Protein AF-A0A838IX59-F1 (afdb_monomer_lite)

Secondary structure (DSSP, 8-state):
-----EEEEEE-----GGGSSSSGGG-EETTEEHHHHHHHHHHTT-SEEEEEE-GGGHHHHHHH-TTSEEEE--SSHHHHHHHHHHT---SEEEEEETT-TT--HHHHHHHHHHHHHHSEEEEEEE--SPEE-TTT-PEE-GGG-EEEEEEEEEEHHHHHHHHHHHHHHT---SSHHHHHHHTT---EEEE--GGGPPP-SHHHHHHHHHHHHHHHHHHTTTS---TTSEEEEEEEEEEEEEEEEEEE-TTSSEEEEEEEEEEEEEEEEEEEE-SSS-EEEEEP-S-TTTTTSPPP-STTSHHHHHHHHHHHHHHHH-S--PPPEEEEEE--SPTTSSS-HHHHHHHHHHHHHHHHS-----HHHHHHHH-TTHHHHHH-SEEEEETTTTEEEEE-----EEEEEE-S----HHHHHHHHHHT------------S----BTTHHHHHHH-HHHHHHHHHHHHH-SS-EEE-TTSS-EEEE-S-HHHHHHHHHHHHHHH--EEEEEEB--GGGGT---

Structure (mmCIF, N/CA/C/O backbone):
data_AF-A0A838IX59-F1
#
_entry.id   AF-A0A838IX59-F1
#
loop_
_atom_site.group_PDB
_atom_site.id
_atom_site.type_symbol
_atom_site.label_atom_id
_atom_site.label_alt_id
_atom_site.label_comp_id
_atom_site.label_asym_id
_atom_site.label_entity_id
_atom_site.label_seq_id
_atom_site.pdbx_PDB_ins_code
_atom_site.Cartn_x
_atom_site.Cartn_y
_atom_site.Cartn_z
_atom_site.occupancy
_atom_site.B_iso_or_equiv
_atom_site.auth_seq_id
_atom_site.auth_comp_id
_atom_site.auth_asym_id
_atom_site.auth_atom_id
_atom_site.pdbx_PDB_model_num
ATOM 1 N N . MET A 1 1 ? 1.258 -23.753 -26.391 1.00 30.25 1 MET A N 1
ATOM 2 C CA . MET A 1 1 ? 2.303 -23.909 -25.358 1.00 30.25 1 MET A CA 1
ATOM 3 C C . MET A 1 1 ? 3.338 -22.827 -25.612 1.00 30.25 1 MET A C 1
ATOM 5 O O . MET A 1 1 ? 3.692 -22.685 -26.780 1.00 30.25 1 MET A O 1
ATOM 9 N N . PRO A 1 2 ? 3.755 -22.020 -24.622 1.00 40.12 2 PRO A N 1
ATOM 10 C CA . PRO A 1 2 ? 4.887 -21.122 -24.832 1.00 40.12 2 PRO A CA 1
ATOM 11 C C . PRO A 1 2 ? 6.106 -21.978 -25.201 1.00 40.12 2 PRO A C 1
ATOM 13 O O . PRO A 1 2 ? 6.326 -23.044 -24.629 1.00 40.12 2 PRO A O 1
ATOM 16 N N . SER A 1 3 ? 6.798 -21.595 -26.269 1.00 50.09 3 SER A N 1
ATOM 17 C CA . SER A 1 3 ? 7.933 -22.339 -26.807 1.00 50.09 3 SER A CA 1
ATOM 18 C C . SER A 1 3 ? 9.160 -22.115 -25.923 1.00 50.09 3 SER A C 1
ATOM 20 O O . SER A 1 3 ? 9.626 -20.983 -25.884 1.00 50.09 3 SER A O 1
ATOM 22 N N . ASN A 1 4 ? 9.700 -23.169 -25.298 1.00 63.66 4 ASN A N 1
ATOM 23 C CA . ASN A 1 4 ? 11.018 -23.167 -24.640 1.00 63.66 4 ASN A CA 1
ATOM 24 C C . ASN A 1 4 ? 12.135 -22.842 -25.657 1.00 63.66 4 ASN A C 1
ATOM 26 O O . ASN A 1 4 ? 12.742 -23.751 -26.222 1.00 63.66 4 ASN A O 1
ATOM 30 N N . ASP A 1 5 ? 12.393 -21.567 -25.940 1.00 91.00 5 ASP A N 1
ATOM 31 C CA . ASP A 1 5 ? 13.213 -21.138 -27.081 1.00 91.00 5 ASP A CA 1
ATOM 32 C C . ASP A 1 5 ? 14.259 -20.062 -26.734 1.00 91.00 5 ASP A C 1
ATOM 34 O O . ASP A 1 5 ? 15.164 -19.805 -27.536 1.00 91.00 5 ASP A O 1
ATOM 38 N N . VAL A 1 6 ? 14.181 -19.451 -25.546 1.00 96.75 6 VAL A N 1
ATOM 39 C CA . VAL A 1 6 ? 15.036 -18.332 -25.128 1.00 96.75 6 VAL A CA 1
ATOM 40 C C . VAL A 1 6 ? 15.751 -18.623 -23.808 1.00 96.75 6 VAL A C 1
ATOM 42 O O . VAL A 1 6 ? 15.108 -18.905 -22.801 1.00 96.75 6 VAL A O 1
ATOM 45 N N . ALA A 1 7 ? 17.076 -18.452 -23.794 1.00 97.94 7 ALA A N 1
ATOM 46 C CA . ALA A 1 7 ? 17.888 -18.507 -22.579 1.00 97.94 7 ALA A CA 1
ATOM 47 C C . ALA A 1 7 ? 18.540 -17.154 -22.250 1.00 97.94 7 ALA A C 1
ATOM 49 O O . ALA A 1 7 ? 19.156 -16.525 -23.113 1.00 97.94 7 ALA A O 1
ATOM 50 N N . ALA A 1 8 ? 18.468 -16.732 -20.989 1.00 98.00 8 ALA A N 1
ATOM 51 C CA . ALA A 1 8 ? 19.276 -15.650 -20.441 1.00 98.00 8 ALA A CA 1
ATOM 52 C C . ALA A 1 8 ? 20.617 -16.187 -19.928 1.00 98.00 8 ALA A C 1
ATOM 54 O O . ALA A 1 8 ? 20.667 -17.163 -19.185 1.00 98.00 8 ALA A O 1
ATOM 55 N N . LEU A 1 9 ? 21.704 -15.520 -20.301 1.00 98.19 9 LEU A N 1
ATOM 56 C CA . LEU A 1 9 ? 23.081 -15.861 -19.976 1.00 98.19 9 LEU A CA 1
ATOM 57 C C . LEU A 1 9 ? 23.695 -14.719 -19.162 1.00 98.19 9 LEU A C 1
ATOM 59 O O . LEU A 1 9 ? 24.015 -13.662 -19.707 1.00 98.19 9 LEU A O 1
ATOM 63 N N . ILE A 1 10 ? 23.861 -14.919 -17.857 1.00 96.88 10 ILE A N 1
ATOM 64 C CA . ILE A 1 10 ? 24.338 -13.880 -16.938 1.00 96.88 10 ILE A CA 1
ATOM 65 C C . ILE A 1 10 ? 25.823 -14.097 -16.642 1.00 96.88 10 ILE A C 1
ATOM 67 O O . ILE A 1 10 ? 26.216 -15.074 -15.999 1.00 96.88 10 ILE A O 1
ATOM 71 N N . ALA A 1 11 ? 26.656 -13.158 -17.092 1.00 92.81 11 ALA A N 1
ATOM 72 C CA . ALA A 1 11 ? 28.088 -13.156 -16.814 1.00 92.81 11 ALA A CA 1
ATOM 73 C C . ALA A 1 11 ? 28.375 -12.467 -15.467 1.00 92.81 11 ALA A C 1
ATOM 75 O O . ALA A 1 11 ? 28.228 -11.249 -15.332 1.00 92.81 11 ALA A O 1
ATOM 76 N N . ALA A 1 12 ? 28.806 -13.252 -14.475 1.00 90.12 12 ALA A N 1
ATOM 77 C CA . ALA A 1 12 ? 28.998 -12.826 -13.085 1.00 90.12 12 ALA A CA 1
ATOM 78 C C . ALA A 1 12 ? 30.329 -13.318 -12.461 1.00 90.12 12 ALA A C 1
ATOM 80 O O . ALA A 1 12 ? 30.521 -13.232 -11.252 1.00 90.12 12 ALA A O 1
ATOM 81 N N . ALA A 1 13 ? 31.276 -13.808 -13.268 1.00 81.12 13 ALA A N 1
ATOM 82 C CA . ALA A 1 13 ? 32.533 -14.402 -12.793 1.00 81.12 13 ALA A CA 1
ATOM 83 C C . ALA A 1 13 ? 33.699 -13.408 -12.574 1.00 81.12 13 ALA A C 1
ATOM 85 O O . ALA A 1 13 ? 34.801 -13.821 -12.234 1.00 81.12 13 ALA A O 1
ATOM 86 N N . GLY A 1 14 ? 33.495 -12.103 -12.792 1.00 73.81 14 GLY A N 1
ATOM 87 C CA . GLY A 1 14 ? 34.569 -11.103 -12.702 1.00 73.81 14 GLY A CA 1
ATOM 88 C C . GLY A 1 14 ? 34.952 -10.719 -11.264 1.00 73.81 14 GLY A C 1
ATOM 89 O O . GLY A 1 14 ? 34.075 -10.461 -10.440 1.00 73.81 14 GLY A O 1
ATOM 90 N N . LEU A 1 15 ? 36.258 -10.577 -10.999 1.00 63.06 15 LEU A N 1
ATOM 91 C CA . LEU A 1 15 ? 36.842 -10.379 -9.659 1.00 63.06 15 LEU A CA 1
ATOM 92 C C . LEU A 1 15 ? 36.647 -8.987 -9.019 1.00 63.06 15 LEU A C 1
ATOM 94 O O . LEU A 1 15 ? 37.044 -8.783 -7.882 1.00 63.06 15 LEU A O 1
ATOM 98 N N . GLY A 1 16 ? 35.986 -8.028 -9.678 1.00 60.03 16 GLY A N 1
ATOM 99 C CA . GLY A 1 16 ? 35.524 -6.795 -9.014 1.00 60.03 16 GLY A CA 1
ATOM 100 C C . GLY A 1 16 ? 36.595 -5.858 -8.440 1.00 60.03 16 GLY A C 1
ATOM 101 O O . GLY A 1 16 ? 36.246 -4.977 -7.663 1.00 60.03 16 GLY A O 1
ATOM 102 N N . GLU A 1 17 ? 37.859 -5.994 -8.846 1.00 64.44 17 GLU A N 1
ATOM 103 C CA . GLU A 1 17 ? 39.027 -5.325 -8.241 1.00 64.44 17 GLU A CA 1
ATOM 104 C C . GLU A 1 17 ? 38.874 -3.802 -8.069 1.00 64.44 17 GLU A C 1
ATOM 106 O O . GLU A 1 17 ? 39.263 -3.252 -7.044 1.00 64.44 17 GLU A O 1
ATOM 111 N N . ARG A 1 18 ? 38.233 -3.122 -9.031 1.00 62.84 18 ARG A N 1
ATOM 112 C CA . ARG A 1 18 ? 37.998 -1.663 -9.004 1.00 62.84 18 ARG A CA 1
ATOM 113 C C . ARG A 1 18 ? 36.976 -1.191 -7.964 1.00 62.84 18 ARG A C 1
ATOM 115 O O . ARG A 1 18 ? 36.991 -0.023 -7.602 1.00 62.84 18 ARG A O 1
ATOM 122 N N . LEU A 1 19 ? 36.092 -2.073 -7.498 1.00 64.56 19 LEU A N 1
ATOM 123 C CA . LEU A 1 19 ? 35.091 -1.749 -6.478 1.00 64.56 19 LEU A CA 1
ATOM 124 C C . LEU A 1 19 ? 35.622 -1.934 -5.055 1.00 64.56 19 LEU A C 1
ATOM 126 O O . LEU A 1 19 ? 35.033 -1.384 -4.135 1.00 64.56 19 LEU A O 1
ATOM 130 N N . GLY A 1 20 ? 36.690 -2.713 -4.850 1.00 63.22 20 GLY A N 1
ATOM 131 C CA . GLY A 1 20 ? 37.295 -2.928 -3.528 1.00 63.22 20 GLY A CA 1
ATOM 132 C C . GLY A 1 20 ? 36.414 -3.653 -2.495 1.00 63.22 20 GLY A C 1
ATOM 133 O O . GLY A 1 20 ? 36.823 -3.797 -1.349 1.00 63.22 20 GLY A O 1
ATOM 134 N N . LEU A 1 21 ? 35.223 -4.127 -2.880 1.00 64.62 21 LEU A N 1
ATOM 135 C CA . LEU A 1 21 ? 34.209 -4.721 -1.991 1.00 64.62 21 LEU A CA 1
ATOM 136 C C . LEU A 1 21 ? 34.048 -6.244 -2.182 1.00 64.62 21 LEU A C 1
ATOM 138 O O . LEU A 1 21 ? 33.015 -6.816 -1.844 1.00 64.62 21 LEU A O 1
ATOM 142 N N . GLY A 1 22 ? 35.062 -6.910 -2.741 1.00 68.38 22 GLY A N 1
ATOM 143 C CA . GLY A 1 22 ? 35.034 -8.342 -3.051 1.00 68.38 22 GLY A CA 1
ATOM 144 C C . GLY A 1 22 ? 34.436 -8.664 -4.425 1.00 68.38 22 GLY A C 1
ATOM 145 O O . GLY A 1 22 ? 34.412 -7.826 -5.330 1.00 68.38 22 GLY A O 1
ATOM 146 N N . ALA A 1 23 ? 33.977 -9.906 -4.607 1.00 76.75 23 ALA A N 1
ATOM 147 C CA . ALA A 1 23 ? 33.446 -10.378 -5.882 1.00 76.75 23 ALA A CA 1
ATOM 148 C C . ALA A 1 23 ? 32.229 -9.544 -6.312 1.00 76.75 23 ALA A C 1
ATOM 150 O O . ALA A 1 23 ? 31.175 -9.570 -5.679 1.00 76.75 23 ALA A O 1
ATOM 151 N N . LYS A 1 24 ? 32.368 -8.829 -7.434 1.00 78.25 24 LYS A N 1
ATOM 152 C CA . LYS A 1 24 ? 31.415 -7.815 -7.916 1.00 78.25 24 LYS A CA 1
ATOM 153 C C . LYS A 1 24 ? 29.966 -8.290 -7.990 1.00 78.25 24 LYS A C 1
ATOM 155 O O . LYS A 1 24 ? 29.054 -7.525 -7.708 1.00 78.25 24 LYS A O 1
ATOM 160 N N . ALA A 1 25 ? 29.758 -9.545 -8.375 1.00 80.88 25 ALA A N 1
ATOM 161 C CA . ALA A 1 25 ? 28.435 -10.155 -8.469 1.00 80.88 25 ALA A CA 1
ATOM 162 C C . ALA A 1 25 ? 27.688 -10.211 -7.124 1.00 80.88 25 ALA A C 1
ATOM 164 O O . ALA A 1 25 ? 26.461 -10.214 -7.113 1.00 80.88 25 ALA A O 1
ATOM 165 N N . PHE A 1 26 ? 28.424 -10.232 -6.010 1.00 86.62 26 PHE A N 1
ATOM 166 C CA . PHE A 1 26 ? 27.900 -10.359 -4.651 1.00 86.62 26 PHE A CA 1
ATOM 167 C C . PHE A 1 26 ? 27.862 -9.041 -3.880 1.00 86.62 26 PHE A C 1
ATOM 169 O O . PHE A 1 26 ? 27.488 -9.045 -2.711 1.00 86.62 26 PHE A O 1
ATOM 176 N N . VAL A 1 27 ? 28.222 -7.921 -4.518 1.00 87.56 27 VAL A N 1
ATOM 177 C CA . VAL A 1 27 ? 28.013 -6.594 -3.932 1.00 87.56 27 VAL A CA 1
ATOM 178 C C . VAL A 1 27 ? 26.522 -6.415 -3.668 1.00 87.56 27 VAL A C 1
ATOM 180 O O . VAL A 1 27 ? 25.693 -6.689 -4.539 1.00 87.56 27 VAL A O 1
ATOM 183 N N . GLU A 1 28 ? 26.191 -5.978 -2.457 1.00 86.31 28 GLU A N 1
ATOM 184 C CA . GLU A 1 28 ? 24.809 -5.785 -2.043 1.00 86.31 28 GLU A CA 1
ATOM 185 C C . GLU A 1 28 ? 24.292 -4.399 -2.430 1.00 86.31 28 GLU A C 1
ATOM 187 O O . GLU A 1 28 ? 24.925 -3.360 -2.203 1.00 86.31 28 GLU A O 1
ATOM 192 N N . LEU A 1 29 ? 23.094 -4.415 -2.996 1.00 82.75 29 LEU A N 1
ATOM 193 C CA . LEU A 1 29 ? 22.275 -3.273 -3.336 1.00 82.75 29 LEU A CA 1
ATOM 194 C C . LEU A 1 29 ? 20.889 -3.525 -2.737 1.00 82.75 29 LEU A C 1
ATOM 196 O O . LEU A 1 29 ? 20.189 -4.437 -3.173 1.00 82.75 29 LEU A O 1
ATOM 200 N N . ASP A 1 30 ? 20.525 -2.732 -1.727 1.00 80.50 30 ASP A N 1
ATOM 201 C CA . ASP A 1 30 ? 19.243 -2.835 -1.010 1.00 80.50 30 ASP A CA 1
ATOM 202 C C . ASP A 1 30 ? 18.978 -4.241 -0.424 1.00 80.50 30 ASP A C 1
ATOM 204 O O . ASP A 1 30 ? 17.946 -4.865 -0.655 1.00 80.50 30 ASP A O 1
ATOM 208 N N . GLY A 1 31 ? 19.979 -4.795 0.275 1.00 80.56 31 GLY A N 1
ATOM 209 C CA . GLY A 1 31 ? 19.897 -6.116 0.917 1.00 80.56 31 GLY A CA 1
ATOM 210 C C . GLY A 1 31 ? 19.925 -7.312 -0.042 1.00 80.56 31 GLY A C 1
ATOM 211 O O . GLY A 1 31 ? 19.713 -8.445 0.386 1.00 80.56 31 GLY A O 1
ATOM 212 N N . ARG A 1 32 ? 20.178 -7.085 -1.337 1.00 83.50 32 ARG A N 1
ATOM 213 C CA . ARG A 1 32 ? 20.216 -8.124 -2.377 1.00 83.50 32 ARG A CA 1
ATOM 214 C C . ARG A 1 32 ? 21.492 -8.036 -3.201 1.00 83.50 32 ARG A C 1
ATOM 216 O O . ARG A 1 32 ? 21.969 -6.938 -3.479 1.00 83.50 32 ARG A O 1
ATOM 223 N N . SER A 1 33 ? 22.041 -9.166 -3.641 1.00 90.69 33 SER A N 1
ATOM 224 C CA . SER A 1 33 ? 23.258 -9.139 -4.458 1.00 90.69 33 SER A CA 1
ATOM 225 C C . SER A 1 33 ? 22.977 -8.726 -5.907 1.00 90.69 33 SER A C 1
ATOM 227 O O . SER A 1 33 ? 21.888 -8.965 -6.430 1.00 90.69 33 SER A O 1
ATOM 229 N N . LEU A 1 34 ? 23.957 -8.129 -6.595 1.00 90.56 34 LEU A N 1
ATOM 230 C CA . LEU A 1 34 ? 23.806 -7.742 -8.007 1.00 90.56 34 LEU A CA 1
ATOM 231 C C . LEU A 1 34 ? 23.438 -8.922 -8.925 1.00 90.56 34 LEU A C 1
ATOM 233 O O . LEU A 1 34 ? 22.698 -8.741 -9.893 1.00 90.56 34 LEU A O 1
ATOM 237 N N . VAL A 1 35 ? 23.918 -10.134 -8.626 1.00 91.31 35 VAL A N 1
ATOM 238 C CA . VAL A 1 35 ? 23.509 -11.335 -9.368 1.00 91.31 35 VAL A CA 1
ATOM 239 C C . VAL A 1 35 ? 22.036 -11.681 -9.137 1.00 91.31 35 VAL A C 1
ATOM 241 O O . VAL A 1 35 ? 21.367 -12.045 -10.101 1.00 91.31 35 VAL A O 1
ATOM 244 N N . ASP A 1 36 ? 21.500 -11.487 -7.927 1.00 89.56 36 ASP A N 1
ATOM 245 C CA . ASP A 1 36 ? 20.070 -11.697 -7.649 1.00 89.56 36 ASP A CA 1
ATOM 246 C C . ASP A 1 36 ? 19.205 -10.708 -8.434 1.00 89.56 36 ASP A C 1
ATOM 248 O O . ASP A 1 36 ? 18.226 -11.107 -9.058 1.00 89.56 36 ASP A O 1
ATOM 252 N N . TRP A 1 37 ? 19.598 -9.429 -8.460 1.00 89.81 37 TRP A N 1
ATOM 253 C CA . TRP A 1 37 ? 18.922 -8.403 -9.262 1.00 89.81 37 TRP A CA 1
ATOM 254 C C . TRP A 1 37 ? 18.859 -8.784 -10.747 1.00 89.81 37 TRP A C 1
ATOM 256 O O . TRP A 1 37 ? 17.814 -8.656 -11.384 1.00 89.81 37 TRP A O 1
ATOM 266 N N . ALA A 1 38 ? 19.969 -9.278 -11.303 1.00 91.19 38 ALA A N 1
ATOM 267 C CA . ALA A 1 38 ? 20.038 -9.679 -12.705 1.00 91.19 38 ALA A CA 1
ATOM 268 C C . ALA A 1 38 ? 19.212 -10.940 -13.015 1.00 91.19 38 ALA A C 1
ATOM 270 O O . ALA A 1 38 ? 18.601 -11.009 -14.082 1.00 91.19 38 ALA A O 1
ATOM 271 N N . ILE A 1 39 ? 19.197 -11.926 -12.109 1.00 90.62 39 ILE A N 1
ATOM 272 C CA . ILE A 1 39 ? 18.379 -13.139 -12.249 1.00 90.62 39 ILE A CA 1
ATOM 273 C C . ILE A 1 39 ? 16.898 -12.760 -12.271 1.00 90.62 39 ILE A C 1
ATOM 275 O O . ILE A 1 39 ? 16.194 -13.130 -13.209 1.00 90.62 39 ILE A O 1
ATOM 279 N N . ASP A 1 40 ? 16.439 -11.979 -11.294 1.00 87.19 40 ASP A N 1
ATOM 280 C CA . ASP A 1 40 ? 15.035 -11.580 -11.172 1.00 87.19 40 ASP A CA 1
ATOM 281 C C . ASP A 1 40 ? 14.533 -10.805 -12.388 1.00 87.19 40 ASP A C 1
ATOM 283 O O . ASP A 1 40 ? 13.438 -11.069 -12.885 1.00 87.19 40 ASP A O 1
ATOM 287 N N . ALA A 1 41 ? 15.346 -9.873 -12.895 1.00 85.69 41 ALA A N 1
ATOM 288 C CA . ALA A 1 41 ? 14.994 -9.063 -14.058 1.00 85.69 41 ALA A CA 1
ATOM 289 C C . ALA A 1 41 ? 14.758 -9.902 -15.328 1.00 85.69 41 ALA A C 1
ATOM 291 O O . ALA A 1 41 ? 14.096 -9.441 -16.258 1.00 85.69 41 ALA A O 1
ATOM 292 N N . LEU A 1 42 ? 15.309 -11.119 -15.385 1.00 90.44 42 LEU A N 1
ATOM 293 C CA . LEU A 1 42 ? 15.270 -11.986 -16.561 1.00 90.44 42 LEU A CA 1
ATOM 294 C C . LEU A 1 42 ? 14.371 -13.211 -16.375 1.00 90.44 42 LEU A C 1
ATOM 296 O O . LEU A 1 42 ? 13.797 -13.668 -17.359 1.00 90.44 42 LEU A O 1
ATOM 300 N N . ALA A 1 43 ? 14.196 -13.717 -15.152 1.00 86.50 43 ALA A N 1
ATOM 301 C CA . ALA A 1 43 ? 13.474 -14.960 -14.873 1.00 86.50 43 ALA A CA 1
ATOM 302 C C . ALA A 1 43 ? 12.022 -14.973 -15.389 1.00 86.50 43 ALA A C 1
ATOM 304 O O . ALA A 1 43 ? 11.521 -16.028 -15.763 1.00 86.50 43 ALA A O 1
ATOM 305 N N . GLY A 1 44 ? 11.354 -13.814 -15.439 1.00 83.81 44 GLY A N 1
ATOM 306 C CA . GLY A 1 44 ? 9.994 -13.680 -15.981 1.00 83.81 44 GLY A CA 1
ATOM 307 C C . GLY A 1 44 ? 9.911 -13.470 -17.500 1.00 83.81 44 GLY A C 1
ATOM 308 O O . GLY A 1 44 ? 8.813 -13.443 -18.048 1.00 83.81 44 GLY A O 1
ATOM 309 N N . GLU A 1 45 ? 11.044 -13.293 -18.183 1.00 88.44 45 GLU A N 1
ATOM 310 C CA . GLU A 1 45 ? 11.105 -12.884 -19.595 1.00 88.44 45 GLU A CA 1
ATOM 311 C C . GLU A 1 45 ? 11.724 -13.952 -20.519 1.00 88.44 45 GLU A C 1
ATOM 313 O O . GLU A 1 45 ? 11.717 -13.785 -21.743 1.00 88.44 45 GLU A O 1
ATOM 318 N N . VAL A 1 46 ? 12.268 -15.042 -19.962 1.00 90.94 46 VAL A N 1
ATOM 319 C CA . VAL A 1 46 ? 12.926 -16.133 -20.705 1.00 90.94 46 VAL A CA 1
ATOM 320 C C . VAL A 1 46 ? 12.531 -17.512 -20.170 1.00 90.94 46 VAL A C 1
ATOM 322 O O . VAL A 1 46 ? 11.998 -17.629 -19.072 1.00 90.94 46 VAL A O 1
ATOM 325 N N . ASP A 1 47 ? 12.837 -18.562 -20.933 1.00 93.12 47 ASP A N 1
ATOM 326 C CA . ASP A 1 47 ? 12.502 -19.947 -20.580 1.00 93.12 47 ASP A CA 1
ATOM 327 C C . ASP A 1 47 ? 13.584 -20.619 -19.714 1.00 93.12 47 ASP A C 1
ATOM 329 O O . ASP A 1 47 ? 13.302 -21.527 -18.933 1.00 93.12 47 ASP A O 1
ATOM 333 N N . GLU A 1 48 ? 14.840 -20.184 -19.852 1.00 95.12 48 GLU A N 1
ATOM 334 C CA . GLU A 1 48 ? 15.987 -20.701 -19.100 1.00 95.12 48 GLU A CA 1
ATOM 335 C C . GLU A 1 48 ? 16.887 -19.550 -18.636 1.00 95.12 48 GLU A C 1
ATOM 337 O O . GLU A 1 48 ? 17.214 -18.654 -19.411 1.00 95.12 48 GLU A O 1
ATOM 342 N N . VAL A 1 49 ? 17.354 -19.598 -17.387 1.00 97.00 49 VAL A N 1
ATOM 343 C CA . VAL A 1 49 ? 18.402 -18.699 -16.886 1.00 97.00 49 VAL A CA 1
ATOM 344 C C . VAL A 1 49 ? 19.649 -19.521 -16.579 1.00 97.00 49 VAL A C 1
ATOM 346 O O . VAL A 1 49 ? 19.603 -20.481 -15.805 1.00 97.00 49 VAL A O 1
ATOM 349 N N . VAL A 1 50 ? 20.773 -19.125 -17.176 1.00 97.81 50 VAL A N 1
ATOM 350 C CA . VAL A 1 50 ? 22.098 -19.698 -16.937 1.00 97.81 50 VAL A CA 1
ATOM 351 C C . VAL A 1 50 ? 23.025 -18.612 -16.401 1.00 97.81 50 VAL A C 1
ATOM 353 O O . VAL A 1 50 ? 23.195 -17.562 -17.020 1.00 97.81 50 VAL A O 1
ATOM 356 N N . VAL A 1 51 ? 23.652 -18.865 -15.257 1.00 97.25 51 VAL A N 1
ATOM 357 C CA . VAL A 1 51 ? 24.530 -17.914 -14.566 1.00 97.25 51 VAL A CA 1
ATOM 358 C C . VAL A 1 51 ? 25.925 -18.505 -14.452 1.00 97.25 51 VAL A C 1
ATOM 360 O O . VAL A 1 51 ? 26.086 -19.653 -14.036 1.00 97.25 51 VAL A O 1
ATOM 363 N N . ALA A 1 52 ? 26.941 -17.712 -14.787 1.00 96.00 52 ALA A N 1
ATOM 364 C CA . ALA A 1 52 ? 28.333 -18.088 -14.592 1.00 96.00 52 ALA A CA 1
ATOM 365 C C . ALA A 1 52 ? 28.983 -17.207 -13.527 1.00 96.00 52 ALA A C 1
ATOM 367 O O . ALA A 1 52 ? 29.095 -15.994 -13.710 1.00 96.00 52 ALA A O 1
ATOM 368 N N . VAL A 1 53 ? 29.439 -17.829 -12.441 1.00 93.94 53 VAL A N 1
ATOM 369 C CA . VAL A 1 53 ? 30.148 -17.189 -11.319 1.00 93.94 53 VAL A CA 1
ATOM 370 C C . VAL A 1 53 ? 31.542 -17.789 -11.142 1.00 93.94 53 VAL A C 1
ATOM 372 O O . VAL A 1 53 ? 31.877 -18.785 -11.784 1.00 93.94 53 VAL A O 1
ATOM 375 N N . ALA A 1 54 ? 32.370 -17.186 -10.285 1.00 90.38 54 ALA A N 1
ATOM 376 C CA . ALA A 1 54 ? 33.632 -17.797 -9.868 1.00 90.38 54 ALA A CA 1
ATOM 377 C C . ALA A 1 54 ? 33.380 -19.188 -9.249 1.00 90.38 54 ALA A C 1
ATOM 379 O O . ALA A 1 54 ? 32.323 -19.420 -8.651 1.00 90.38 54 ALA A O 1
ATOM 380 N N . ALA A 1 55 ? 34.315 -20.124 -9.431 1.00 90.19 55 ALA A N 1
ATOM 381 C CA . ALA A 1 55 ? 34.115 -21.542 -9.116 1.00 90.19 55 ALA A CA 1
ATOM 382 C C . ALA A 1 55 ? 33.730 -21.772 -7.642 1.00 90.19 55 ALA A C 1
ATOM 384 O O . ALA A 1 55 ? 32.830 -22.555 -7.343 1.00 90.19 55 ALA A O 1
ATOM 385 N N . GLU A 1 56 ? 34.340 -21.017 -6.732 1.00 89.94 56 GLU A N 1
ATOM 386 C CA . GLU A 1 56 ? 34.084 -21.021 -5.292 1.00 89.94 56 GLU A CA 1
ATOM 387 C C . GLU A 1 56 ? 32.677 -20.534 -4.900 1.00 89.94 56 GLU A C 1
ATOM 389 O O . GLU A 1 56 ? 32.223 -20.762 -3.779 1.00 89.94 56 GLU A O 1
ATOM 394 N N . HIS A 1 57 ? 31.961 -19.869 -5.808 1.00 90.81 57 HIS A N 1
ATOM 395 C CA . HIS A 1 57 ? 30.633 -19.310 -5.558 1.00 90.81 57 HIS A CA 1
ATOM 396 C C . HIS A 1 57 ? 29.495 -20.094 -6.225 1.00 90.81 57 HIS A C 1
ATOM 398 O O . HIS A 1 57 ? 28.326 -19.757 -6.024 1.00 90.81 57 HIS A O 1
ATOM 404 N N . VAL A 1 58 ? 29.804 -21.156 -6.976 1.00 91.81 58 VAL A N 1
ATOM 405 C CA . VAL A 1 58 ? 28.804 -21.959 -7.697 1.00 91.81 58 VAL A CA 1
ATOM 406 C C . VAL A 1 58 ? 27.763 -22.555 -6.746 1.00 91.81 58 VAL A C 1
ATOM 408 O O . VAL A 1 58 ? 26.563 -22.384 -6.970 1.00 91.81 58 VAL A O 1
ATOM 411 N N . GLU A 1 59 ? 28.194 -23.193 -5.654 1.00 91.00 59 GLU A N 1
ATOM 412 C CA . GLU A 1 59 ? 27.262 -23.806 -4.695 1.00 91.00 59 GLU A CA 1
ATOM 413 C C . GLU A 1 59 ? 26.437 -22.764 -3.931 1.00 91.00 59 GLU A C 1
ATOM 415 O O . GLU A 1 59 ? 25.259 -22.994 -3.660 1.00 91.00 59 GLU A O 1
ATOM 420 N N . ARG A 1 60 ? 27.012 -21.584 -3.650 1.00 89.31 60 ARG A N 1
ATOM 421 C CA . ARG A 1 60 ? 26.295 -20.475 -3.000 1.00 89.31 60 ARG A CA 1
ATOM 422 C C . ARG A 1 60 ? 25.094 -20.033 -3.836 1.00 89.31 60 ARG A C 1
ATOM 424 O O . ARG A 1 60 ? 23.989 -19.937 -3.309 1.00 89.31 60 ARG A O 1
ATOM 431 N N . VAL A 1 61 ? 25.296 -19.783 -5.131 1.00 87.69 61 VAL A N 1
ATOM 432 C CA . VAL A 1 61 ? 24.209 -19.332 -6.019 1.00 87.69 61 VAL A CA 1
ATOM 433 C C . VAL A 1 61 ? 23.208 -20.455 -6.270 1.00 87.69 61 VAL A C 1
ATOM 435 O O . VAL A 1 61 ? 22.007 -20.207 -6.239 1.00 87.69 61 VAL A O 1
ATOM 438 N N . ARG A 1 62 ? 23.669 -21.700 -6.444 1.00 89.06 62 ARG A N 1
ATOM 439 C CA . ARG A 1 62 ? 22.776 -22.854 -6.636 1.00 89.06 62 ARG A CA 1
ATOM 440 C C . ARG A 1 62 ? 21.886 -23.113 -5.415 1.00 89.06 62 ARG A C 1
ATOM 442 O O . ARG A 1 62 ? 20.726 -23.482 -5.575 1.00 89.06 62 ARG A O 1
ATOM 449 N N . GLY A 1 63 ? 22.412 -22.897 -4.207 1.00 83.75 63 GLY A N 1
ATOM 450 C CA . GLY A 1 63 ? 21.648 -22.992 -2.963 1.00 83.75 63 GLY A CA 1
ATOM 451 C C . GLY A 1 63 ? 20.538 -21.941 -2.852 1.00 83.75 63 GLY A C 1
ATOM 452 O O . GLY A 1 63 ? 19.453 -22.261 -2.366 1.00 83.75 63 GLY A O 1
ATOM 453 N N . ALA A 1 64 ? 20.790 -20.721 -3.339 1.00 82.19 64 ALA A N 1
ATOM 454 C CA . ALA A 1 64 ? 19.832 -19.614 -3.327 1.00 82.19 64 ALA A CA 1
ATOM 455 C C . ALA A 1 64 ? 18.797 -19.685 -4.469 1.00 82.19 64 ALA A C 1
ATOM 457 O O . ALA A 1 64 ? 17.630 -19.366 -4.257 1.00 82.19 64 ALA A O 1
ATOM 458 N N . HIS A 1 65 ? 19.193 -20.157 -5.658 1.00 85.25 65 HIS A N 1
ATOM 459 C CA . HIS A 1 65 ? 18.370 -20.155 -6.875 1.00 85.25 65 HIS A CA 1
ATOM 460 C C . HIS A 1 65 ? 18.218 -21.559 -7.464 1.00 85.25 65 HIS A C 1
ATOM 462 O O . HIS A 1 65 ? 18.929 -21.954 -8.387 1.00 85.25 65 HIS A O 1
ATOM 468 N N . ARG A 1 66 ? 17.254 -22.330 -6.948 1.00 80.50 66 ARG A N 1
ATOM 469 C CA . ARG A 1 66 ? 17.073 -23.749 -7.321 1.00 80.50 66 ARG A CA 1
ATOM 470 C C . ARG A 1 66 ? 16.630 -23.983 -8.768 1.00 80.50 66 ARG A C 1
ATOM 472 O O . ARG A 1 66 ? 16.808 -25.082 -9.284 1.00 80.50 66 ARG A O 1
ATOM 479 N N . THR A 1 67 ? 16.028 -22.983 -9.403 1.00 82.50 67 THR A N 1
ATOM 480 C CA . THR A 1 67 ? 15.499 -23.054 -10.775 1.00 82.50 67 THR A CA 1
ATOM 481 C C . THR A 1 67 ? 16.493 -22.558 -11.827 1.00 82.50 67 THR A C 1
ATOM 483 O O . THR A 1 67 ? 16.232 -22.685 -13.020 1.00 82.50 67 THR A O 1
ATOM 486 N N . VAL A 1 68 ? 17.640 -22.018 -11.403 1.00 91.38 68 VAL A N 1
ATOM 487 C CA . VAL A 1 68 ? 18.651 -21.415 -12.277 1.00 91.38 68 VAL A CA 1
ATOM 488 C C . VAL A 1 68 ? 19.806 -22.388 -12.495 1.00 91.38 68 VAL A C 1
ATOM 490 O O . VAL A 1 68 ? 20.317 -23.002 -11.556 1.00 91.38 68 VAL A O 1
ATOM 493 N N . ARG A 1 69 ? 20.276 -22.517 -13.741 1.00 95.44 69 ARG A N 1
ATOM 494 C CA . ARG A 1 69 ? 21.478 -23.303 -14.041 1.00 95.44 69 ARG A CA 1
ATOM 495 C C . ARG A 1 69 ? 22.717 -22.479 -13.702 1.00 95.44 69 ARG A C 1
ATOM 497 O O . ARG A 1 69 ? 22.969 -21.453 -14.320 1.00 95.44 69 ARG A O 1
ATOM 504 N N . VAL A 1 70 ? 23.525 -22.953 -12.758 1.00 96.44 70 VAL A N 1
ATOM 505 C CA . VAL A 1 70 ? 24.763 -22.271 -12.344 1.00 96.44 70 VAL A CA 1
ATOM 506 C C . VAL A 1 70 ? 25.986 -23.063 -12.796 1.00 96.44 70 VAL A C 1
ATOM 508 O O . VAL A 1 70 ? 26.108 -24.250 -12.472 1.00 96.44 70 VAL A O 1
ATOM 511 N N . ILE A 1 71 ? 26.892 -22.396 -13.512 1.00 96.69 71 ILE A N 1
ATOM 512 C CA . ILE A 1 71 ? 28.171 -22.940 -13.985 1.00 96.69 71 ILE A CA 1
ATOM 513 C C . ILE A 1 71 ? 29.351 -22.096 -13.482 1.00 96.69 71 ILE A C 1
ATOM 515 O O . ILE A 1 71 ? 29.184 -20.945 -13.077 1.00 96.69 71 ILE A O 1
ATOM 519 N N . ALA A 1 72 ? 30.559 -22.657 -13.533 1.00 95.12 72 ALA A N 1
ATOM 520 C CA . ALA A 1 72 ? 31.780 -21.888 -13.315 1.00 95.12 72 ALA A CA 1
ATOM 521 C C . ALA A 1 72 ? 32.111 -21.035 -14.555 1.00 95.12 72 ALA A C 1
ATOM 523 O O . ALA A 1 72 ? 31.978 -21.494 -15.694 1.00 95.12 72 ALA A O 1
ATOM 524 N N . GLY A 1 73 ? 32.534 -19.791 -14.334 1.00 90.88 73 GLY A N 1
ATOM 525 C CA . GLY A 1 73 ? 33.043 -18.904 -15.378 1.00 90.88 73 GLY A CA 1
ATOM 526 C C . GLY A 1 73 ? 34.450 -19.270 -15.854 1.00 90.88 73 GLY A C 1
ATOM 527 O O . GLY A 1 73 ? 35.141 -20.089 -15.252 1.00 90.88 73 GLY A O 1
ATOM 528 N N . GLY A 1 74 ? 34.869 -18.654 -16.960 1.00 88.12 74 GLY A N 1
ATOM 529 C CA . GLY A 1 74 ? 36.224 -18.779 -17.502 1.00 88.12 74 GLY A CA 1
ATOM 530 C C . GLY A 1 74 ? 37.147 -17.648 -17.038 1.00 88.12 74 GLY A C 1
ATOM 531 O O . GLY A 1 74 ? 36.702 -16.693 -16.407 1.00 88.12 74 GLY A O 1
ATOM 532 N N . ALA A 1 75 ? 38.427 -17.720 -17.418 1.00 86.12 75 ALA A N 1
ATOM 533 C CA . ALA A 1 75 ? 39.445 -16.730 -17.038 1.00 86.12 75 ALA A CA 1
ATOM 534 C C . ALA A 1 75 ? 39.167 -15.305 -17.561 1.00 86.12 75 ALA A C 1
ATOM 536 O O . ALA A 1 75 ? 39.623 -14.326 -16.978 1.00 86.12 75 ALA A O 1
ATOM 537 N N . THR A 1 76 ? 38.408 -15.174 -18.652 1.00 87.38 76 THR A N 1
ATOM 538 C CA . THR A 1 76 ? 38.005 -13.884 -19.228 1.00 87.38 76 THR A CA 1
ATOM 539 C C . THR A 1 76 ? 36.484 -13.782 -19.331 1.00 87.38 76 THR A C 1
ATOM 541 O O . THR A 1 76 ? 35.764 -14.789 -19.299 1.00 87.38 76 THR A O 1
ATOM 544 N N . ARG A 1 77 ? 35.964 -12.556 -19.510 1.00 88.12 77 ARG A N 1
ATOM 545 C CA . ARG A 1 77 ? 34.533 -12.343 -19.804 1.00 88.12 77 ARG A CA 1
ATOM 546 C C . ARG A 1 77 ? 34.119 -13.114 -21.061 1.00 88.12 77 ARG A C 1
ATOM 548 O O . ARG A 1 77 ? 33.103 -13.800 -21.041 1.00 88.12 77 ARG A O 1
ATOM 555 N N . GLN A 1 78 ? 34.931 -13.053 -22.117 1.00 90.81 78 GLN A N 1
ATOM 556 C CA . GLN A 1 78 ? 34.679 -13.754 -23.379 1.00 90.81 78 GLN A CA 1
ATOM 557 C C . GLN A 1 78 ? 34.622 -15.278 -23.192 1.00 90.81 78 GLN A C 1
ATOM 559 O O . GLN A 1 78 ? 33.700 -15.916 -23.697 1.00 90.81 78 GLN A O 1
ATOM 564 N N . ALA A 1 79 ? 35.549 -15.862 -22.423 1.00 90.94 79 ALA A N 1
ATOM 565 C CA . ALA A 1 79 ? 35.533 -17.293 -22.109 1.00 90.94 79 ALA A CA 1
ATOM 566 C C . ALA A 1 79 ? 34.309 -17.685 -21.261 1.00 90.94 79 ALA A C 1
ATOM 568 O O . ALA A 1 79 ? 33.688 -18.719 -21.497 1.00 90.94 79 ALA A O 1
ATOM 569 N N . THR A 1 80 ? 33.924 -16.828 -20.312 1.00 93.44 80 THR A N 1
ATOM 570 C CA . THR A 1 80 ? 32.722 -17.015 -19.486 1.00 93.44 80 THR A CA 1
ATOM 571 C C . THR A 1 80 ? 31.455 -17.059 -20.338 1.00 93.44 80 THR A C 1
ATOM 573 O O . THR A 1 80 ? 30.656 -17.985 -20.197 1.00 93.44 80 THR A O 1
ATOM 576 N N . VAL A 1 81 ? 31.278 -16.104 -21.259 1.00 94.69 81 VAL A N 1
ATOM 577 C CA . VAL A 1 81 ? 30.113 -16.092 -22.157 1.00 94.69 81 VAL A CA 1
ATOM 578 C C . VAL A 1 81 ? 30.138 -17.292 -23.104 1.00 94.69 81 VAL A C 1
ATOM 580 O O . VAL A 1 81 ? 29.112 -17.947 -23.270 1.00 94.69 81 VAL A O 1
ATOM 583 N N . ALA A 1 82 ? 31.297 -17.679 -23.643 1.00 94.81 82 ALA A N 1
ATOM 584 C CA . ALA A 1 82 ? 31.401 -18.874 -24.483 1.00 94.81 82 ALA A CA 1
ATOM 585 C C . ALA A 1 82 ? 30.927 -20.150 -23.754 1.00 94.81 82 ALA A C 1
ATOM 587 O O . ALA A 1 82 ? 30.209 -20.966 -24.338 1.00 94.81 82 ALA A O 1
ATOM 588 N N . SER A 1 83 ? 31.274 -20.313 -22.472 1.00 95.81 83 SER A N 1
ATOM 589 C CA . SER A 1 83 ? 30.776 -21.414 -21.634 1.00 95.81 83 SER A CA 1
ATOM 590 C C . SER A 1 83 ? 29.266 -21.335 -21.402 1.00 95.81 83 SER A C 1
ATOM 592 O O . SER A 1 83 ? 28.578 -22.345 -21.541 1.00 95.81 83 SER A O 1
ATOM 594 N N . LEU A 1 84 ? 28.730 -20.140 -21.129 1.00 97.06 84 LEU A N 1
ATOM 595 C CA . LEU A 1 84 ? 27.290 -19.915 -20.965 1.00 97.06 84 LEU A CA 1
ATOM 596 C C . LEU A 1 84 ? 26.490 -20.311 -22.215 1.00 97.06 84 LEU A C 1
ATOM 598 O O . LEU A 1 84 ? 25.492 -21.020 -22.114 1.00 97.06 84 LEU A O 1
ATOM 602 N N . VAL A 1 85 ? 26.946 -19.915 -23.406 1.00 97.00 85 VAL A N 1
ATOM 603 C CA . VAL A 1 85 ? 26.255 -20.219 -24.673 1.00 97.00 85 VAL A CA 1
ATOM 604 C C . VAL A 1 85 ? 26.256 -21.725 -24.968 1.00 97.00 85 VAL A C 1
ATOM 606 O O . VAL A 1 85 ? 25.283 -22.265 -25.504 1.00 97.00 85 VAL A O 1
ATOM 609 N N . ARG A 1 86 ? 27.336 -22.431 -24.601 1.00 96.44 86 ARG A N 1
ATOM 610 C CA . ARG A 1 86 ? 27.429 -23.896 -24.723 1.00 96.44 86 ARG A CA 1
ATOM 611 C C . ARG A 1 86 ? 26.545 -24.625 -23.708 1.00 96.44 86 ARG A C 1
ATOM 613 O O . ARG A 1 86 ? 26.098 -25.729 -24.004 1.00 96.44 86 ARG A O 1
ATOM 620 N N . ALA A 1 87 ? 26.266 -24.009 -22.561 1.00 96.31 87 ALA A N 1
ATOM 621 C CA . ALA A 1 87 ? 25.491 -24.598 -21.473 1.00 96.31 87 ALA A CA 1
ATOM 622 C C . ALA A 1 87 ? 23.969 -24.596 -21.692 1.00 96.31 87 ALA A C 1
ATOM 624 O O . ALA A 1 87 ? 23.264 -25.165 -20.867 1.00 96.31 87 ALA A O 1
ATOM 625 N N . THR A 1 88 ? 23.454 -24.002 -22.770 1.00 96.00 88 THR A N 1
ATOM 626 C CA . THR A 1 88 ? 22.026 -24.026 -23.140 1.00 96.00 88 THR A CA 1
ATOM 627 C C . THR A 1 88 ? 21.823 -24.634 -24.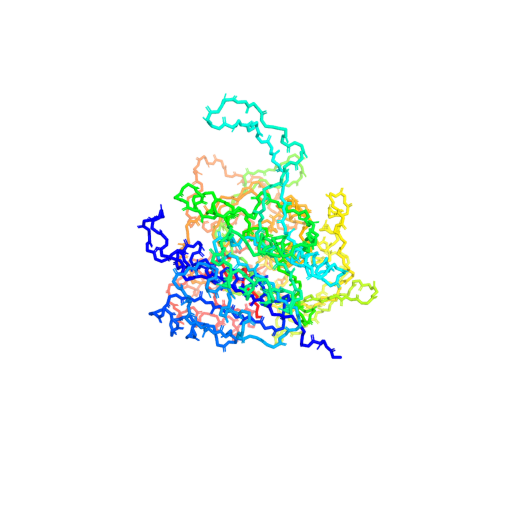531 1.00 96.00 88 THR A C 1
ATOM 629 O O . THR A 1 88 ? 22.728 -24.611 -25.375 1.00 96.00 88 THR A O 1
ATOM 632 N N . SER A 1 89 ? 20.628 -25.173 -24.780 1.00 95.44 89 SER A N 1
ATOM 633 C CA . SER A 1 89 ? 20.153 -25.615 -26.096 1.00 95.44 89 SER A CA 1
ATOM 634 C C . SER A 1 89 ? 19.123 -24.668 -26.725 1.00 95.44 89 SER A C 1
ATOM 636 O O . SER A 1 89 ? 18.750 -24.890 -27.878 1.00 95.44 89 SER A O 1
ATOM 638 N N . CYS A 1 90 ? 18.693 -23.611 -26.023 1.00 96.50 90 CYS A N 1
ATOM 639 C CA . CYS A 1 90 ? 17.738 -22.630 -26.538 1.00 96.50 90 CYS A CA 1
ATOM 640 C C . CYS A 1 90 ? 18.249 -21.976 -27.829 1.00 96.50 90 CYS A C 1
ATOM 642 O O . CYS A 1 90 ? 19.443 -21.709 -28.000 1.00 96.50 90 CYS A O 1
ATOM 644 N N . ARG A 1 91 ? 17.339 -21.711 -28.769 1.00 97.25 91 ARG A N 1
ATOM 645 C CA . ARG A 1 91 ? 17.690 -21.162 -30.085 1.00 97.25 91 ARG A CA 1
ATOM 646 C C . ARG A 1 91 ? 18.180 -19.726 -29.995 1.00 97.25 91 ARG A C 1
ATOM 648 O O . ARG A 1 91 ? 19.026 -19.326 -30.798 1.00 97.25 91 ARG A O 1
ATOM 655 N N . ILE A 1 92 ? 17.635 -18.952 -29.062 1.00 98.06 92 ILE A N 1
ATOM 656 C CA . ILE A 1 92 ? 17.997 -17.556 -28.826 1.00 98.06 92 ILE A CA 1
ATOM 657 C C . ILE A 1 92 ? 18.645 -17.443 -27.456 1.00 98.06 92 ILE A C 1
ATOM 659 O O . ILE A 1 92 ? 18.164 -18.013 -26.480 1.00 98.06 92 ILE A O 1
ATOM 663 N N . VAL A 1 93 ? 19.730 -16.680 -27.397 1.00 98.56 93 VAL A N 1
ATOM 664 C CA . VAL A 1 93 ? 20.451 -16.383 -26.163 1.00 98.56 93 VAL A CA 1
ATOM 665 C C . VAL A 1 93 ? 20.504 -14.882 -25.937 1.00 98.56 93 VAL A C 1
ATOM 667 O O . VAL A 1 93 ? 20.761 -14.123 -26.872 1.00 98.56 93 VAL A O 1
ATOM 670 N N . LEU A 1 94 ? 20.266 -14.461 -24.701 1.00 98.44 94 LEU A N 1
ATOM 671 C CA . LEU A 1 94 ? 20.360 -13.078 -24.254 1.00 98.44 94 LEU A CA 1
ATOM 672 C C . LEU A 1 94 ? 21.471 -12.969 -23.216 1.00 98.44 94 LEU A C 1
ATOM 674 O O . LEU A 1 94 ? 21.349 -13.499 -22.120 1.00 98.44 94 LEU A O 1
ATOM 678 N N . VAL A 1 95 ? 22.561 -12.296 -23.563 1.00 98.25 95 VAL A N 1
ATOM 679 C CA . VAL A 1 95 ? 23.714 -12.087 -22.688 1.00 98.25 95 VAL A CA 1
ATOM 680 C C . VAL A 1 95 ? 23.522 -10.811 -21.879 1.00 98.25 95 VAL A C 1
ATOM 682 O O . VAL A 1 95 ? 23.277 -9.742 -22.448 1.00 98.25 95 VAL A O 1
ATOM 685 N N . HIS A 1 96 ? 23.658 -10.913 -20.557 1.00 96.81 96 HIS A N 1
ATOM 686 C CA . HIS A 1 96 ? 23.546 -9.786 -19.634 1.00 96.81 96 HIS A CA 1
ATOM 687 C C . HIS A 1 96 ? 24.703 -9.731 -18.633 1.00 96.81 96 HIS A C 1
ATOM 689 O O . HIS A 1 96 ? 25.220 -10.757 -18.189 1.00 96.81 96 HIS A O 1
ATOM 695 N N . ASP A 1 97 ? 25.101 -8.512 -18.263 1.00 93.56 97 ASP A N 1
ATOM 696 C CA . ASP A 1 97 ? 26.128 -8.299 -17.239 1.00 93.56 97 ASP A CA 1
ATOM 697 C C . ASP A 1 97 ? 25.430 -8.144 -15.881 1.00 93.56 97 ASP A C 1
ATOM 699 O O . ASP A 1 97 ? 24.624 -7.229 -15.718 1.00 93.56 97 ASP A O 1
ATOM 703 N N . ALA A 1 98 ? 25.805 -8.941 -14.873 1.00 91.94 98 ALA A N 1
ATOM 704 C CA . ALA A 1 98 ? 25.228 -8.817 -13.523 1.00 91.94 98 ALA A CA 1
ATOM 705 C C . ALA A 1 98 ? 25.421 -7.415 -12.906 1.00 91.94 98 ALA A C 1
ATOM 707 O O . ALA A 1 98 ? 24.643 -6.965 -12.078 1.00 91.94 98 ALA A O 1
ATOM 708 N N . ALA A 1 99 ? 26.438 -6.683 -13.362 1.00 91.00 99 ALA A N 1
ATOM 709 C CA . ALA A 1 99 ? 26.738 -5.322 -12.930 1.00 91.00 99 ALA A CA 1
ATOM 710 C C . ALA A 1 99 ? 25.757 -4.242 -13.441 1.00 91.00 99 ALA A C 1
ATOM 712 O O . ALA A 1 99 ? 25.996 -3.061 -13.198 1.00 91.00 99 ALA A O 1
ATOM 713 N N . ARG A 1 100 ? 24.701 -4.613 -14.176 1.00 92.50 100 ARG A N 1
ATOM 714 C CA . ARG A 1 100 ? 23.629 -3.716 -14.638 1.00 92.50 100 ARG A CA 1
ATOM 715 C C . ARG A 1 100 ? 22.289 -4.164 -14.023 1.00 92.50 100 ARG A C 1
ATOM 717 O O . ARG A 1 100 ? 21.523 -4.855 -14.699 1.00 92.50 100 ARG A O 1
ATOM 724 N N . PRO A 1 101 ? 22.011 -3.831 -12.749 1.00 90.38 101 PRO A N 1
ATOM 725 C CA . PRO A 1 101 ? 20.892 -4.418 -12.003 1.00 90.38 101 PRO A CA 1
ATOM 726 C C . PRO A 1 101 ? 19.506 -3.906 -12.427 1.00 90.38 101 PRO A C 1
ATOM 728 O O . PRO A 1 101 ? 18.509 -4.561 -12.149 1.00 90.38 101 PRO A O 1
ATOM 731 N N . PHE A 1 102 ? 19.414 -2.765 -13.117 1.00 90.62 102 PHE A N 1
ATOM 732 C CA . PHE A 1 102 ? 18.136 -2.097 -13.410 1.00 90.62 102 PHE A CA 1
ATOM 733 C C . PHE A 1 102 ? 17.569 -2.408 -14.800 1.00 90.62 102 PHE A C 1
ATOM 735 O O . PHE A 1 102 ? 17.009 -1.534 -15.463 1.00 90.62 102 PHE A O 1
ATOM 742 N N . LEU A 1 103 ? 17.732 -3.644 -15.269 1.00 91.25 103 LEU A N 1
ATOM 743 C CA . LEU A 1 103 ? 17.200 -4.065 -16.561 1.00 91.25 103 LEU A CA 1
ATOM 744 C C . LEU A 1 103 ? 15.665 -4.158 -16.527 1.00 91.25 103 LEU A C 1
ATOM 746 O O . LEU A 1 103 ? 15.101 -4.82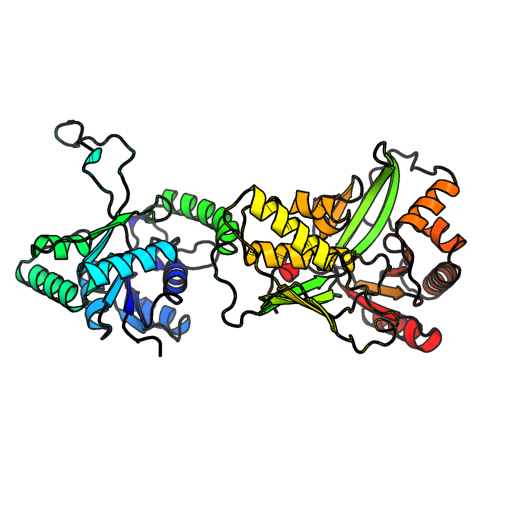8 -15.669 1.00 91.25 103 LEU A O 1
ATOM 750 N N . ASP A 1 104 ? 14.988 -3.509 -17.477 1.00 86.19 104 ASP A N 1
ATOM 751 C CA . ASP A 1 104 ? 13.531 -3.572 -17.619 1.00 86.19 104 ASP A CA 1
ATOM 752 C C . ASP A 1 104 ? 13.056 -4.538 -18.719 1.00 86.19 104 ASP A C 1
ATOM 754 O O . ASP A 1 104 ? 13.720 -4.757 -19.736 1.00 86.19 104 ASP A O 1
ATOM 758 N N . ALA A 1 105 ? 11.846 -5.070 -18.525 1.00 85.00 105 ALA A N 1
ATOM 759 C CA . ALA A 1 105 ? 11.203 -6.020 -19.429 1.00 85.00 105 ALA A CA 1
ATOM 760 C C . ALA A 1 105 ? 11.010 -5.482 -20.857 1.00 85.00 105 ALA A C 1
ATOM 762 O O . ALA A 1 105 ? 11.123 -6.234 -21.825 1.00 85.00 105 ALA A O 1
ATOM 763 N N . ALA A 1 106 ? 10.732 -4.184 -21.023 1.00 85.06 106 ALA A N 1
ATOM 764 C CA . ALA A 1 106 ? 10.521 -3.600 -22.347 1.00 85.06 106 ALA A CA 1
ATOM 765 C C . ALA A 1 106 ? 11.808 -3.660 -23.183 1.00 85.06 106 ALA A C 1
ATOM 767 O O . ALA A 1 106 ? 11.776 -4.085 -24.341 1.00 85.06 106 ALA A O 1
ATOM 768 N N . THR A 1 107 ? 12.944 -3.332 -22.567 1.00 90.12 107 THR A N 1
ATOM 769 C CA . THR A 1 107 ? 14.277 -3.450 -23.164 1.00 90.12 107 THR A CA 1
ATOM 770 C C . THR A 1 107 ? 14.602 -4.904 -23.515 1.00 90.12 107 THR A C 1
ATOM 772 O O . THR A 1 107 ? 15.067 -5.179 -24.624 1.00 90.12 107 THR A O 1
ATOM 775 N N . VAL A 1 108 ? 14.310 -5.853 -22.615 1.00 93.19 108 VAL A N 1
ATOM 776 C CA . VAL A 1 108 ? 14.501 -7.295 -22.865 1.00 93.19 108 VAL A CA 1
ATOM 777 C C . VAL A 1 108 ? 13.704 -7.749 -24.088 1.00 93.19 108 VAL A C 1
ATOM 779 O O . VAL A 1 108 ? 14.275 -8.295 -25.036 1.00 93.19 108 VAL A O 1
ATOM 782 N N . ARG A 1 109 ? 12.398 -7.463 -24.120 1.00 93.06 109 ARG A N 1
ATOM 783 C CA . ARG A 1 109 ? 11.502 -7.854 -25.219 1.00 93.06 109 ARG A CA 1
ATOM 784 C C . ARG A 1 109 ? 11.912 -7.226 -26.546 1.00 93.06 109 ARG A C 1
ATOM 786 O O . ARG A 1 109 ? 11.915 -7.924 -27.560 1.00 93.06 109 ARG A O 1
ATOM 793 N N . ALA A 1 110 ? 12.295 -5.949 -26.549 1.00 91.19 110 ALA A N 1
ATOM 794 C CA . ALA A 1 110 ? 12.767 -5.258 -27.747 1.00 91.19 110 ALA A CA 1
ATOM 795 C C . ALA A 1 110 ? 14.070 -5.873 -28.284 1.00 91.19 110 ALA A C 1
ATOM 797 O O . ALA A 1 110 ? 14.182 -6.135 -29.484 1.00 91.19 110 ALA A O 1
ATOM 798 N N . CYS A 1 111 ? 15.024 -6.179 -27.399 1.00 97.38 111 CYS A N 1
ATOM 799 C CA . CYS A 1 111 ? 16.278 -6.839 -27.761 1.00 97.38 111 CYS A CA 1
ATOM 800 C C . CYS A 1 111 ? 16.032 -8.239 -28.352 1.00 97.38 111 CYS A C 1
ATOM 802 O O . CYS A 1 111 ? 16.536 -8.559 -29.431 1.00 97.38 111 CYS A O 1
ATOM 804 N N . LEU A 1 112 ? 15.174 -9.044 -27.717 1.00 97.00 112 LEU A N 1
ATOM 805 C CA . LEU A 1 112 ? 14.786 -10.367 -28.217 1.00 97.00 112 LEU A CA 1
ATOM 806 C C . LEU A 1 112 ? 14.053 -10.295 -29.564 1.00 97.00 112 LEU A C 1
ATOM 808 O O . LEU A 1 112 ? 14.332 -11.094 -30.459 1.00 97.00 112 LEU A O 1
ATOM 812 N N . ALA A 1 113 ? 13.130 -9.347 -29.738 1.00 94.56 113 ALA A N 1
ATOM 813 C CA . ALA A 1 113 ? 12.418 -9.145 -30.999 1.00 94.56 113 ALA A CA 1
ATOM 814 C C . ALA A 1 113 ? 13.380 -8.770 -32.139 1.00 94.56 113 ALA A C 1
ATOM 816 O O . ALA A 1 113 ? 13.325 -9.369 -33.214 1.00 94.56 113 ALA A O 1
ATOM 817 N N . ALA A 1 114 ? 14.317 -7.855 -31.886 1.00 96.06 114 ALA A N 1
ATOM 818 C CA . ALA A 1 114 ? 15.342 -7.480 -32.854 1.00 96.06 114 ALA A CA 1
ATOM 819 C C . ALA A 1 114 ? 16.270 -8.658 -33.198 1.00 96.06 114 ALA A C 1
ATOM 821 O O . ALA A 1 114 ? 16.584 -8.873 -34.368 1.00 96.06 114 ALA A O 1
ATOM 822 N N . ALA A 1 115 ? 16.662 -9.476 -32.218 1.00 97.38 115 ALA A N 1
ATOM 823 C CA . ALA A 1 115 ? 17.468 -10.670 -32.467 1.00 97.38 115 ALA A CA 1
ATOM 824 C C . ALA A 1 115 ? 16.713 -11.731 -33.286 1.00 97.38 115 ALA A C 1
ATOM 826 O O . ALA A 1 115 ? 17.309 -12.361 -34.159 1.00 97.38 115 ALA A O 1
ATOM 827 N N . ARG A 1 116 ? 15.399 -11.896 -33.068 1.00 95.44 116 ARG A N 1
ATOM 828 C CA . ARG A 1 116 ? 14.546 -12.764 -33.903 1.00 95.44 116 ARG A CA 1
ATOM 829 C C . ARG A 1 116 ? 14.514 -12.301 -35.358 1.00 95.44 116 ARG A C 1
ATOM 831 O O . ARG A 1 116 ? 14.566 -13.143 -36.247 1.00 95.44 116 ARG A O 1
ATOM 838 N N . ALA A 1 117 ? 14.447 -10.991 -35.587 1.00 94.38 117 ALA A N 1
ATOM 839 C CA . ALA A 1 117 ? 14.365 -10.412 -36.926 1.00 94.38 117 ALA A CA 1
ATOM 840 C C . ALA A 1 117 ? 15.718 -10.370 -37.658 1.00 94.38 117 ALA A C 1
ATOM 842 O O . ALA A 1 117 ? 15.779 -10.604 -38.862 1.00 94.38 117 ALA A O 1
ATOM 843 N N . HIS A 1 118 ? 16.807 -10.073 -36.944 1.00 96.25 118 HIS A N 1
ATOM 844 C CA . HIS A 1 118 ? 18.104 -9.741 -37.550 1.00 96.25 118 HIS A CA 1
ATOM 845 C C . HIS A 1 118 ? 19.224 -10.735 -37.228 1.00 96.25 118 HIS A C 1
ATOM 847 O O . HIS A 1 118 ? 20.335 -10.608 -37.738 1.00 96.25 118 HIS A O 1
ATOM 853 N N . GLY A 1 119 ? 18.966 -11.719 -36.370 1.00 96.88 119 GLY A N 1
ATOM 854 C CA . GLY A 1 119 ? 19.939 -12.716 -35.930 1.00 96.88 119 GLY A CA 1
ATOM 855 C C . GLY A 1 119 ? 20.858 -12.258 -34.793 1.00 96.88 119 GLY A C 1
ATOM 856 O O . GLY A 1 119 ? 21.375 -13.103 -34.063 1.00 96.88 119 GLY A O 1
ATOM 857 N N . ALA A 1 120 ? 21.048 -10.948 -34.623 1.00 98.19 120 ALA A N 1
ATOM 858 C CA . ALA A 1 120 ? 21.841 -10.345 -33.558 1.00 98.19 120 ALA A CA 1
ATOM 859 C C . ALA A 1 120 ? 21.348 -8.927 -33.244 1.00 98.19 120 ALA A C 1
ATOM 861 O O . ALA A 1 120 ? 21.108 -8.134 -34.159 1.00 98.19 120 ALA A O 1
ATOM 862 N N . ALA A 1 121 ? 21.250 -8.595 -31.961 1.00 98.44 121 ALA A N 1
ATOM 863 C CA . ALA A 1 121 ? 20.848 -7.290 -31.467 1.00 98.44 121 ALA A CA 1
ATOM 864 C C . ALA A 1 121 ? 21.658 -6.885 -30.231 1.00 98.44 121 ALA A C 1
ATOM 866 O O . ALA A 1 121 ? 22.032 -7.718 -29.407 1.00 98.44 121 ALA A O 1
ATOM 867 N N . SER A 1 122 ? 21.906 -5.586 -30.094 1.00 98.12 122 SER A N 1
ATOM 868 C CA . SER A 1 122 ? 22.562 -4.997 -28.933 1.00 98.12 122 SER A CA 1
ATOM 869 C C . SER A 1 122 ? 21.821 -3.750 -28.503 1.00 98.12 122 SER A C 1
ATOM 871 O O . SER A 1 122 ? 21.506 -2.895 -29.333 1.00 98.12 122 SER A O 1
ATOM 873 N N . VAL A 1 123 ? 21.622 -3.613 -27.197 1.00 98.06 123 VAL A N 1
ATOM 874 C CA . VAL A 1 123 ? 21.148 -2.360 -26.617 1.00 98.06 123 VAL A CA 1
ATOM 875 C C . VAL A 1 123 ? 22.266 -1.319 -26.679 1.00 98.06 123 VAL A C 1
ATOM 877 O O . VAL A 1 123 ? 23.447 -1.642 -26.509 1.00 98.06 123 VAL A O 1
ATOM 880 N N . ALA A 1 124 ? 21.909 -0.079 -26.996 1.00 96.56 124 ALA A N 1
ATOM 881 C CA . ALA A 1 124 ? 22.852 1.014 -27.150 1.00 96.56 124 ALA A CA 1
ATOM 882 C C . ALA A 1 124 ? 22.181 2.369 -26.891 1.00 96.56 124 ALA A C 1
ATOM 884 O O . ALA A 1 124 ? 21.042 2.586 -27.293 1.00 96.56 124 ALA A O 1
ATOM 885 N N . MET A 1 125 ? 22.905 3.299 -26.268 1.00 94.94 125 MET A N 1
ATOM 886 C CA . MET A 1 125 ? 22.428 4.661 -26.007 1.00 94.94 125 MET A CA 1
ATOM 887 C C . MET A 1 125 ? 23.224 5.699 -26.802 1.00 94.94 125 MET A C 1
ATOM 889 O O . MET A 1 125 ? 24.386 5.480 -27.163 1.00 94.94 125 MET A O 1
ATOM 893 N N . ARG A 1 126 ? 22.612 6.853 -27.073 1.00 92.69 126 ARG A N 1
ATOM 894 C CA . ARG A 1 126 ? 23.327 8.011 -27.630 1.00 92.69 126 ARG A CA 1
ATOM 895 C C . ARG A 1 126 ? 24.363 8.537 -26.637 1.00 92.69 126 ARG A C 1
ATOM 897 O O . ARG A 1 126 ? 24.141 8.503 -25.429 1.00 92.69 126 ARG A O 1
ATOM 904 N N . VAL A 1 127 ? 25.472 9.047 -27.163 1.00 93.50 127 VAL A N 1
ATOM 905 C CA . VAL A 1 127 ? 26.482 9.746 -26.364 1.00 93.50 127 VAL A CA 1
ATOM 906 C C . VAL A 1 127 ? 26.041 11.198 -26.186 1.00 93.50 127 VAL A C 1
ATOM 908 O O . VAL A 1 127 ? 25.841 11.902 -27.175 1.00 93.50 127 VAL A O 1
ATOM 911 N N . ALA A 1 128 ? 25.848 11.622 -24.936 1.00 88.06 128 ALA A N 1
ATOM 912 C CA . ALA A 1 128 ? 25.383 12.970 -24.608 1.00 88.06 128 ALA A CA 1
ATOM 913 C C . ALA A 1 128 ? 26.531 13.971 -24.420 1.00 88.06 128 ALA A C 1
ATOM 915 O O . ALA A 1 128 ? 26.370 15.149 -24.733 1.00 88.06 128 ALA A O 1
ATOM 916 N N . ASP A 1 129 ? 27.683 13.503 -23.946 1.00 92.25 129 ASP A N 1
ATOM 917 C CA . ASP A 1 129 ? 28.834 14.350 -23.648 1.00 92.25 129 ASP A CA 1
ATOM 918 C C . ASP A 1 129 ? 29.659 14.658 -24.899 1.00 92.25 129 ASP A C 1
ATOM 920 O O . ASP A 1 129 ? 29.574 13.975 -25.925 1.00 92.25 129 ASP A O 1
ATOM 924 N N . THR A 1 130 ? 30.438 15.736 -24.848 1.00 94.06 130 THR A N 1
ATOM 925 C CA . THR A 1 130 ? 31.458 16.006 -25.866 1.00 94.06 130 THR A CA 1
ATOM 926 C C . THR A 1 130 ? 32.593 15.012 -25.670 1.00 94.06 130 THR A C 1
ATOM 928 O O . THR A 1 130 ? 33.157 14.928 -24.582 1.00 94.06 130 THR A O 1
ATOM 931 N N . LEU A 1 131 ? 32.936 14.269 -26.721 1.00 95.50 131 LEU A N 1
ATOM 932 C CA . LEU A 1 131 ? 34.073 13.357 -26.697 1.00 95.50 131 LEU A CA 1
ATOM 933 C C . LEU A 1 131 ? 35.260 13.983 -27.414 1.00 95.50 131 LEU A C 1
ATOM 935 O O . LEU A 1 131 ? 35.096 14.608 -28.461 1.00 95.50 131 LEU A O 1
ATOM 939 N N . ILE A 1 132 ? 36.448 13.761 -26.864 1.00 96.44 132 ILE A N 1
ATOM 940 C CA . ILE A 1 132 ? 37.714 14.042 -27.530 1.00 96.44 132 ILE A CA 1
ATOM 941 C C . ILE A 1 132 ? 38.499 12.743 -27.684 1.00 96.44 132 ILE A C 1
ATOM 943 O O . ILE A 1 132 ? 38.407 11.847 -26.842 1.00 96.44 132 ILE A O 1
ATOM 947 N N . ASP A 1 133 ? 39.270 12.644 -28.755 1.00 94.88 133 ASP A N 1
ATOM 948 C CA . ASP A 1 133 ? 40.356 11.684 -28.847 1.00 94.88 133 ASP A CA 1
ATOM 949 C C . ASP A 1 133 ? 41.463 12.122 -27.878 1.00 94.88 133 ASP A C 1
ATOM 951 O O . ASP A 1 133 ? 41.925 13.262 -27.921 1.00 94.88 133 ASP A O 1
ATOM 955 N N . ALA A 1 134 ? 41.839 11.245 -26.950 1.00 92.94 134 ALA A N 1
ATOM 956 C CA . ALA A 1 134 ? 42.718 11.617 -25.843 1.00 92.94 134 ALA A CA 1
ATOM 957 C C . ALA A 1 134 ? 44.165 11.896 -26.284 1.00 92.94 134 ALA A C 1
ATOM 959 O O . ALA A 1 134 ? 44.885 12.599 -25.579 1.00 92.94 134 ALA A O 1
ATOM 960 N N . GLU A 1 135 ? 44.592 11.348 -27.424 1.00 94.75 135 GLU A N 1
ATOM 961 C CA . GLU A 1 135 ? 45.959 11.489 -27.928 1.00 94.75 135 GLU A CA 1
ATOM 962 C C . GLU A 1 135 ? 46.111 12.756 -28.778 1.00 94.75 135 GLU A C 1
ATOM 964 O O . GLU A 1 135 ? 47.047 13.531 -28.597 1.00 94.75 135 GLU A O 1
ATOM 969 N N . SER A 1 136 ? 45.159 13.001 -29.677 1.00 95.25 136 SER A N 1
ATOM 970 C CA . SER A 1 136 ? 45.171 14.146 -30.593 1.00 95.25 136 SER A CA 1
ATOM 971 C C . SER A 1 136 ? 44.456 15.388 -30.053 1.00 95.25 136 SER A C 1
ATOM 973 O O . SER A 1 136 ? 44.644 16.480 -30.589 1.00 95.25 136 SER A O 1
ATOM 975 N N . GLY A 1 137 ? 43.605 15.245 -29.032 1.00 94.12 137 GLY A N 1
ATOM 976 C CA . GLY A 1 137 ? 42.734 16.308 -28.518 1.00 94.12 137 GLY A CA 1
ATOM 977 C C . GLY A 1 137 ? 41.578 16.679 -29.455 1.00 94.12 137 GLY A C 1
ATOM 978 O O . GLY A 1 137 ? 40.829 17.616 -29.169 1.00 94.12 137 GLY A O 1
ATOM 979 N N . ALA A 1 138 ? 41.420 15.974 -30.579 1.00 94.62 138 ALA A N 1
ATOM 980 C CA . ALA A 1 138 ? 40.393 16.265 -31.568 1.00 94.62 138 ALA A CA 1
ATOM 981 C C . ALA A 1 138 ? 39.000 15.884 -31.053 1.00 94.62 138 ALA A C 1
ATOM 983 O O . ALA A 1 138 ? 38.800 14.796 -30.514 1.00 94.62 138 ALA A O 1
ATOM 984 N N . VAL A 1 139 ? 38.013 16.759 -31.260 1.00 93.81 139 VAL A N 1
ATOM 985 C CA . VAL A 1 139 ? 36.609 16.455 -30.947 1.00 93.81 139 VAL A CA 1
ATOM 986 C C . VAL A 1 139 ? 36.108 15.338 -31.865 1.00 93.81 139 VAL A C 1
ATOM 988 O O . VAL A 1 139 ? 36.260 15.409 -33.084 1.00 93.81 139 VAL A O 1
ATOM 991 N N . VAL A 1 140 ? 35.479 14.321 -31.279 1.00 95.25 140 VAL A N 1
ATOM 992 C CA . VAL A 1 140 ? 34.902 13.185 -32.005 1.00 95.25 140 VAL A CA 1
ATOM 993 C C . VAL A 1 140 ? 33.441 13.476 -32.363 1.00 95.25 140 VAL A C 1
ATOM 995 O O . VAL A 1 140 ? 32.678 13.962 -31.528 1.00 95.25 140 VAL A O 1
ATOM 998 N N . GLU A 1 141 ? 33.026 13.144 -33.593 1.00 94.06 141 GLU A N 1
ATOM 999 C CA . GLU A 1 141 ? 31.638 13.289 -34.076 1.00 94.06 141 GLU A CA 1
ATOM 1000 C C . GLU A 1 141 ? 30.690 12.316 -33.342 1.00 94.06 141 GLU A C 1
ATOM 1002 O O . GLU A 1 141 ? 30.409 11.198 -33.789 1.00 94.06 141 GLU A O 1
ATOM 1007 N N . ARG A 1 142 ? 30.205 12.736 -32.171 1.00 92.00 142 ARG A N 1
ATOM 1008 C CA . ARG A 1 142 ? 29.411 11.913 -31.245 1.00 92.00 142 ARG A CA 1
ATOM 1009 C C . ARG A 1 142 ? 28.053 11.477 -31.796 1.00 92.00 142 ARG A C 1
ATOM 1011 O O . ARG A 1 142 ? 27.520 10.461 -31.357 1.00 92.00 142 ARG A O 1
ATOM 1018 N N . GLU A 1 143 ? 27.495 12.189 -32.773 1.00 90.81 143 GLU A N 1
ATOM 1019 C CA . GLU A 1 143 ? 26.179 11.921 -33.366 1.00 90.81 143 GLU A CA 1
ATOM 1020 C C . GLU A 1 143 ? 26.126 10.534 -34.031 1.00 90.81 143 GLU A C 1
ATOM 1022 O O . GLU A 1 143 ? 25.080 9.867 -34.035 1.00 90.81 143 GLU A O 1
ATOM 1027 N N . ARG A 1 144 ? 27.276 10.059 -34.528 1.00 90.62 144 ARG A N 1
ATOM 1028 C CA . ARG A 1 144 ? 27.455 8.724 -35.122 1.00 90.62 144 ARG A CA 1
ATOM 1029 C C . ARG A 1 144 ? 27.838 7.651 -34.108 1.00 90.62 144 ARG A C 1
ATOM 1031 O O . ARG A 1 144 ? 27.846 6.469 -34.446 1.00 90.62 144 ARG A O 1
ATOM 1038 N N . LEU A 1 145 ? 28.139 8.042 -32.874 1.00 93.56 145 LEU A N 1
ATOM 1039 C CA . LEU A 1 145 ? 28.575 7.137 -31.823 1.00 93.56 145 LEU A CA 1
ATOM 1040 C C . LEU A 1 145 ? 27.411 6.653 -30.973 1.00 93.56 145 LEU A C 1
ATOM 1042 O O . LEU A 1 145 ? 26.388 7.321 -30.793 1.00 93.56 145 LEU A O 1
ATOM 1046 N N . ARG A 1 146 ? 27.577 5.453 -30.431 1.00 93.94 146 ARG A N 1
ATOM 1047 C CA . ARG A 1 146 ? 26.641 4.851 -29.491 1.00 93.94 146 ARG A CA 1
ATOM 1048 C C . ARG A 1 146 ? 27.423 4.167 -28.380 1.00 93.94 146 ARG A C 1
ATOM 1050 O O . ARG A 1 146 ? 28.367 3.432 -28.660 1.00 93.94 146 ARG A O 1
ATOM 1057 N N . ALA A 1 147 ? 27.011 4.386 -27.137 1.00 94.25 147 ALA A N 1
ATOM 1058 C CA . ALA A 1 147 ? 27.531 3.652 -25.996 1.00 94.25 147 ALA A CA 1
ATOM 1059 C C . ALA A 1 147 ? 26.782 2.319 -25.891 1.00 94.25 147 ALA A C 1
ATOM 1061 O O . ALA A 1 147 ? 25.569 2.285 -25.674 1.00 94.25 147 ALA A O 1
ATOM 1062 N N . VAL A 1 148 ? 27.501 1.219 -26.102 1.00 95.88 148 VAL A N 1
ATOM 1063 C CA . VAL A 1 148 ? 26.929 -0.130 -26.091 1.00 95.88 148 VAL A CA 1
ATOM 1064 C C . VAL A 1 148 ? 26.623 -0.575 -24.660 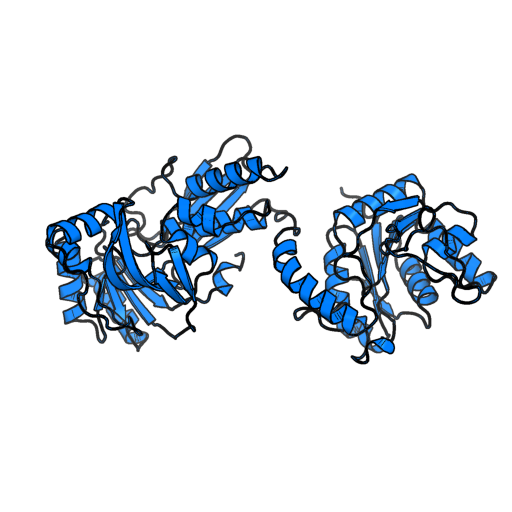1.00 95.88 148 VAL A C 1
ATOM 1066 O O . VAL A 1 148 ? 27.408 -0.365 -23.732 1.00 95.88 148 VAL A O 1
ATOM 1069 N N . GLN A 1 149 ? 25.468 -1.209 -24.487 1.00 95.94 149 GLN A N 1
ATOM 1070 C CA . GLN A 1 149 ? 24.977 -1.724 -23.216 1.00 95.94 149 GLN A CA 1
ATOM 1071 C C . GLN A 1 149 ? 24.613 -3.210 -23.345 1.00 95.94 149 GLN A C 1
ATOM 1073 O O . GLN A 1 149 ? 24.504 -3.755 -24.445 1.00 95.94 149 GLN A O 1
ATOM 1078 N N . THR A 1 150 ? 24.429 -3.867 -22.202 1.00 95.62 150 THR A N 1
ATOM 1079 C CA . THR A 1 150 ? 23.745 -5.162 -22.114 1.00 95.62 150 THR A CA 1
ATOM 1080 C C . THR A 1 150 ? 22.325 -4.927 -21.578 1.00 95.62 150 THR A C 1
ATOM 1082 O O . THR A 1 150 ? 22.138 -4.002 -20.780 1.00 95.62 150 THR A O 1
ATOM 1085 N N . PRO A 1 151 ? 21.316 -5.692 -22.039 1.00 97.75 151 PRO A N 1
ATOM 1086 C CA . PRO A 1 151 ? 21.433 -6.997 -22.686 1.00 97.75 151 PRO A CA 1
ATOM 1087 C C . PRO A 1 151 ? 21.774 -6.958 -24.180 1.00 97.75 151 PRO A C 1
ATOM 1089 O O . PRO A 1 151 ? 21.514 -5.987 -24.890 1.00 97.75 151 PRO A O 1
ATOM 1092 N N . GLN A 1 152 ? 22.327 -8.065 -24.665 1.00 98.50 152 GLN A N 1
ATOM 1093 C CA . GLN A 1 152 ? 22.564 -8.330 -26.084 1.00 98.50 152 GLN A CA 1
ATOM 1094 C C . GLN A 1 152 ? 21.954 -9.682 -26.441 1.00 98.50 152 GLN A C 1
ATOM 1096 O O . GLN A 1 152 ? 22.152 -10.647 -25.712 1.00 98.50 152 GLN A O 1
ATOM 1101 N N . ALA A 1 153 ? 21.206 -9.769 -27.537 1.00 98.44 153 ALA A N 1
ATOM 1102 C CA . ALA A 1 153 ? 20.473 -10.976 -27.901 1.00 98.44 153 ALA A CA 1
ATOM 1103 C C . ALA A 1 153 ? 20.898 -11.498 -29.272 1.00 98.44 153 ALA A C 1
ATOM 1105 O O . ALA A 1 153 ? 21.114 -10.736 -30.214 1.00 98.44 153 ALA A O 1
ATOM 1106 N N . PHE A 1 154 ? 20.998 -12.817 -29.399 1.00 98.56 154 PHE A N 1
ATOM 1107 C CA . PHE A 1 154 ? 21.538 -13.467 -30.586 1.00 98.56 154 PHE A CA 1
ATOM 1108 C C . PHE A 1 154 ? 20.810 -14.771 -30.873 1.00 98.56 154 PHE A C 1
ATOM 1110 O O . PHE A 1 154 ? 20.392 -15.482 -29.959 1.00 98.56 154 PHE A O 1
ATOM 1117 N N . LEU A 1 155 ? 20.752 -15.157 -32.147 1.00 98.06 155 LEU A N 1
ATOM 1118 C CA . LEU A 1 155 ? 20.636 -16.574 -32.472 1.00 98.06 155 LEU A CA 1
ATOM 1119 C C . LEU A 1 155 ? 21.861 -17.288 -31.899 1.00 98.06 155 LEU A C 1
ATOM 1121 O O . LEU A 1 155 ? 23.000 -16.900 -32.167 1.00 98.06 155 LEU A O 1
ATOM 1125 N N . ARG A 1 156 ? 21.637 -18.361 -31.143 1.00 97.81 156 ARG A N 1
ATOM 1126 C CA . ARG A 1 156 ? 22.697 -19.127 -30.480 1.00 97.81 156 ARG A CA 1
ATOM 1127 C C . ARG A 1 156 ? 23.786 -19.564 -31.457 1.00 97.81 156 ARG A C 1
ATOM 1129 O O . ARG A 1 156 ? 24.969 -19.467 -31.149 1.00 97.81 156 ARG A O 1
ATOM 1136 N N . THR A 1 157 ? 23.400 -19.997 -32.656 1.00 97.25 157 THR A N 1
ATOM 1137 C CA . THR A 1 157 ? 24.335 -20.414 -33.713 1.00 97.25 157 THR A CA 1
ATOM 1138 C C . THR A 1 157 ? 25.231 -19.274 -34.196 1.00 97.25 157 THR A C 1
ATOM 1140 O O . THR A 1 157 ? 26.402 -19.508 -34.488 1.00 97.25 157 THR A O 1
ATOM 1143 N N . VAL A 1 158 ? 24.718 -18.040 -34.238 1.00 97.62 158 VAL A N 1
ATOM 1144 C CA . VAL A 1 158 ? 25.489 -16.848 -34.615 1.00 97.62 158 VAL A CA 1
ATOM 1145 C C . VAL A 1 158 ? 26.538 -16.539 -33.555 1.00 97.62 158 VAL A C 1
ATOM 1147 O O . VAL A 1 158 ? 27.705 -16.353 -33.898 1.00 97.62 158 VAL A O 1
ATOM 1150 N N . LEU A 1 159 ? 26.148 -16.532 -32.279 1.00 97.56 159 LEU A N 1
ATOM 1151 C CA . LEU A 1 159 ? 27.075 -16.218 -31.194 1.00 97.56 159 LEU A CA 1
ATOM 1152 C C . LEU A 1 159 ? 28.135 -17.317 -31.004 1.00 97.56 159 LEU A C 1
ATOM 1154 O O . LEU A 1 159 ? 29.312 -17.008 -30.838 1.00 97.56 159 LEU A O 1
ATOM 1158 N N . LEU A 1 160 ? 27.760 -18.597 -31.128 1.00 96.94 160 LEU A N 1
ATOM 1159 C CA . LEU A 1 160 ? 28.720 -19.711 -31.119 1.00 96.94 160 LEU A CA 1
ATOM 1160 C C . LEU A 1 160 ? 29.760 -19.588 -32.236 1.00 96.94 160 LEU A C 1
ATOM 1162 O O . LEU A 1 160 ? 30.951 -19.765 -31.985 1.00 96.94 160 LEU A O 1
ATOM 1166 N N . ALA A 1 161 ? 29.324 -19.276 -33.460 1.00 96.50 161 ALA A N 1
ATOM 1167 C CA . ALA A 1 161 ? 30.234 -19.098 -34.587 1.00 96.50 161 ALA A CA 1
ATOM 1168 C C . ALA A 1 161 ? 31.183 -17.908 -34.373 1.00 96.50 161 ALA A C 1
ATOM 1170 O O . ALA A 1 161 ? 32.362 -18.010 -34.709 1.00 96.50 161 ALA A O 1
ATOM 1171 N N . ALA A 1 162 ? 30.691 -16.812 -33.783 1.00 96.38 162 ALA A N 1
ATOM 1172 C CA . ALA A 1 162 ? 31.501 -15.641 -33.461 1.00 96.38 162 ALA A CA 1
ATOM 1173 C C . ALA A 1 162 ? 32.575 -15.952 -32.404 1.00 96.38 162 ALA A C 1
ATOM 1175 O O . ALA A 1 162 ? 33.736 -15.608 -32.609 1.00 96.38 162 ALA A O 1
ATOM 1176 N N . HIS A 1 163 ? 32.230 -16.669 -31.327 1.00 95.56 163 HIS A N 1
ATOM 1177 C CA . HIS A 1 163 ? 33.219 -17.116 -30.339 1.00 95.56 163 HIS A CA 1
ATOM 1178 C C . HIS A 1 163 ? 34.245 -18.085 -30.936 1.00 95.56 163 HIS A C 1
ATOM 1180 O O . HIS A 1 163 ? 35.434 -17.929 -30.683 1.00 95.56 163 HIS A O 1
ATOM 1186 N N . ALA A 1 164 ? 33.814 -19.051 -31.756 1.00 93.75 164 ALA A N 1
ATOM 1187 C CA . ALA A 1 164 ? 34.727 -20.000 -32.393 1.00 93.75 164 ALA A CA 1
ATOM 1188 C C . ALA A 1 164 ? 35.693 -19.319 -33.378 1.00 93.75 164 ALA A C 1
ATOM 1190 O O . ALA A 1 164 ? 36.845 -19.725 -33.489 1.00 93.75 164 ALA A O 1
ATOM 1191 N N . ALA A 1 165 ? 35.240 -18.290 -34.102 1.00 93.31 165 ALA A N 1
ATOM 1192 C CA . ALA A 1 165 ? 36.114 -17.485 -34.951 1.00 93.31 165 ALA A CA 1
ATOM 1193 C C . ALA A 1 165 ? 37.123 -16.688 -34.114 1.00 93.31 165 ALA A C 1
ATOM 1195 O O . ALA A 1 165 ? 38.318 -16.770 -34.367 1.00 93.31 165 ALA A O 1
ATOM 1196 N N . ALA A 1 166 ? 36.657 -16.007 -33.066 1.00 92.38 166 ALA A N 1
ATOM 1197 C CA . ALA A 1 166 ? 37.520 -15.234 -32.180 1.00 92.38 166 ALA A CA 1
ATOM 1198 C C . ALA A 1 166 ? 38.597 -16.090 -31.494 1.00 92.38 166 ALA A C 1
ATOM 1200 O O . ALA A 1 166 ? 39.737 -15.659 -31.378 1.00 92.38 166 ALA A O 1
ATOM 1201 N N . GLU A 1 167 ? 38.254 -17.318 -31.096 1.00 89.56 167 GLU A N 1
ATOM 1202 C CA . GLU A 1 167 ? 39.195 -18.287 -30.525 1.00 89.56 167 GLU A CA 1
ATOM 1203 C C . GLU A 1 167 ? 40.266 -18.723 -31.537 1.00 89.56 167 GLU A C 1
ATOM 1205 O O . GLU A 1 167 ? 41.444 -18.767 -31.192 1.00 89.56 167 GLU A O 1
ATOM 1210 N N . ARG A 1 168 ? 39.889 -18.984 -32.798 1.00 90.62 168 ARG A N 1
ATOM 1211 C CA . ARG A 1 168 ? 40.855 -19.310 -33.865 1.00 90.62 168 ARG A CA 1
ATOM 1212 C C . ARG A 1 168 ? 41.784 -18.146 -34.199 1.00 90.62 168 ARG A C 1
ATOM 1214 O O . ARG A 1 168 ? 42.960 -18.373 -34.459 1.00 90.62 168 ARG A O 1
ATOM 1221 N N . ASP A 1 169 ? 41.250 -16.930 -34.191 1.00 90.00 169 ASP A N 1
ATOM 1222 C CA . ASP A 1 169 ? 41.959 -15.730 -34.638 1.00 90.00 169 ASP A CA 1
ATOM 1223 C C . ASP A 1 169 ? 42.708 -15.023 -33.490 1.00 90.00 169 ASP A C 1
ATOM 1225 O O . ASP A 1 169 ? 43.341 -13.991 -33.709 1.00 90.00 169 ASP A O 1
ATOM 1229 N N . GLY A 1 170 ? 42.617 -15.540 -32.256 1.00 87.81 170 GLY A N 1
ATOM 1230 C CA . GLY A 1 170 ? 43.180 -14.902 -31.060 1.00 87.81 170 GLY A CA 1
ATOM 1231 C C . GLY A 1 170 ? 42.592 -13.514 -30.778 1.00 87.81 170 GLY A C 1
ATOM 1232 O O . GLY A 1 170 ? 43.261 -12.660 -30.202 1.00 87.81 170 GLY A O 1
ATOM 1233 N N . ALA A 1 171 ? 41.363 -13.259 -31.231 1.00 86.50 171 ALA A N 1
ATOM 1234 C CA . ALA A 1 171 ? 40.730 -11.951 -31.167 1.00 86.50 171 ALA A CA 1
ATOM 1235 C C . ALA A 1 171 ? 39.921 -11.768 -29.876 1.00 86.50 171 ALA A C 1
ATOM 1237 O O . ALA A 1 171 ? 39.151 -12.641 -29.464 1.00 86.50 171 ALA A O 1
ATOM 1238 N N . GLU A 1 172 ? 40.022 -10.574 -29.295 1.00 85.62 172 GLU A N 1
ATOM 1239 C CA . GLU A 1 172 ? 39.203 -10.148 -28.162 1.00 85.62 172 GLU A CA 1
ATOM 1240 C C . GLU A 1 172 ? 38.241 -9.022 -28.562 1.00 85.62 172 GLU A C 1
ATOM 1242 O O . GLU A 1 172 ? 38.535 -8.172 -29.415 1.00 85.62 172 GLU A O 1
ATOM 1247 N N . ALA A 1 173 ? 37.069 -9.008 -27.930 1.00 85.88 173 ALA A N 1
ATOM 1248 C CA . ALA A 1 173 ? 36.142 -7.886 -27.981 1.00 85.88 173 ALA A CA 1
ATOM 1249 C C . ALA A 1 173 ? 35.680 -7.495 -26.576 1.00 85.88 173 ALA A C 1
ATOM 1251 O O . ALA A 1 173 ? 35.618 -8.311 -25.656 1.00 85.88 173 ALA A O 1
ATOM 1252 N N . THR A 1 174 ? 35.327 -6.221 -26.426 1.00 79.75 174 THR A N 1
ATOM 1253 C CA . THR A 1 174 ? 34.827 -5.659 -25.168 1.00 79.75 174 THR A CA 1
ATOM 1254 C C . THR A 1 174 ? 33.375 -6.061 -24.878 1.00 79.75 174 THR A C 1
ATOM 1256 O O . THR A 1 174 ? 32.937 -5.972 -23.730 1.00 79.75 174 THR A O 1
ATOM 1259 N N . ASP A 1 175 ? 32.648 -6.538 -25.894 1.00 89.44 175 ASP A N 1
ATOM 1260 C CA . ASP A 1 175 ? 31.268 -7.021 -25.842 1.00 89.44 175 ASP A CA 1
ATOM 1261 C C . ASP A 1 175 ? 31.003 -8.145 -26.870 1.00 89.44 175 ASP A C 1
ATOM 1263 O O . ASP A 1 175 ? 31.760 -8.350 -27.822 1.00 89.44 175 ASP A O 1
ATOM 1267 N N . ASP A 1 176 ? 29.895 -8.871 -26.704 1.00 93.69 176 ASP A N 1
ATOM 1268 C CA . ASP A 1 176 ? 29.570 -10.048 -27.524 1.00 93.69 176 ASP A CA 1
ATOM 1269 C C . ASP A 1 176 ? 29.080 -9.648 -28.924 1.00 93.69 176 ASP A C 1
ATOM 1271 O O . ASP A 1 176 ? 29.401 -10.291 -29.929 1.00 93.69 176 ASP A O 1
ATOM 1275 N N . ALA A 1 177 ? 28.381 -8.515 -29.032 1.00 95.00 177 ALA A N 1
ATOM 1276 C CA . ALA A 1 177 ? 28.043 -7.941 -30.329 1.00 95.00 177 ALA A CA 1
ATOM 1277 C C . ALA A 1 177 ? 29.286 -7.484 -31.110 1.00 95.00 177 ALA A C 1
ATOM 1279 O O . ALA A 1 177 ? 29.277 -7.539 -32.341 1.00 95.00 177 ALA A O 1
ATOM 1280 N N . GLY A 1 178 ? 30.366 -7.079 -30.437 1.00 94.31 178 GLY A N 1
ATOM 1281 C CA . GLY A 1 178 ? 31.664 -6.812 -31.052 1.00 94.31 178 GLY A CA 1
ATOM 1282 C C . GLY A 1 178 ? 32.234 -8.032 -31.778 1.00 94.31 178 GLY A C 1
ATOM 1283 O O . GLY A 1 178 ? 32.673 -7.908 -32.923 1.00 94.31 178 GLY A O 1
ATOM 1284 N N . LEU A 1 179 ? 32.137 -9.225 -31.178 1.00 94.06 179 LEU A N 1
ATOM 1285 C CA . LEU A 1 179 ? 32.547 -10.481 -31.825 1.00 94.06 179 LEU A CA 1
ATOM 1286 C C . LEU A 1 179 ? 31.714 -10.768 -33.078 1.00 94.06 179 LEU A C 1
ATOM 1288 O O . LEU A 1 179 ? 32.253 -11.098 -34.136 1.00 94.06 179 LEU A O 1
ATOM 1292 N N . VAL A 1 180 ? 30.395 -10.582 -32.991 1.00 96.31 180 VAL A N 1
ATOM 1293 C CA . VAL A 1 180 ? 29.498 -10.788 -34.136 1.00 96.31 180 VAL A CA 1
ATOM 1294 C C . VAL A 1 180 ? 29.802 -9.798 -35.266 1.00 96.31 180 VAL A C 1
ATOM 1296 O O . VAL A 1 180 ? 29.882 -10.213 -36.425 1.00 96.31 180 VAL A O 1
ATOM 1299 N N . ARG A 1 181 ? 30.061 -8.520 -34.956 1.00 94.94 181 ARG A N 1
ATOM 1300 C CA . ARG A 1 181 ? 30.464 -7.510 -35.955 1.00 94.94 181 ARG A CA 1
ATOM 1301 C C . ARG A 1 181 ? 31.778 -7.880 -36.643 1.00 94.94 181 ARG A C 1
ATOM 1303 O O . ARG A 1 181 ? 31.859 -7.782 -37.865 1.00 94.94 181 ARG A O 1
ATOM 1310 N N . ARG A 1 182 ? 32.774 -8.363 -35.890 1.00 91.88 182 ARG A N 1
ATOM 1311 C CA . ARG A 1 182 ? 34.060 -8.835 -36.444 1.00 91.88 182 ARG A CA 1
ATOM 1312 C C . ARG A 1 182 ? 33.891 -10.006 -37.413 1.00 91.88 182 ARG A C 1
ATOM 1314 O O . ARG A 1 182 ? 34.616 -10.077 -38.395 1.00 91.88 182 ARG A O 1
ATOM 1321 N N . SER A 1 183 ? 32.886 -10.859 -37.205 1.00 89.00 183 SER A N 1
ATOM 1322 C CA . SER A 1 183 ? 32.534 -11.939 -38.145 1.00 89.00 183 SER A CA 1
ATOM 1323 C C . SER A 1 183 ? 31.850 -11.467 -39.444 1.00 89.00 183 SER A C 1
ATOM 1325 O O . SER A 1 183 ? 31.370 -12.288 -40.224 1.00 89.00 183 SER A O 1
ATOM 1327 N N . GLY A 1 184 ? 31.752 -10.151 -39.673 1.00 89.81 184 GLY A N 1
ATOM 1328 C CA . GLY A 1 184 ? 31.121 -9.555 -40.855 1.00 89.81 184 GLY A CA 1
ATOM 1329 C C . GLY A 1 184 ? 29.591 -9.494 -40.793 1.00 89.81 184 GLY A C 1
ATOM 1330 O O . GLY A 1 184 ? 28.942 -9.121 -41.771 1.00 89.81 184 GLY A O 1
ATOM 1331 N N . ARG A 1 185 ? 28.982 -9.854 -39.656 1.00 93.50 185 ARG A N 1
ATOM 1332 C CA . ARG A 1 185 ? 27.525 -9.837 -39.474 1.00 93.50 185 ARG A CA 1
ATOM 1333 C C . ARG A 1 185 ? 27.058 -8.497 -38.921 1.00 93.50 185 ARG A C 1
ATOM 1335 O O . ARG A 1 185 ? 27.697 -7.894 -38.061 1.00 93.50 185 ARG A O 1
ATOM 1342 N N . ARG A 1 186 ? 25.893 -8.042 -39.385 1.00 94.25 186 ARG A N 1
ATOM 1343 C CA . ARG A 1 186 ? 25.234 -6.861 -38.817 1.00 94.25 186 ARG A CA 1
ATOM 1344 C C . ARG A 1 186 ? 24.633 -7.201 -37.455 1.00 94.25 186 ARG A C 1
ATOM 1346 O O . ARG A 1 186 ? 24.084 -8.282 -37.272 1.00 94.25 186 ARG A O 1
ATOM 1353 N N . VAL A 1 187 ? 24.706 -6.243 -36.536 1.00 97.81 187 VAL A N 1
ATOM 1354 C CA . VAL A 1 187 ? 24.026 -6.294 -35.239 1.00 97.81 187 VAL A CA 1
ATOM 1355 C C . VAL A 1 187 ? 23.042 -5.136 -35.191 1.00 97.81 187 VAL A C 1
ATOM 1357 O O . VAL A 1 187 ? 23.454 -3.981 -35.315 1.00 97.81 187 VAL A O 1
ATOM 1360 N N . ALA A 1 188 ? 21.756 -5.444 -35.035 1.00 98.06 188 ALA A N 1
ATOM 1361 C CA . ALA A 1 188 ? 20.720 -4.433 -34.873 1.00 98.06 188 ALA A CA 1
ATOM 1362 C C . ALA A 1 188 ? 20.935 -3.657 -33.567 1.00 98.06 188 ALA A C 1
ATOM 1364 O O . ALA A 1 188 ? 21.312 -4.238 -32.548 1.00 98.06 188 ALA A O 1
ATOM 1365 N N . LEU A 1 189 ? 20.702 -2.347 -33.594 1.00 97.50 189 LEU A N 1
ATOM 1366 C CA . LEU A 1 189 ? 20.747 -1.522 -32.391 1.00 97.50 189 LEU A CA 1
ATOM 1367 C C . LEU A 1 189 ? 19.334 -1.334 -31.853 1.00 97.50 189 LEU A C 1
ATOM 1369 O O . LEU A 1 189 ? 18.421 -0.998 -32.604 1.00 97.50 189 LEU A O 1
ATOM 1373 N N . VAL A 1 190 ? 19.184 -1.550 -30.553 1.00 97.06 190 VAL A N 1
ATOM 1374 C CA . VAL A 1 190 ? 17.960 -1.283 -29.799 1.00 97.06 190 VAL A CA 1
ATOM 1375 C C . VAL A 1 190 ? 18.242 -0.126 -28.854 1.00 97.06 190 VAL A C 1
ATOM 1377 O O . VAL A 1 190 ? 19.312 -0.079 -28.246 1.00 97.06 190 VAL A O 1
ATOM 1380 N N . GLU A 1 191 ? 17.308 0.817 -28.759 1.00 95.00 191 GLU A N 1
ATOM 1381 C CA . GLU A 1 191 ? 17.470 1.988 -27.897 1.00 95.00 191 GLU A CA 1
ATOM 1382 C C . GLU A 1 191 ? 17.610 1.549 -26.433 1.00 95.00 191 GLU A C 1
ATOM 1384 O O . GLU A 1 191 ? 16.790 0.789 -25.916 1.00 95.00 191 GLU A O 1
ATOM 1389 N N . GLY A 1 192 ? 18.687 2.001 -25.797 1.00 92.25 192 GLY A N 1
ATOM 1390 C CA . GLY A 1 192 ? 18.963 1.805 -24.380 1.00 92.25 192 GLY A CA 1
ATOM 1391 C C . GLY A 1 192 ? 18.589 3.014 -23.533 1.00 92.25 192 GLY A C 1
ATOM 1392 O O . GLY A 1 192 ? 17.890 3.925 -23.970 1.00 92.25 192 GLY A O 1
ATOM 1393 N N . GLY A 1 193 ? 19.091 3.042 -22.302 1.00 90.00 193 GLY A N 1
ATOM 1394 C CA . GLY A 1 193 ? 18.802 4.126 -21.370 1.00 90.00 193 GLY A CA 1
ATOM 1395 C C . GLY A 1 193 ? 19.893 4.315 -20.329 1.00 90.00 193 GLY A C 1
ATOM 1396 O O . GLY A 1 193 ? 20.683 3.409 -20.058 1.00 90.00 193 GLY A O 1
ATOM 1397 N N . ALA A 1 194 ? 19.929 5.508 -19.734 1.00 89.81 194 ALA A N 1
ATOM 1398 C CA . ALA A 1 194 ? 20.909 5.858 -18.708 1.00 89.81 194 ALA A CA 1
ATOM 1399 C C . ALA A 1 194 ? 20.808 4.952 -17.470 1.00 89.81 194 ALA A C 1
ATOM 1401 O O . ALA A 1 194 ? 21.822 4.673 -16.844 1.00 89.81 194 ALA A O 1
ATOM 1402 N N . HIS A 1 195 ? 19.616 4.429 -17.158 1.00 89.50 195 HIS A N 1
ATOM 1403 C CA . HIS A 1 195 ? 19.386 3.501 -16.043 1.00 89.50 195 HIS A CA 1
ATOM 1404 C C . HIS A 1 195 ? 20.082 2.148 -16.211 1.00 89.50 195 HIS A C 1
ATOM 1406 O O . HIS A 1 195 ? 20.324 1.464 -15.225 1.00 89.50 195 HIS A O 1
ATOM 1412 N N . LEU A 1 196 ? 20.460 1.772 -17.436 1.00 92.62 196 LEU A N 1
ATOM 1413 C CA . LEU A 1 196 ? 21.206 0.544 -17.713 1.00 92.62 196 LEU A CA 1
ATOM 1414 C C . LEU A 1 196 ? 22.713 0.718 -17.490 1.00 92.62 196 LEU A C 1
ATOM 1416 O O . LEU A 1 196 ? 23.495 -0.051 -18.046 1.00 92.62 196 LEU A O 1
ATOM 1420 N N . PHE A 1 197 ? 23.162 1.730 -16.745 1.00 92.81 197 PHE A N 1
ATOM 1421 C CA . PHE A 1 197 ? 24.579 1.939 -16.455 1.00 92.81 197 PHE A CA 1
ATOM 1422 C C . PHE A 1 197 ? 25.200 0.724 -15.750 1.00 92.81 197 PHE A C 1
ATOM 1424 O O . PHE A 1 197 ? 24.536 -0.056 -15.065 1.00 92.81 197 PHE A O 1
ATOM 1431 N N . LYS A 1 198 ? 26.497 0.522 -15.984 1.00 92.19 198 LYS A N 1
ATOM 1432 C CA . LYS A 1 198 ? 27.251 -0.585 -15.400 1.00 92.19 198 LYS A CA 1
ATOM 1433 C C . LYS A 1 198 ? 27.918 -0.088 -14.135 1.00 92.19 198 LYS A C 1
ATOM 1435 O O . LYS A 1 198 ? 28.826 0.725 -14.237 1.00 92.19 198 LYS A O 1
ATOM 1440 N N . ILE A 1 199 ? 27.539 -0.649 -12.993 1.00 91.38 199 ILE A N 1
ATOM 1441 C CA . ILE A 1 199 ? 28.228 -0.394 -11.729 1.00 91.38 199 ILE A CA 1
ATOM 1442 C C . ILE A 1 199 ? 29.670 -0.841 -11.903 1.00 91.38 199 ILE A C 1
ATOM 1444 O O . ILE A 1 199 ? 29.888 -2.017 -12.176 1.00 91.38 199 ILE A O 1
ATOM 1448 N N . THR A 1 200 ? 30.649 0.052 -11.828 1.00 87.44 200 THR A N 1
ATOM 1449 C CA . THR A 1 200 ? 32.063 -0.233 -12.111 1.00 87.44 200 THR A CA 1
ATOM 1450 C C . THR A 1 200 ? 32.976 0.240 -10.993 1.00 87.44 200 THR A C 1
ATOM 1452 O O . THR A 1 200 ? 33.937 -0.474 -10.693 1.00 87.44 200 THR A O 1
ATOM 1455 N N . ASP A 1 201 ? 32.637 1.354 -10.357 1.00 87.38 201 ASP A N 1
ATOM 1456 C CA . ASP A 1 201 ? 33.345 1.942 -9.223 1.00 87.38 201 ASP A CA 1
ATOM 1457 C C . ASP A 1 201 ? 32.387 2.250 -8.042 1.00 87.38 201 ASP A C 1
ATOM 1459 O O . ASP A 1 201 ? 31.183 1.973 -8.129 1.00 87.38 201 ASP A O 1
ATOM 1463 N N . PRO A 1 202 ? 32.900 2.752 -6.900 1.00 86.06 202 PRO A N 1
ATOM 1464 C CA . PRO A 1 202 ? 32.062 3.100 -5.753 1.00 86.06 202 PRO A CA 1
ATOM 1465 C C . PRO A 1 202 ? 31.021 4.198 -6.025 1.00 86.06 202 PRO A C 1
ATOM 1467 O O . PRO A 1 202 ? 29.924 4.128 -5.473 1.00 86.06 202 PRO A O 1
ATOM 1470 N N . THR A 1 203 ? 31.310 5.174 -6.889 1.00 88.44 203 THR A N 1
ATOM 1471 C CA . THR A 1 203 ? 30.370 6.257 -7.222 1.00 88.44 203 THR A CA 1
ATOM 1472 C C . THR A 1 203 ? 29.185 5.722 -8.020 1.00 88.44 203 THR A C 1
ATOM 1474 O O . THR A 1 203 ? 28.039 6.088 -7.750 1.00 88.44 203 THR A O 1
ATOM 1477 N N . ASP A 1 204 ? 29.418 4.775 -8.931 1.00 91.62 204 ASP A N 1
ATOM 1478 C CA . ASP A 1 204 ? 28.320 4.077 -9.599 1.00 91.62 204 ASP A CA 1
ATOM 1479 C C . ASP A 1 204 ? 27.438 3.312 -8.601 1.00 91.62 204 ASP A C 1
ATOM 1481 O O . ASP A 1 204 ? 26.226 3.205 -8.792 1.00 91.62 204 ASP A O 1
ATOM 1485 N N . LEU A 1 205 ? 28.024 2.748 -7.539 1.00 88.88 205 LEU A N 1
ATOM 1486 C CA . LEU A 1 205 ? 27.266 2.025 -6.519 1.00 88.88 205 LEU A CA 1
ATOM 1487 C C . LEU A 1 205 ? 26.395 2.975 -5.685 1.00 88.88 205 LEU A C 1
ATOM 1489 O O . LEU A 1 205 ? 25.263 2.624 -5.358 1.00 88.88 205 LEU A O 1
ATOM 1493 N N . GLU A 1 206 ? 26.878 4.176 -5.370 1.00 90.56 206 GLU A N 1
ATOM 1494 C CA . GLU A 1 206 ? 26.073 5.222 -4.725 1.00 90.56 206 GLU A CA 1
ATOM 1495 C C . GLU A 1 206 ? 24.910 5.662 -5.618 1.00 90.56 206 GLU A C 1
ATOM 1497 O O . GLU A 1 206 ? 23.761 5.697 -5.166 1.00 90.56 206 GLU A O 1
ATOM 1502 N N . LEU A 1 207 ? 25.181 5.900 -6.906 1.00 90.69 207 LEU A N 1
ATOM 1503 C CA . LEU A 1 207 ? 24.143 6.188 -7.894 1.00 90.69 207 LEU A CA 1
ATOM 1504 C C . LEU A 1 207 ? 23.137 5.037 -7.981 1.00 90.69 207 LEU A C 1
ATOM 1506 O O . LEU A 1 207 ? 21.931 5.274 -8.022 1.00 90.69 207 LEU A O 1
ATOM 1510 N N . ALA A 1 208 ? 23.610 3.791 -7.957 1.00 90.06 208 ALA A N 1
ATOM 1511 C CA . ALA A 1 208 ? 22.749 2.621 -7.940 1.00 90.06 208 ALA A CA 1
ATOM 1512 C C . ALA A 1 208 ? 21.906 2.551 -6.671 1.00 90.06 208 ALA A C 1
ATOM 1514 O O . ALA A 1 208 ? 20.733 2.231 -6.774 1.00 90.06 208 ALA A O 1
ATOM 1515 N N . ARG A 1 209 ? 22.424 2.898 -5.490 1.00 88.81 209 ARG A N 1
ATOM 1516 C CA . ARG A 1 209 ? 21.622 2.950 -4.253 1.00 88.81 209 ARG A CA 1
ATOM 1517 C C . ARG A 1 209 ? 20.534 4.016 -4.328 1.00 88.81 209 ARG A C 1
ATOM 1519 O O . ARG A 1 209 ? 19.387 3.730 -4.000 1.00 88.81 209 ARG A O 1
ATOM 1526 N N . ALA A 1 210 ? 20.860 5.210 -4.817 1.00 84.44 210 ALA A N 1
ATOM 1527 C CA . ALA A 1 210 ? 19.877 6.274 -5.020 1.00 84.44 210 ALA A CA 1
ATOM 1528 C C . ALA A 1 210 ? 18.824 5.886 -6.075 1.00 84.44 210 ALA A C 1
ATOM 1530 O O . ALA A 1 210 ? 17.619 6.100 -5.893 1.00 84.44 210 ALA A O 1
ATOM 1531 N N . TYR A 1 211 ? 19.262 5.255 -7.168 1.00 83.94 211 TYR A N 1
ATOM 1532 C CA . TYR A 1 211 ? 18.365 4.735 -8.189 1.00 83.94 211 TYR A CA 1
ATOM 1533 C C . TYR A 1 211 ? 17.520 3.584 -7.644 1.00 83.94 211 TYR A C 1
ATOM 1535 O O . TYR A 1 211 ? 16.326 3.572 -7.877 1.00 83.94 211 TYR A O 1
ATOM 1543 N N . ALA A 1 212 ? 18.068 2.652 -6.868 1.00 78.69 212 ALA A N 1
ATOM 1544 C CA . ALA A 1 212 ? 17.334 1.561 -6.231 1.00 78.69 212 ALA A CA 1
ATOM 1545 C C . ALA A 1 212 ? 16.287 2.096 -5.252 1.00 78.69 212 ALA A C 1
ATOM 1547 O O . ALA A 1 212 ? 15.143 1.695 -5.349 1.00 78.69 212 ALA A O 1
ATOM 1548 N N . ALA A 1 213 ? 16.613 3.069 -4.399 1.00 70.50 213 ALA A N 1
ATOM 1549 C CA . ALA A 1 213 ? 15.650 3.668 -3.471 1.00 70.50 213 ALA A CA 1
ATOM 1550 C C . ALA A 1 213 ? 14.498 4.398 -4.191 1.00 70.50 213 ALA A C 1
ATOM 1552 O O . ALA A 1 213 ? 13.340 4.327 -3.779 1.00 70.50 213 ALA A O 1
ATOM 1553 N N . SER A 1 214 ? 14.791 5.077 -5.304 1.00 66.38 214 SER A N 1
ATOM 1554 C CA . SER A 1 214 ? 13.760 5.718 -6.135 1.00 66.38 214 SER A CA 1
ATOM 1555 C C . SER A 1 214 ? 13.032 4.730 -7.054 1.00 66.38 214 SER A C 1
ATOM 1557 O O . SER A 1 214 ? 11.877 4.955 -7.426 1.00 66.38 214 SER A O 1
ATOM 1559 N N . SER A 1 215 ? 13.685 3.617 -7.396 1.00 58.66 215 SER A N 1
ATOM 1560 C CA . SER A 1 215 ? 13.188 2.599 -8.309 1.00 58.66 215 SER A CA 1
ATOM 1561 C C . SER A 1 215 ? 12.580 1.390 -7.630 1.00 58.66 215 SER A C 1
ATOM 1563 O O . SER A 1 215 ? 11.829 0.737 -8.307 1.00 58.66 215 SER A O 1
ATOM 1565 N N . THR A 1 216 ? 12.722 1.108 -6.339 1.00 47.62 216 THR A N 1
ATOM 1566 C CA . THR A 1 216 ? 11.831 0.188 -5.605 1.00 47.62 216 THR A CA 1
ATOM 1567 C C . THR A 1 216 ? 10.458 0.825 -5.471 1.00 47.62 216 THR A C 1
ATOM 1569 O O . THR A 1 216 ? 9.443 0.196 -5.782 1.00 47.62 216 THR A O 1
ATOM 1572 N N . ALA A 1 217 ? 10.432 2.139 -5.231 1.00 35.53 217 ALA A N 1
ATOM 1573 C CA . ALA A 1 217 ? 9.249 2.956 -5.442 1.00 35.53 217 ALA A CA 1
ATOM 1574 C C . ALA A 1 217 ? 8.763 2.950 -6.911 1.00 35.53 217 ALA A C 1
ATOM 1576 O O . ALA A 1 217 ? 7.595 3.257 -7.125 1.00 35.53 217 ALA A O 1
ATOM 1577 N N . ALA A 1 218 ? 9.596 2.591 -7.908 1.00 32.88 218 ALA A N 1
ATOM 1578 C CA . ALA A 1 218 ? 9.269 2.460 -9.346 1.00 32.88 218 ALA A CA 1
ATOM 1579 C C . ALA A 1 218 ? 9.250 1.011 -9.917 1.00 32.88 218 ALA A C 1
ATOM 1581 O O . ALA A 1 218 ? 8.911 0.801 -11.076 1.00 32.88 218 ALA A O 1
ATOM 1582 N N . ALA A 1 219 ? 9.553 -0.011 -9.121 1.00 36.03 219 ALA A N 1
ATOM 1583 C CA . ALA A 1 219 ? 9.599 -1.435 -9.459 1.00 36.03 219 ALA A CA 1
ATOM 1584 C C . ALA A 1 219 ? 8.367 -2.107 -8.863 1.00 36.03 219 ALA A C 1
ATOM 1586 O O . ALA A 1 219 ? 7.737 -2.914 -9.536 1.00 36.03 219 ALA A O 1
ATOM 1587 N N . ALA A 1 220 ? 7.875 -1.579 -7.735 1.00 34.91 220 ALA A N 1
ATOM 1588 C CA . ALA A 1 220 ? 6.446 -1.565 -7.440 1.00 34.91 220 ALA A CA 1
ATOM 1589 C C . ALA A 1 220 ? 5.607 -0.942 -8.581 1.00 34.91 220 ALA A C 1
ATOM 1591 O O . ALA A 1 220 ? 4.408 -1.165 -8.620 1.00 34.91 220 ALA A O 1
ATOM 1592 N N . ARG A 1 221 ? 6.226 -0.195 -9.519 1.00 34.75 221 ARG A N 1
ATOM 1593 C CA . ARG A 1 221 ? 5.620 0.310 -10.768 1.00 34.75 221 ARG A CA 1
ATOM 1594 C C . ARG A 1 221 ? 5.993 -0.494 -12.037 1.00 34.75 221 ARG A C 1
ATOM 1596 O O . ARG A 1 221 ? 5.665 -0.067 -13.139 1.00 34.75 221 ARG A O 1
ATOM 1603 N N . ARG A 1 222 ? 6.713 -1.619 -11.947 1.00 35.72 222 ARG A N 1
ATOM 1604 C CA . ARG A 1 222 ? 7.142 -2.422 -13.123 1.00 35.72 222 ARG A CA 1
ATOM 1605 C C . ARG A 1 222 ? 6.962 -3.934 -12.964 1.00 35.72 222 ARG A C 1
ATOM 1607 O O . ARG A 1 222 ? 6.892 -4.612 -13.985 1.00 35.72 222 ARG A O 1
ATOM 1614 N N . ALA A 1 223 ? 6.852 -4.467 -11.747 1.00 34.59 223 ALA A N 1
ATOM 1615 C CA . ALA A 1 223 ? 6.450 -5.852 -11.524 1.00 34.59 223 ALA A CA 1
ATOM 1616 C C . ALA A 1 223 ? 5.001 -6.020 -11.999 1.00 34.59 223 ALA A C 1
ATOM 1618 O O . ALA A 1 223 ? 4.066 -5.513 -11.380 1.00 34.59 223 ALA A O 1
ATOM 1619 N N . GLY A 1 224 ? 4.844 -6.663 -13.157 1.00 35.59 224 GLY A N 1
ATOM 1620 C CA . GLY A 1 224 ? 3.557 -6.943 -13.770 1.00 35.59 224 GLY A CA 1
ATOM 1621 C C . GLY A 1 224 ? 2.591 -7.588 -12.784 1.00 35.59 224 GLY A C 1
ATOM 1622 O O . GLY A 1 224 ? 2.991 -8.343 -11.897 1.00 35.59 224 GLY A O 1
ATOM 1623 N N . ALA A 1 225 ? 1.316 -7.250 -12.968 1.00 39.50 225 ALA A N 1
ATOM 1624 C CA . ALA A 1 225 ? 0.193 -7.823 -12.251 1.00 39.50 225 ALA A CA 1
ATOM 1625 C C . ALA A 1 225 ? 0.380 -9.340 -12.043 1.00 39.50 225 ALA A C 1
ATOM 1627 O O . ALA A 1 225 ? 0.815 -10.027 -12.974 1.00 39.50 225 ALA A O 1
ATOM 1628 N N . PRO A 1 226 ? 0.051 -9.864 -10.849 1.00 37.47 226 PRO A N 1
ATOM 1629 C CA . PRO A 1 226 ? 0.190 -11.280 -10.553 1.00 37.47 226 PRO A CA 1
ATOM 1630 C C . PRO A 1 226 ? -0.504 -12.109 -11.635 1.00 37.47 226 PRO A C 1
ATOM 1632 O O . PRO A 1 226 ? -1.617 -11.799 -12.061 1.00 37.47 226 PRO A O 1
ATOM 1635 N N . THR A 1 227 ? 0.171 -13.166 -12.075 1.00 39.00 227 THR A N 1
ATOM 1636 C CA . THR A 1 227 ? -0.228 -14.056 -13.175 1.00 39.00 227 THR A CA 1
ATOM 1637 C C . THR A 1 227 ? -1.515 -14.848 -12.910 1.00 39.00 227 THR A C 1
ATOM 1639 O O . THR A 1 227 ? -2.051 -15.436 -13.844 1.00 39.00 227 THR A O 1
ATOM 1642 N N . ASP A 1 228 ? -2.071 -14.773 -11.695 1.00 45.09 228 ASP A N 1
ATOM 1643 C CA . ASP A 1 228 ? -3.412 -15.274 -11.348 1.00 45.09 228 ASP A CA 1
ATOM 1644 C C . ASP A 1 228 ? -4.529 -14.213 -11.468 1.00 45.09 228 ASP A C 1
ATOM 1646 O O . ASP A 1 228 ? -5.702 -14.512 -11.248 1.00 45.09 228 ASP A O 1
ATOM 1650 N N . GLY A 1 229 ? -4.210 -12.956 -11.809 1.00 61.09 229 GLY A N 1
ATOM 1651 C CA . GLY A 1 229 ? -5.189 -11.875 -12.002 1.00 61.09 229 GLY A CA 1
ATOM 1652 C C . GLY A 1 229 ? -5.899 -11.399 -10.727 1.00 61.09 229 GLY A C 1
ATOM 1653 O O . GLY A 1 229 ? -6.832 -10.599 -10.819 1.00 61.09 229 GLY A O 1
ATOM 1654 N N . VAL A 1 230 ? -5.474 -11.872 -9.549 1.00 78.81 230 VAL A N 1
ATOM 1655 C CA . VAL A 1 230 ? -6.076 -11.570 -8.243 1.00 78.81 230 VAL A CA 1
ATOM 1656 C C . VAL A 1 230 ? -5.091 -10.790 -7.366 1.00 78.81 230 VAL A C 1
ATOM 1658 O O . VAL A 1 230 ? -4.025 -11.278 -7.009 1.00 78.81 230 VAL A O 1
ATOM 1661 N N . LEU A 1 231 ? -5.473 -9.572 -6.995 1.00 86.56 231 LEU A N 1
ATOM 1662 C CA . LEU A 1 231 ? -4.782 -8.656 -6.092 1.00 86.56 231 LEU A CA 1
ATOM 1663 C C . LEU A 1 231 ? -5.365 -8.790 -4.684 1.00 86.56 231 LEU A C 1
ATOM 1665 O O . LEU A 1 231 ? -6.586 -8.819 -4.536 1.00 86.56 231 LEU A O 1
ATOM 1669 N N . ARG A 1 232 ? -4.528 -8.823 -3.644 1.00 90.12 232 ARG A N 1
ATOM 1670 C CA . ARG A 1 232 ? -4.972 -8.953 -2.245 1.00 90.12 232 ARG A CA 1
ATOM 1671 C C . ARG A 1 232 ? -4.301 -7.924 -1.350 1.00 90.12 232 ARG A C 1
ATOM 1673 O O . ARG A 1 232 ? -3.115 -7.652 -1.512 1.00 90.12 232 ARG A O 1
ATOM 1680 N N . ALA A 1 233 ? -5.042 -7.380 -0.390 1.00 90.88 233 ALA A N 1
ATOM 1681 C CA . ALA A 1 233 ? -4.506 -6.472 0.617 1.00 90.88 233 ALA A CA 1
ATOM 1682 C C . ALA A 1 233 ? -5.198 -6.636 1.973 1.00 90.88 233 ALA A C 1
ATOM 1684 O O . ALA A 1 233 ? -6.393 -6.931 2.043 1.00 90.88 233 ALA A O 1
ATOM 1685 N N . ARG A 1 234 ? -4.431 -6.399 3.045 1.00 92.50 234 ARG A N 1
ATOM 1686 C CA . ARG A 1 234 ? -4.956 -6.082 4.380 1.00 92.50 234 ARG A CA 1
ATOM 1687 C C . ARG A 1 234 ? -5.337 -4.609 4.455 1.00 92.50 234 ARG A C 1
ATOM 1689 O O . ARG A 1 234 ? -4.607 -3.749 3.949 1.00 92.50 234 ARG A O 1
ATOM 1696 N N . ALA A 1 235 ? -6.447 -4.336 5.123 1.00 95.06 235 ALA A N 1
ATOM 1697 C CA . ALA A 1 235 ? -6.890 -2.999 5.494 1.00 95.06 235 ALA A CA 1
ATOM 1698 C C . ALA A 1 235 ? -7.040 -2.941 7.027 1.00 95.06 235 ALA A C 1
ATOM 1700 O O . ALA A 1 235 ? -8.099 -3.286 7.547 1.00 95.06 235 ALA A O 1
ATOM 1701 N N . PRO A 1 236 ? -5.981 -2.584 7.781 1.00 96.19 236 PRO A N 1
ATOM 1702 C CA . PRO A 1 236 ? -6.016 -2.579 9.238 1.00 96.19 236 PRO A CA 1
ATOM 1703 C C . PRO A 1 236 ? -6.977 -1.534 9.782 1.00 96.19 236 PRO A C 1
ATOM 1705 O O . PRO A 1 236 ? -7.204 -0.493 9.169 1.00 96.19 236 PRO A O 1
ATOM 1708 N N . ALA A 1 237 ? -7.497 -1.790 10.969 1.00 97.44 237 ALA A N 1
ATOM 1709 C CA . ALA A 1 237 ? -8.136 -0.793 11.797 1.00 97.44 237 ALA A CA 1
ATOM 1710 C C . ALA A 1 237 ? -7.105 0.213 12.321 1.00 97.44 237 ALA A C 1
ATOM 1712 O O . ALA A 1 237 ? -5.892 -0.011 12.293 1.00 97.44 237 ALA A O 1
ATOM 1713 N N . LYS A 1 238 ? -7.614 1.319 12.858 1.00 96.94 238 LYS A N 1
ATOM 1714 C CA . LYS A 1 238 ? -6.842 2.249 13.676 1.00 96.94 238 LYS A CA 1
ATOM 1715 C C . LYS A 1 238 ? -7.469 2.466 15.037 1.00 96.94 238 LYS A C 1
ATOM 1717 O O . LYS A 1 238 ? -8.674 2.281 15.220 1.00 96.94 238 LYS A O 1
ATOM 1722 N N . LEU A 1 239 ? -6.652 2.959 15.951 1.00 96.50 239 LEU A N 1
ATOM 1723 C CA . LEU A 1 239 ? -7.065 3.513 17.230 1.00 96.50 239 LEU A CA 1
ATOM 1724 C C . LEU A 1 239 ? -6.664 4.988 17.295 1.00 96.50 239 LEU A C 1
ATOM 1726 O O . LEU A 1 239 ? -5.552 5.334 16.899 1.00 96.50 239 LEU A O 1
ATOM 1730 N N . ASN A 1 240 ? -7.551 5.853 17.796 1.00 96.00 240 ASN A N 1
ATOM 1731 C CA . ASN A 1 240 ? -7.152 7.191 18.242 1.00 96.00 240 ASN A CA 1
ATOM 1732 C C . ASN A 1 240 ? -6.768 7.126 19.718 1.00 96.00 240 ASN A C 1
ATOM 1734 O O . ASN A 1 240 ? -7.632 6.953 20.583 1.00 96.00 240 ASN A O 1
ATOM 1738 N N . LEU A 1 241 ? -5.485 7.312 19.999 1.00 94.00 241 LEU A N 1
ATOM 1739 C CA . LEU A 1 241 ? -4.959 7.539 21.339 1.00 94.00 241 LEU A CA 1
ATOM 1740 C C . LEU A 1 241 ? -5.124 9.025 21.667 1.00 94.00 241 LEU A C 1
ATOM 1742 O O . LEU A 1 241 ? -4.177 9.807 21.622 1.00 94.00 241 LEU A O 1
ATOM 1746 N N . GLY A 1 242 ? -6.387 9.388 21.889 1.00 92.25 242 GLY A N 1
ATOM 1747 C CA . GLY A 1 242 ? -6.856 10.753 22.074 1.00 92.25 242 GLY A CA 1
ATOM 1748 C C . GLY A 1 242 ? -7.224 11.483 20.791 1.00 92.25 242 GLY A C 1
ATOM 1749 O O . GLY A 1 242 ? -6.740 11.168 19.703 1.00 92.25 242 GLY A O 1
ATOM 1750 N N . LEU A 1 243 ? -8.109 12.464 20.926 1.00 93.56 243 LEU A N 1
ATOM 1751 C CA . LEU A 1 243 ? -8.584 13.343 19.868 1.00 93.56 243 LEU A CA 1
ATOM 1752 C C . LEU A 1 243 ? -9.020 14.673 20.485 1.00 93.56 243 LEU A C 1
ATOM 1754 O O . LEU A 1 243 ? -10.005 14.738 21.222 1.00 93.56 243 LEU A O 1
ATOM 1758 N N . ARG A 1 244 ? -8.305 15.737 20.135 1.00 91.69 244 ARG A N 1
ATOM 1759 C CA . ARG A 1 244 ? -8.604 17.114 20.517 1.00 91.69 244 ARG A CA 1
ATOM 1760 C C . ARG A 1 244 ? -9.163 17.885 19.336 1.00 91.69 244 ARG A C 1
ATOM 1762 O O . ARG A 1 244 ? -8.630 17.793 18.233 1.00 91.69 244 ARG A O 1
ATOM 1769 N N . ILE A 1 245 ? -10.208 18.668 19.570 1.00 91.94 245 ILE A N 1
ATOM 1770 C CA . ILE A 1 245 ? -10.709 19.645 18.606 1.00 91.94 245 ILE A CA 1
ATOM 1771 C C . ILE A 1 245 ? -10.091 20.999 18.949 1.00 91.94 245 ILE A C 1
ATOM 1773 O O . ILE A 1 245 ? -10.297 21.547 20.031 1.00 91.94 245 ILE A O 1
ATOM 1777 N N . VAL A 1 246 ? -9.306 21.527 18.014 1.00 89.31 246 VAL A N 1
ATOM 1778 C CA . VAL A 1 246 ? -8.603 22.808 18.151 1.00 89.31 246 VAL A CA 1
ATOM 1779 C C . VAL A 1 246 ? -9.540 23.970 17.833 1.00 89.31 246 VAL A C 1
ATOM 1781 O O . VAL A 1 246 ? -9.460 25.019 18.458 1.00 89.31 246 VAL A O 1
ATOM 1784 N N . GLY A 1 247 ? -10.450 23.787 16.878 1.00 85.75 247 GLY A N 1
ATOM 1785 C CA . GLY A 1 247 ? -11.438 24.799 16.524 1.00 85.75 247 GLY A CA 1
ATOM 1786 C C . GLY A 1 247 ? -12.135 24.490 15.208 1.00 85.75 247 GLY A C 1
ATOM 1787 O O . GLY A 1 247 ? -11.842 23.497 14.541 1.00 85.75 247 GLY A O 1
ATOM 1788 N N . ARG A 1 248 ? -13.075 25.347 14.812 1.00 86.25 248 ARG A N 1
ATOM 1789 C CA . ARG A 1 248 ? -13.771 25.218 13.527 1.00 86.25 248 ARG A CA 1
ATOM 1790 C C . ARG A 1 248 ? -13.020 25.957 12.420 1.00 86.25 248 ARG A C 1
ATOM 1792 O O . ARG A 1 248 ? -12.582 27.089 12.601 1.00 86.25 248 ARG A O 1
ATOM 1799 N N . ARG A 1 249 ? -12.909 25.326 11.256 1.00 86.25 249 ARG A N 1
ATOM 1800 C CA . ARG A 1 249 ? -12.255 25.871 10.063 1.00 86.25 249 ARG A CA 1
ATOM 1801 C C . ARG A 1 249 ? -13.263 26.564 9.147 1.00 86.25 249 ARG A C 1
ATOM 1803 O O . ARG A 1 249 ? -14.468 26.314 9.204 1.00 86.25 249 ARG A O 1
ATOM 1810 N N . SER A 1 250 ? -12.755 27.414 8.255 1.00 87.81 250 SER A N 1
ATOM 1811 C CA . SER A 1 250 ? -13.560 28.111 7.241 1.00 87.81 250 SER A CA 1
ATOM 1812 C C . SER A 1 250 ? -14.122 27.182 6.160 1.00 87.81 250 SER A C 1
ATOM 1814 O O . SER A 1 250 ? -15.131 27.511 5.544 1.00 87.81 250 SER A O 1
ATOM 1816 N N . ASP A 1 251 ? -13.506 26.016 5.954 1.00 85.69 251 ASP A N 1
ATOM 1817 C CA . ASP A 1 251 ? -13.944 24.979 5.009 1.00 85.69 251 ASP A CA 1
ATOM 1818 C C . ASP A 1 251 ? -15.072 24.081 5.557 1.00 85.69 251 ASP A C 1
ATOM 1820 O O . ASP A 1 251 ? -15.497 23.138 4.891 1.00 85.69 251 ASP A O 1
ATOM 1824 N N . GLY A 1 252 ? -15.578 24.375 6.759 1.00 85.94 252 GLY A N 1
ATOM 1825 C CA . GLY A 1 252 ? -16.683 23.655 7.389 1.00 85.94 252 GLY A CA 1
ATOM 1826 C C . GLY A 1 252 ? -16.270 22.443 8.226 1.00 85.94 252 GLY A C 1
ATOM 1827 O O . GLY A 1 252 ? -17.125 21.913 8.934 1.00 85.94 252 GLY A O 1
ATOM 1828 N N . PHE A 1 253 ? -14.994 22.045 8.202 1.00 90.19 253 PHE A N 1
ATOM 1829 C CA . PHE A 1 253 ? -14.447 20.997 9.067 1.00 90.19 253 PHE A CA 1
ATOM 1830 C C . PHE A 1 253 ? -13.971 21.555 10.415 1.00 90.19 253 PHE A C 1
ATOM 1832 O O . PHE A 1 253 ? -13.947 22.766 10.652 1.00 90.19 253 PHE A O 1
ATOM 1839 N N . HIS A 1 254 ? -13.560 20.657 11.306 1.00 91.62 254 HIS A N 1
ATOM 1840 C CA . HIS A 1 254 ? -12.862 20.996 12.540 1.00 91.62 254 HIS A CA 1
ATOM 1841 C C . HIS A 1 254 ? -11.368 20.740 12.375 1.00 91.62 254 HIS A C 1
ATOM 1843 O O . HIS A 1 254 ? -10.966 19.723 11.812 1.00 91.62 254 HIS A O 1
ATOM 1849 N N . GLU A 1 255 ? -10.561 21.678 12.860 1.00 92.81 255 GLU A N 1
ATOM 1850 C CA . GLU A 1 255 ? -9.144 21.449 13.099 1.00 92.81 255 GLU A CA 1
ATOM 1851 C C . GLU A 1 255 ? -9.027 20.497 14.290 1.00 92.81 255 GLU A C 1
ATOM 1853 O O . GLU A 1 255 ? -9.628 20.732 15.344 1.00 92.81 255 GLU A O 1
ATOM 1858 N N . VAL A 1 256 ? -8.283 19.414 14.115 1.00 92.88 256 VAL A N 1
ATOM 1859 C CA . VAL A 1 256 ? -8.107 18.367 15.113 1.00 92.88 256 VAL A CA 1
ATOM 1860 C C . VAL A 1 256 ? -6.644 18.084 15.353 1.00 92.88 256 VAL A C 1
ATOM 1862 O O . VAL A 1 256 ? -5.784 18.354 14.520 1.00 92.88 256 VAL A O 1
ATOM 1865 N N . GLU A 1 257 ? -6.389 17.470 16.493 1.00 92.88 257 GLU A N 1
ATOM 1866 C CA . GLU A 1 257 ? -5.109 16.895 16.831 1.00 92.88 257 GLU A CA 1
ATOM 1867 C C . GLU A 1 257 ? -5.322 15.536 17.487 1.00 92.88 257 GLU A C 1
ATOM 1869 O O . GLU A 1 257 ? -6.105 15.402 18.425 1.00 92.88 257 GLU A O 1
ATOM 1874 N N . THR A 1 258 ? -4.679 14.499 16.961 1.00 93.50 258 THR A N 1
ATOM 1875 C CA . THR A 1 258 ? -4.892 13.126 17.427 1.00 93.50 258 THR A CA 1
ATOM 1876 C C . THR A 1 258 ? -3.656 12.274 17.191 1.00 93.50 258 THR A C 1
ATOM 1878 O O . THR A 1 258 ? -2.948 12.454 16.202 1.00 93.50 258 THR A O 1
ATOM 1881 N N . THR A 1 259 ? -3.403 11.324 18.086 1.00 94.25 259 THR A N 1
ATOM 1882 C CA . THR A 1 259 ? -2.416 10.266 17.858 1.00 94.25 259 THR A CA 1
ATOM 1883 C C . THR A 1 259 ? -3.141 9.056 17.279 1.00 94.25 259 THR A C 1
ATOM 1885 O O . THR A 1 259 ? -4.033 8.502 17.919 1.00 94.25 259 THR A O 1
ATOM 1888 N N . MET A 1 260 ? -2.778 8.641 16.068 1.00 94.94 260 MET A N 1
ATOM 1889 C CA . MET A 1 260 ? -3.333 7.460 15.407 1.00 94.94 260 MET A CA 1
ATOM 1890 C C . MET A 1 260 ? -2.320 6.317 15.401 1.00 94.94 260 MET A C 1
ATOM 1892 O O . MET A 1 260 ? -1.133 6.531 15.149 1.00 94.94 260 MET A O 1
ATOM 1896 N N . VAL A 1 261 ? -2.809 5.101 15.631 1.00 95.44 261 VAL A N 1
ATOM 1897 C CA . VAL A 1 261 ? -2.028 3.859 15.547 1.00 95.44 261 VAL A CA 1
ATOM 1898 C C . VAL A 1 261 ? -2.785 2.819 14.726 1.00 95.44 261 VAL A C 1
ATOM 1900 O O . VAL A 1 261 ? -3.992 2.652 14.910 1.00 95.44 261 VAL A O 1
ATOM 1903 N N . THR A 1 262 ? -2.105 2.139 13.801 1.00 96.56 262 THR A N 1
ATOM 1904 C CA . THR A 1 262 ? -2.659 0.974 13.092 1.00 96.56 262 THR A CA 1
ATOM 1905 C C . THR A 1 262 ? -2.649 -0.264 13.969 1.00 96.56 262 THR A C 1
ATOM 1907 O O . THR A 1 262 ? -1.717 -0.467 14.738 1.00 96.56 262 THR A O 1
ATOM 1910 N N . LEU A 1 263 ? -3.667 -1.106 13.817 1.00 96.50 263 LEU A N 1
ATOM 1911 C CA . LEU A 1 263 ? -3.849 -2.317 14.611 1.00 96.50 263 LEU A CA 1
ATOM 1912 C C . LEU A 1 263 ? -3.683 -3.585 13.767 1.00 96.50 263 LEU A C 1
ATOM 1914 O O . LEU A 1 263 ? -3.866 -3.558 12.550 1.00 96.50 263 LEU A O 1
ATOM 1918 N N . ASP A 1 264 ? -3.397 -4.704 14.426 1.00 94.50 264 ASP A N 1
ATOM 1919 C CA . ASP A 1 264 ? -3.354 -6.041 13.817 1.00 94.50 264 ASP A CA 1
ATOM 1920 C C . ASP A 1 264 ? -4.735 -6.553 13.355 1.00 94.50 264 ASP A C 1
ATOM 1922 O O . ASP A 1 264 ? -4.820 -7.394 12.457 1.00 94.50 264 ASP A O 1
ATOM 1926 N N . LEU A 1 265 ? -5.832 -6.006 13.891 1.00 95.88 265 LEU A N 1
ATOM 1927 C CA . LEU A 1 265 ? -7.188 -6.192 13.367 1.00 95.88 265 LEU A CA 1
ATOM 1928 C C . LEU A 1 265 ? -7.322 -5.560 11.978 1.00 95.88 265 LEU A C 1
ATOM 1930 O O . LEU A 1 265 ? -7.107 -4.362 11.829 1.00 95.88 265 LEU A O 1
ATOM 1934 N N . HIS A 1 266 ? -7.773 -6.318 10.977 1.00 95.44 266 HIS A N 1
ATOM 1935 C CA . HIS A 1 266 ? -7.878 -5.827 9.603 1.00 95.44 266 HIS A CA 1
ATOM 1936 C C . HIS A 1 266 ? -9.026 -6.453 8.808 1.00 95.44 266 HIS A C 1
ATOM 1938 O O . HIS A 1 266 ? -9.432 -7.593 9.029 1.00 95.44 266 HIS A O 1
ATOM 1944 N N . ASP A 1 267 ? -9.504 -5.709 7.818 1.00 95.56 267 ASP A N 1
ATOM 1945 C CA . ASP A 1 267 ? -10.357 -6.212 6.749 1.00 95.56 267 ASP A CA 1
ATOM 1946 C C . ASP A 1 267 ? -9.514 -6.858 5.634 1.00 95.56 267 ASP A C 1
ATOM 1948 O O . ASP A 1 267 ? -8.309 -6.606 5.498 1.00 95.56 267 ASP A O 1
ATOM 1952 N N . GLU A 1 268 ? -10.157 -7.687 4.811 1.00 94.50 268 GLU A N 1
ATOM 1953 C CA . GLU A 1 268 ? -9.531 -8.338 3.659 1.00 94.50 268 GLU A CA 1
ATOM 1954 C C . GLU A 1 268 ? -10.155 -7.837 2.360 1.00 94.50 268 GLU A C 1
ATOM 1956 O O . GLU A 1 268 ? -11.352 -8.018 2.107 1.00 94.50 268 GLU A O 1
ATOM 1961 N N . LEU A 1 269 ? -9.317 -7.268 1.496 1.00 94.81 269 LEU A N 1
ATOM 1962 C CA . LEU A 1 269 ? -9.708 -6.825 0.168 1.00 94.81 269 LEU A CA 1
ATOM 1963 C C . LEU A 1 269 ? -9.065 -7.717 -0.887 1.00 94.81 269 LEU A C 1
ATOM 1965 O O . LEU A 1 269 ? -7.850 -7.908 -0.911 1.00 94.81 269 LEU A O 1
ATOM 1969 N N . THR A 1 270 ? -9.886 -8.219 -1.802 1.00 93.25 270 THR A N 1
ATOM 1970 C CA . THR A 1 270 ? -9.437 -8.892 -3.019 1.00 93.25 270 THR A CA 1
ATOM 1971 C C . THR A 1 270 ? -9.969 -8.143 -4.233 1.00 93.25 270 THR A C 1
ATOM 1973 O O . THR A 1 270 ? -11.165 -7.891 -4.299 1.00 93.25 270 THR A O 1
ATOM 1976 N N . LEU A 1 271 ? -9.119 -7.812 -5.203 1.00 92.62 271 LEU A N 1
ATOM 1977 C CA . LEU A 1 271 ? -9.509 -7.213 -6.482 1.00 92.62 271 LEU A CA 1
ATOM 1978 C C . LEU A 1 271 ? -9.056 -8.118 -7.626 1.00 92.62 271 LEU A C 1
ATOM 1980 O O . LEU A 1 271 ? -7.986 -8.706 -7.566 1.00 92.62 271 LEU A O 1
ATOM 1984 N N . ARG A 1 272 ? -9.836 -8.210 -8.695 1.00 89.38 272 ARG A N 1
ATOM 1985 C CA . ARG A 1 272 ? -9.430 -8.852 -9.953 1.00 89.38 272 ARG A CA 1
ATOM 1986 C C . ARG A 1 272 ? -9.932 -8.037 -11.128 1.00 89.38 272 ARG A C 1
ATOM 1988 O O . ARG A 1 272 ? -10.896 -7.293 -10.975 1.00 89.38 272 ARG A O 1
ATOM 1995 N N . VAL A 1 273 ? -9.339 -8.211 -12.302 1.00 86.12 273 VAL A N 1
ATOM 1996 C CA . VAL A 1 273 ? -9.891 -7.611 -13.525 1.00 86.12 273 VAL A CA 1
ATOM 1997 C C . VAL A 1 273 ? -11.276 -8.210 -13.806 1.00 86.12 273 VAL A C 1
ATOM 1999 O O . VAL A 1 273 ? -11.465 -9.429 -13.752 1.00 86.12 273 VAL A O 1
ATOM 2002 N N . ALA A 1 274 ? -12.256 -7.345 -14.057 1.00 80.56 274 ALA A N 1
ATOM 2003 C CA . ALA A 1 274 ? -13.603 -7.706 -14.479 1.00 80.56 274 ALA A CA 1
ATOM 2004 C C . ALA A 1 274 ? -13.743 -7.612 -16.005 1.00 80.56 274 ALA A C 1
ATOM 2006 O O . ALA A 1 274 ? -12.974 -6.932 -16.678 1.00 80.56 274 ALA A O 1
ATOM 2007 N N . GLY A 1 275 ? -14.738 -8.316 -16.552 1.00 69.56 275 GLY A N 1
ATOM 2008 C CA . GLY A 1 275 ? -14.965 -8.370 -17.998 1.00 69.56 275 GLY A CA 1
ATOM 2009 C C . GLY A 1 275 ? -15.732 -7.179 -18.584 1.00 69.56 275 GLY A C 1
ATOM 2010 O O . GLY A 1 275 ? -15.624 -6.955 -19.784 1.00 69.56 275 GLY A O 1
ATOM 2011 N N . ALA A 1 276 ? -16.505 -6.443 -17.777 1.00 74.88 276 ALA A N 1
ATOM 2012 C CA . ALA A 1 276 ? -17.360 -5.352 -18.261 1.00 74.88 276 ALA A CA 1
ATOM 2013 C C . ALA A 1 276 ? -17.412 -4.164 -17.289 1.00 74.88 276 ALA A C 1
ATOM 2015 O O . ALA A 1 276 ? -16.884 -3.108 -17.610 1.00 74.88 276 ALA A O 1
ATOM 2016 N N . ASP A 1 277 ? -17.975 -4.355 -16.092 1.00 83.44 277 ASP A N 1
ATOM 2017 C CA . ASP A 1 277 ? -18.196 -3.279 -15.117 1.00 83.44 277 ASP A CA 1
ATOM 2018 C C . ASP A 1 277 ? -17.517 -3.552 -13.774 1.00 83.44 277 ASP A C 1
ATOM 2020 O O . ASP A 1 277 ? -17.163 -4.690 -13.447 1.00 83.44 277 ASP A O 1
ATOM 2024 N N . ASP A 1 278 ? -17.384 -2.495 -12.969 1.00 88.19 278 ASP A N 1
ATOM 2025 C CA . ASP A 1 278 ? -16.955 -2.627 -11.584 1.00 88.19 278 ASP A CA 1
ATOM 2026 C C . ASP A 1 278 ? -18.016 -3.299 -10.723 1.00 88.19 278 ASP A C 1
ATOM 2028 O O . ASP A 1 278 ? -19.118 -2.776 -10.502 1.00 88.19 278 ASP A O 1
ATOM 2032 N N . VAL A 1 279 ? -17.623 -4.405 -10.109 1.00 90.62 279 VAL A N 1
ATOM 2033 C CA . VAL A 1 279 ? -18.452 -5.143 -9.162 1.00 90.62 279 VAL A CA 1
ATOM 2034 C C . VAL A 1 279 ? -17.747 -5.143 -7.818 1.00 90.62 279 VAL A C 1
ATOM 2036 O O . VAL A 1 279 ? -16.546 -5.363 -7.752 1.00 90.62 279 VAL A O 1
ATOM 2039 N N . LEU A 1 280 ? -18.480 -4.910 -6.735 1.00 94.06 280 LEU A N 1
ATOM 2040 C CA . LEU A 1 280 ? -17.970 -5.076 -5.380 1.00 94.06 280 LEU A CA 1
ATOM 2041 C C . LEU A 1 280 ? -18.932 -5.987 -4.630 1.00 94.06 280 LEU A C 1
ATOM 2043 O O . LEU A 1 280 ? -20.121 -5.691 -4.549 1.00 94.06 280 LEU A O 1
ATOM 2047 N N . GLU A 1 281 ? -18.415 -7.091 -4.110 1.00 93.00 281 GLU A N 1
ATOM 2048 C CA . GLU A 1 281 ? -19.156 -8.074 -3.326 1.00 93.00 281 GLU A CA 1
ATOM 2049 C C . GLU A 1 281 ? -18.697 -8.013 -1.865 1.00 93.00 281 GLU A C 1
ATOM 2051 O O . GLU A 1 281 ? -17.502 -7.907 -1.579 1.00 93.00 281 GLU A O 1
ATOM 2056 N N . SER A 1 282 ? -19.639 -8.131 -0.930 1.00 92.25 282 SER A N 1
ATOM 2057 C CA . SER A 1 282 ? -19.318 -8.349 0.481 1.00 92.25 282 SER A CA 1
ATOM 2058 C C . SER A 1 282 ? -19.227 -9.847 0.771 1.00 92.25 282 SER A C 1
ATOM 2060 O O . SER A 1 282 ? -20.100 -10.618 0.369 1.00 92.25 282 SER A O 1
ATOM 2062 N N . LEU A 1 283 ? -18.177 -10.264 1.476 1.00 89.19 283 LEU A N 1
ATOM 2063 C CA . LEU A 1 283 ? -18.038 -11.617 2.006 1.00 89.19 283 LEU A CA 1
ATOM 2064 C C . LEU A 1 283 ? -18.399 -11.625 3.490 1.00 89.19 283 LEU A C 1
ATOM 2066 O O . LEU A 1 283 ? -17.948 -10.759 4.239 1.00 89.19 283 LEU A O 1
ATOM 2070 N N . ARG A 1 284 ? -19.157 -12.640 3.920 1.00 86.25 284 ARG A N 1
ATOM 2071 C CA . ARG A 1 284 ? -19.469 -12.835 5.340 1.00 86.25 284 ARG A CA 1
ATOM 2072 C C . ARG A 1 284 ? -18.207 -13.105 6.141 1.00 86.25 284 ARG A C 1
ATOM 2074 O O . ARG A 1 284 ? -17.414 -13.970 5.759 1.00 86.25 284 ARG A O 1
ATOM 2081 N N . SER A 1 285 ? -18.062 -12.384 7.244 1.00 85.94 285 SER A N 1
ATOM 2082 C CA . SER A 1 285 ? -16.964 -12.535 8.196 1.00 85.94 285 SER A CA 1
ATOM 2083 C C . SER A 1 285 ? -17.086 -13.830 8.998 1.00 85.94 285 SER A C 1
ATOM 2085 O O . SER A 1 285 ? -16.075 -14.435 9.341 1.00 85.94 285 SER A O 1
ATOM 2087 N N . GLY A 1 286 ? -18.323 -14.284 9.239 1.00 87.25 286 GLY A N 1
ATOM 2088 C CA . GLY A 1 286 ? -18.622 -15.363 10.179 1.00 87.25 286 GLY A CA 1
ATOM 2089 C C . GLY A 1 286 ? -18.810 -14.874 11.618 1.00 87.25 286 GLY A C 1
ATOM 2090 O O . GLY A 1 286 ? -19.180 -15.674 12.473 1.00 87.25 286 GLY A O 1
ATOM 2091 N N . ASP A 1 287 ? -18.608 -13.580 11.885 1.00 87.19 287 ASP A N 1
ATOM 2092 C CA . ASP A 1 287 ? -18.922 -12.931 13.156 1.00 87.19 287 ASP A CA 1
ATOM 2093 C C . ASP A 1 287 ? -20.302 -12.248 13.053 1.00 87.19 287 ASP A C 1
ATOM 2095 O O . ASP A 1 287 ? -20.446 -11.262 12.321 1.00 87.19 287 ASP A O 1
ATOM 2099 N N . PRO A 1 288 ? -21.331 -12.724 13.783 1.00 85.88 288 PRO A N 1
ATOM 2100 C CA . PRO A 1 288 ? -22.6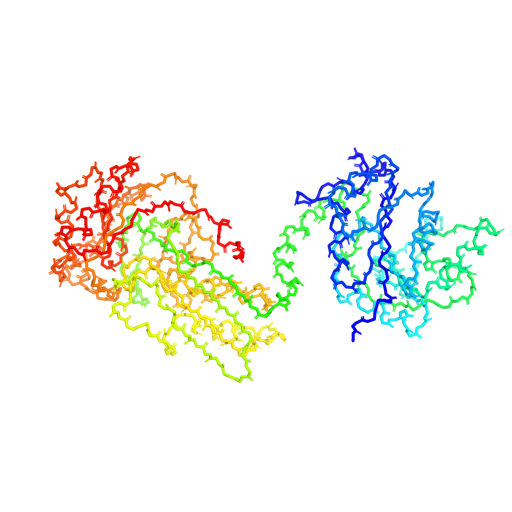75 -12.150 13.729 1.00 85.88 288 PRO A CA 1
ATOM 2101 C C . PRO A 1 288 ? -22.740 -10.664 14.091 1.00 85.88 288 PRO A C 1
ATOM 2103 O O . PRO A 1 288 ? -23.645 -9.971 13.630 1.00 85.88 288 PRO A O 1
ATOM 2106 N N . ALA A 1 289 ? -21.808 -10.160 14.907 1.00 85.81 289 ALA A N 1
ATOM 2107 C CA . ALA A 1 289 ? -21.783 -8.751 15.279 1.00 85.81 289 ALA A CA 1
ATOM 2108 C C . ALA A 1 289 ? -21.251 -7.861 14.144 1.00 85.81 289 ALA A C 1
ATOM 2110 O O . ALA A 1 289 ? -21.670 -6.709 14.026 1.00 85.81 289 ALA A O 1
ATOM 2111 N N . ILE A 1 290 ? -20.380 -8.399 13.284 1.00 89.50 290 ILE A N 1
ATOM 2112 C CA . ILE A 1 290 ? -19.894 -7.722 12.074 1.00 89.50 290 ILE A CA 1
ATOM 2113 C C . ILE A 1 290 ? -20.903 -7.860 10.932 1.00 89.50 290 ILE A C 1
ATOM 2115 O O . ILE A 1 290 ? -21.221 -6.878 10.263 1.00 89.50 290 ILE A O 1
ATOM 2119 N N . ASP A 1 291 ? -21.466 -9.055 10.750 1.00 86.19 291 ASP A N 1
ATOM 2120 C CA . ASP A 1 291 ? -22.387 -9.377 9.653 1.00 86.19 291 ASP A CA 1
ATOM 2121 C C . ASP A 1 291 ? -23.823 -8.840 9.884 1.00 86.19 291 ASP A C 1
ATOM 2123 O O . ASP A 1 291 ? -24.715 -9.075 9.067 1.00 86.19 291 ASP A O 1
ATOM 2127 N N . ARG A 1 292 ? -24.069 -8.117 10.991 1.00 80.81 292 ARG A N 1
ATOM 2128 C CA . ARG A 1 292 ? -25.402 -7.650 11.422 1.00 80.81 292 ARG A CA 1
ATOM 2129 C C . ARG A 1 292 ? -26.076 -6.699 10.430 1.00 80.81 292 ARG A C 1
ATOM 2131 O O . ARG A 1 292 ? -27.301 -6.707 10.322 1.00 80.81 292 ARG A O 1
ATOM 2138 N N . ALA A 1 293 ? -25.301 -5.855 9.754 1.00 76.56 293 ALA A N 1
ATOM 2139 C CA . ALA A 1 293 ? -25.807 -4.875 8.798 1.00 76.56 293 ALA A CA 1
ATOM 2140 C C . ALA A 1 293 ? -25.183 -5.108 7.416 1.00 76.56 293 ALA A C 1
ATOM 2142 O O . ALA A 1 293 ? -23.983 -5.381 7.331 1.00 76.56 293 ALA A O 1
ATOM 2143 N N . PRO A 1 294 ? -25.961 -4.982 6.324 1.00 81.94 294 PRO A N 1
ATOM 2144 C CA . PRO A 1 294 ? -25.407 -5.110 4.988 1.00 81.94 294 PRO A CA 1
ATOM 2145 C C . PRO A 1 294 ? -24.398 -3.988 4.733 1.00 81.94 294 PRO A C 1
ATOM 2147 O O . PRO A 1 294 ? -24.668 -2.815 4.999 1.00 81.94 294 PRO A O 1
ATOM 2150 N N . LEU A 1 295 ? -23.238 -4.351 4.189 1.00 86.94 295 LEU A N 1
ATOM 2151 C CA . LEU A 1 295 ? -22.252 -3.382 3.730 1.00 86.94 295 LEU A CA 1
ATOM 2152 C C . LEU A 1 295 ? -22.843 -2.588 2.548 1.00 86.94 295 LEU A C 1
ATOM 2154 O O . LEU A 1 295 ? -23.298 -3.214 1.589 1.00 86.94 295 LEU A O 1
ATOM 2158 N N . PRO A 1 296 ? -22.826 -1.243 2.562 1.00 87.69 296 PRO A N 1
ATOM 2159 C CA . PRO A 1 296 ? -23.176 -0.456 1.384 1.00 87.69 296 PRO A CA 1
ATOM 2160 C C . PRO A 1 296 ? -22.164 -0.730 0.265 1.00 87.69 296 PRO A C 1
ATOM 2162 O O . PRO A 1 296 ? -20.963 -0.546 0.458 1.00 87.69 296 PRO A O 1
ATOM 2165 N N . LEU A 1 297 ? -22.628 -1.224 -0.884 1.00 90.56 297 LEU A N 1
ATOM 2166 C CA . LEU A 1 297 ? -21.789 -1.608 -2.034 1.00 90.56 297 LEU A CA 1
ATOM 2167 C C . LEU A 1 297 ? -21.966 -0.661 -3.233 1.00 90.56 297 LEU A C 1
ATOM 2169 O O . LEU A 1 297 ? -21.427 -0.936 -4.310 1.00 90.56 297 LEU A O 1
ATOM 2173 N N . GLY A 1 298 ? -22.736 0.418 -3.064 1.00 89.44 298 GLY A N 1
ATOM 2174 C CA . GLY A 1 298 ? -23.002 1.417 -4.091 1.00 89.44 298 GLY A CA 1
ATOM 2175 C C . GLY A 1 298 ? -21.858 2.426 -4.255 1.00 89.44 298 GLY A C 1
ATOM 2176 O O . GLY A 1 298 ? -20.797 2.273 -3.642 1.00 89.44 298 GLY A O 1
ATOM 2177 N N . PRO A 1 299 ? -22.041 3.460 -5.096 1.00 90.06 299 PRO A N 1
ATOM 2178 C CA . PRO A 1 299 ? -21.022 4.476 -5.390 1.00 90.06 299 PRO A CA 1
ATOM 2179 C C . PRO A 1 299 ? -20.478 5.222 -4.160 1.00 90.06 299 PRO A C 1
ATOM 2181 O O . PRO A 1 299 ? -19.386 5.780 -4.203 1.00 90.06 299 PRO A O 1
ATOM 2184 N N . GLU A 1 300 ? -21.222 5.233 -3.055 1.00 90.12 300 GLU A N 1
ATOM 2185 C CA . GLU A 1 300 ? -20.816 5.791 -1.767 1.00 90.12 300 GLU A CA 1
ATOM 2186 C C . GLU A 1 300 ? -19.701 4.993 -1.072 1.00 90.12 300 GLU A C 1
ATOM 2188 O O . GLU A 1 300 ? -18.981 5.549 -0.236 1.00 90.12 300 GLU A O 1
ATOM 2193 N N . ASN A 1 301 ? -19.529 3.711 -1.418 1.00 95.31 301 ASN A N 1
ATOM 2194 C CA . ASN A 1 301 ? -18.503 2.856 -0.832 1.00 95.31 301 ASN A CA 1
ATOM 2195 C C . ASN A 1 301 ? -17.099 3.399 -1.149 1.00 95.31 301 ASN A C 1
ATOM 2197 O O . ASN A 1 301 ? -16.750 3.648 -2.306 1.00 95.31 301 ASN A O 1
ATOM 2201 N N . LEU A 1 302 ? -16.262 3.550 -0.117 1.00 96.81 302 LEU A N 1
ATOM 2202 C CA . LEU A 1 302 ? -14.953 4.184 -0.268 1.00 96.81 302 LEU A CA 1
ATOM 2203 C C . LEU A 1 302 ? -13.971 3.380 -1.142 1.00 96.81 302 LEU A C 1
ATOM 2205 O O . LEU A 1 302 ? -13.095 3.991 -1.748 1.00 96.81 302 LEU A O 1
ATOM 2209 N N . VAL A 1 303 ? -14.145 2.059 -1.294 1.00 97.44 303 VAL A N 1
ATOM 2210 C CA . VAL A 1 303 ? -13.399 1.245 -2.276 1.00 97.44 303 VAL A CA 1
ATOM 2211 C C . VAL A 1 303 ? -13.737 1.684 -3.698 1.00 97.44 303 VAL A C 1
ATOM 2213 O O . VAL A 1 303 ? -12.833 1.956 -4.485 1.00 97.44 303 VAL A O 1
ATOM 2216 N N . ARG A 1 304 ? -15.029 1.820 -4.029 1.00 96.62 304 ARG A N 1
ATOM 2217 C CA . ARG A 1 304 ? -15.458 2.305 -5.353 1.00 96.62 304 ARG A CA 1
ATOM 2218 C C . ARG A 1 304 ? -14.976 3.732 -5.596 1.00 96.62 304 ARG A C 1
ATOM 2220 O O . ARG A 1 304 ? -14.365 3.998 -6.626 1.00 96.62 304 ARG A O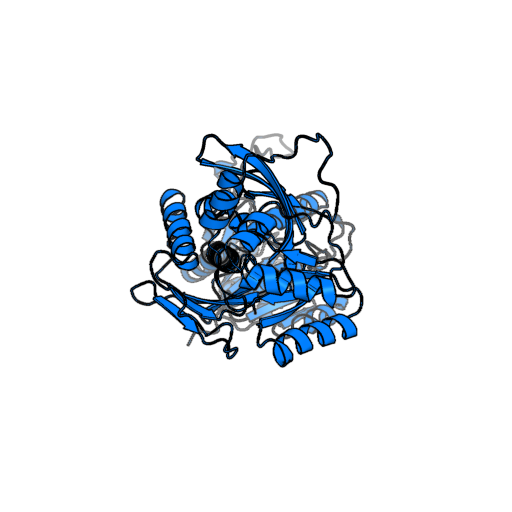 1
ATOM 2227 N N . ARG A 1 305 ? -15.127 4.623 -4.609 1.00 97.81 305 ARG A N 1
ATOM 2228 C CA . ARG A 1 305 ? -14.607 5.999 -4.703 1.00 97.81 305 ARG A CA 1
ATOM 2229 C C . ARG A 1 305 ? -13.094 6.041 -4.913 1.00 97.81 305 ARG A C 1
ATOM 2231 O O . ARG A 1 305 ? -12.630 6.893 -5.664 1.00 97.81 305 ARG A O 1
ATOM 2238 N N . ALA A 1 306 ? -12.336 5.144 -4.280 1.00 98.00 306 ALA A N 1
ATOM 2239 C CA . ALA A 1 306 ? -10.894 5.030 -4.477 1.00 98.00 306 ALA A CA 1
ATOM 2240 C C . ALA A 1 306 ? -10.534 4.560 -5.892 1.00 98.00 306 ALA A C 1
ATOM 2242 O O . ALA A 1 306 ? -9.660 5.163 -6.514 1.00 98.00 306 ALA A O 1
ATOM 2243 N N . ILE A 1 307 ? -11.231 3.545 -6.419 1.00 96.62 307 ILE A N 1
ATOM 2244 C CA . ILE A 1 307 ? -11.075 3.086 -7.809 1.00 96.62 307 ILE A CA 1
ATOM 2245 C C . ILE A 1 307 ? -11.338 4.233 -8.783 1.00 96.62 307 ILE A C 1
ATOM 2247 O O . ILE A 1 307 ? -10.497 4.533 -9.632 1.00 96.62 307 ILE A O 1
ATOM 2251 N N . ASP A 1 308 ? -12.468 4.913 -8.6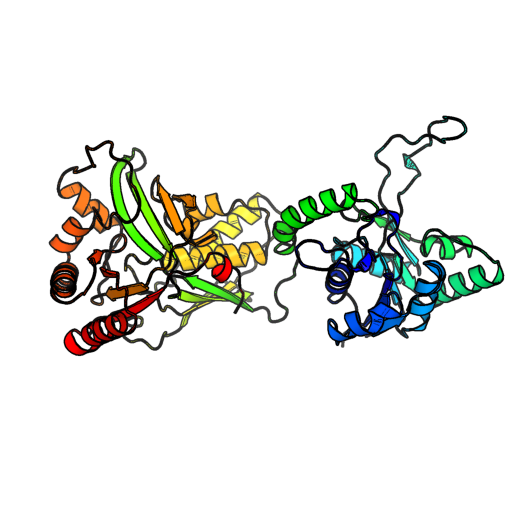21 1.00 96.56 308 ASP A N 1
ATOM 2252 C CA . ASP A 1 308 ? -12.882 5.992 -9.508 1.00 96.56 308 ASP A CA 1
ATOM 2253 C C . ASP A 1 308 ? -11.939 7.197 -9.440 1.00 96.56 308 ASP A C 1
ATOM 2255 O O . ASP A 1 308 ? -11.591 7.780 -10.467 1.00 96.56 308 ASP A O 1
ATOM 2259 N N . ALA A 1 309 ? -11.509 7.584 -8.235 1.00 97.44 309 ALA A N 1
ATOM 2260 C CA . ALA A 1 309 ? -10.592 8.703 -8.049 1.00 97.44 309 ALA A CA 1
ATOM 2261 C C . ALA A 1 309 ? -9.211 8.406 -8.644 1.00 97.44 309 ALA A C 1
ATOM 2263 O O . ALA A 1 309 ? -8.659 9.256 -9.341 1.00 97.44 309 ALA A O 1
ATOM 2264 N N . TYR A 1 310 ? -8.692 7.192 -8.435 1.00 96.69 310 TYR A N 1
ATOM 2265 C CA . TYR A 1 310 ? -7.435 6.759 -9.038 1.00 96.69 310 TYR A CA 1
ATOM 2266 C C . TYR A 1 310 ? -7.524 6.748 -10.566 1.00 96.69 310 TYR A C 1
ATOM 2268 O O . TYR A 1 310 ? -6.641 7.271 -11.236 1.00 96.69 310 TYR A O 1
ATOM 2276 N N . ARG A 1 311 ? -8.607 6.194 -11.129 1.00 95.00 311 ARG A N 1
ATOM 2277 C CA . ARG A 1 311 ? -8.838 6.149 -12.580 1.00 95.00 311 ARG A CA 1
ATOM 2278 C C . ARG A 1 311 ? -8.887 7.522 -13.220 1.00 95.00 311 ARG A C 1
ATOM 2280 O O . ARG A 1 311 ? -8.224 7.726 -14.232 1.00 95.00 311 ARG A O 1
ATOM 2287 N N . ARG A 1 312 ? -9.660 8.445 -12.638 1.00 95.44 312 ARG A N 1
ATOM 2288 C CA . ARG A 1 312 ? -9.760 9.820 -13.145 1.00 95.44 312 ARG A CA 1
ATOM 2289 C C . ARG A 1 312 ? -8.385 10.475 -13.185 1.00 95.44 312 ARG A C 1
ATOM 2291 O O . ARG A 1 312 ? -7.939 10.868 -14.258 1.00 95.44 312 ARG A O 1
ATOM 2298 N N . ALA A 1 313 ? -7.675 10.462 -12.059 1.00 93.88 313 ALA A N 1
ATOM 2299 C CA . ALA A 1 313 ? -6.336 11.032 -11.976 1.00 93.88 313 ALA A CA 1
ATOM 2300 C C . ALA A 1 313 ? -5.359 10.362 -12.965 1.00 93.88 313 ALA A C 1
ATOM 2302 O O . ALA A 1 313 ? -4.642 11.053 -13.681 1.00 93.88 313 ALA A O 1
ATOM 2303 N N . ALA A 1 314 ? -5.385 9.029 -13.086 1.00 88.19 314 ALA A N 1
ATOM 2304 C CA . ALA A 1 314 ? -4.540 8.295 -14.030 1.00 88.19 314 ALA A CA 1
ATOM 2305 C C . ALA A 1 314 ? -4.802 8.687 -15.491 1.00 88.19 314 ALA A C 1
ATOM 2307 O O . ALA A 1 314 ? -3.847 8.826 -16.256 1.00 88.19 314 ALA A O 1
ATOM 2308 N N . SER A 1 315 ? -6.070 8.885 -15.864 1.00 89.12 315 SER A N 1
ATOM 2309 C CA . SER A 1 315 ? -6.462 9.278 -17.222 1.00 89.12 315 SER A CA 1
ATOM 2310 C C . SER A 1 315 ? -6.075 10.714 -17.582 1.00 89.12 315 SER A C 1
ATOM 2312 O O . SER A 1 315 ? -5.865 11.013 -18.754 1.00 89.12 315 SER A O 1
ATOM 2314 N N . GLU A 1 316 ? -5.957 11.595 -16.586 1.00 89.50 316 GLU A N 1
ATOM 2315 C CA . GLU A 1 316 ? -5.575 12.997 -16.778 1.00 89.50 316 GLU A CA 1
ATOM 2316 C C . GLU A 1 316 ? -4.058 13.172 -16.925 1.00 89.50 316 GLU A C 1
ATOM 2318 O O . GLU A 1 316 ? -3.606 14.070 -17.633 1.00 89.50 316 GLU A O 1
ATOM 2323 N N . THR A 1 317 ? -3.258 12.320 -16.274 1.00 78.06 317 THR A N 1
ATOM 2324 C CA . THR A 1 317 ? -1.802 12.518 -16.161 1.00 78.06 317 THR A CA 1
ATOM 2325 C C . THR A 1 317 ? -0.958 11.440 -16.838 1.00 78.06 317 THR A C 1
ATOM 2327 O O . THR A 1 317 ? 0.269 11.552 -16.851 1.00 78.06 317 THR A O 1
ATOM 2330 N N . SER A 1 318 ? -1.562 10.375 -17.376 1.00 78.38 318 SER A N 1
ATOM 2331 C CA . SER A 1 318 ? -0.821 9.245 -17.945 1.00 78.38 318 SER A CA 1
ATOM 2332 C C . SER A 1 318 ? -1.588 8.512 -19.054 1.00 78.38 318 SER A C 1
ATOM 2334 O O . SER A 1 318 ? -2.786 8.691 -19.238 1.00 78.38 318 SER A O 1
ATOM 2336 N N . THR A 1 319 ? -0.897 7.631 -19.782 1.00 77.56 319 THR A N 1
ATOM 2337 C CA . THR A 1 319 ? -1.517 6.695 -20.739 1.00 77.56 319 THR A CA 1
ATOM 2338 C C . THR A 1 319 ? -2.017 5.404 -20.080 1.00 77.56 319 THR A C 1
ATOM 2340 O O . THR A 1 319 ? -2.496 4.502 -20.769 1.00 77.56 319 THR A O 1
ATOM 2343 N N . ILE A 1 320 ? -1.885 5.278 -18.755 1.00 76.69 320 ILE A N 1
ATOM 2344 C CA . ILE A 1 320 ? -2.269 4.075 -18.019 1.00 76.69 320 ILE A CA 1
ATOM 2345 C C . ILE A 1 320 ? -3.784 4.051 -17.841 1.00 76.69 320 ILE A C 1
ATOM 2347 O O . ILE A 1 320 ? -4.382 4.957 -17.266 1.00 76.69 320 ILE A O 1
ATOM 2351 N N . SER A 1 321 ? -4.395 2.962 -18.302 1.00 83.12 321 SER A N 1
ATOM 2352 C CA . SER A 1 321 ? -5.816 2.687 -18.122 1.00 83.12 321 SER A CA 1
ATOM 2353 C C . SER A 1 321 ? -6.000 1.563 -17.107 1.00 83.12 321 SER A C 1
ATOM 2355 O O . SER A 1 321 ? -5.445 0.474 -17.268 1.00 83.12 321 SER A O 1
ATOM 2357 N N . VAL A 1 322 ? -6.774 1.830 -16.053 1.00 86.31 322 VAL A N 1
ATOM 2358 C CA . VAL A 1 322 ? -7.186 0.803 -15.088 1.00 86.31 322 VAL A CA 1
ATOM 2359 C C . VAL A 1 322 ? -8.474 0.161 -15.610 1.00 86.31 322 VAL A C 1
ATOM 2361 O O . VAL A 1 322 ? -9.486 0.863 -15.704 1.00 86.31 322 VAL A O 1
ATOM 2364 N N . PRO A 1 323 ? -8.478 -1.146 -15.924 1.00 88.44 323 PRO A N 1
ATOM 2365 C CA . PRO A 1 323 ? -9.664 -1.830 -16.418 1.00 88.44 323 PRO A CA 1
ATOM 2366 C C . PRO A 1 323 ? -10.743 -1.914 -15.327 1.00 88.44 323 PRO A C 1
ATOM 2368 O O . PRO A 1 323 ? -10.441 -1.689 -14.149 1.00 88.44 323 PRO A O 1
ATOM 2371 N N . PRO A 1 324 ? -11.986 -2.277 -15.684 1.00 90.88 324 PRO A N 1
ATOM 2372 C CA . PRO A 1 324 ? -13.022 -2.655 -14.726 1.00 90.88 324 PRO A CA 1
ATOM 2373 C C . PRO A 1 324 ? -12.518 -3.705 -13.726 1.00 90.88 324 PRO A C 1
ATOM 2375 O O . PRO A 1 324 ? -11.737 -4.589 -14.089 1.00 90.88 324 PRO A O 1
ATOM 2378 N N . LEU A 1 325 ? -12.954 -3.621 -12.469 1.00 92.12 325 LEU A N 1
ATOM 2379 C CA . LEU A 1 325 ? -12.490 -4.470 -11.371 1.00 92.12 325 LEU A CA 1
ATOM 2380 C C . LEU A 1 325 ? -13.650 -5.160 -10.654 1.00 92.12 325 LEU A C 1
ATOM 2382 O O . LEU A 1 325 ? -14.647 -4.543 -10.293 1.00 92.12 325 LEU A O 1
ATOM 2386 N N . ALA A 1 326 ? -13.483 -6.449 -10.375 1.00 91.25 326 ALA A N 1
ATOM 2387 C CA . ALA A 1 326 ? -14.338 -7.192 -9.465 1.00 91.25 326 ALA A CA 1
ATOM 2388 C C . ALA A 1 326 ? -13.645 -7.286 -8.101 1.00 91.25 326 ALA A C 1
ATOM 2390 O O . ALA A 1 326 ? -12.611 -7.939 -7.953 1.00 91.25 326 ALA A O 1
ATOM 2391 N N . GLY A 1 327 ? -14.214 -6.617 -7.109 1.00 93.12 327 GLY A N 1
ATOM 2392 C CA . GLY A 1 327 ? -13.767 -6.607 -5.731 1.00 93.12 327 GLY A CA 1
ATOM 2393 C C . GLY A 1 327 ? -14.568 -7.556 -4.846 1.00 93.12 327 GLY A C 1
ATOM 2394 O O . GLY A 1 327 ? -15.775 -7.719 -5.009 1.00 93.12 327 GLY A O 1
ATOM 2395 N N . ARG A 1 328 ? -13.893 -8.145 -3.864 1.00 94.94 328 ARG A N 1
ATOM 2396 C CA . ARG A 1 328 ? -14.488 -8.858 -2.734 1.00 94.94 328 ARG A CA 1
ATOM 2397 C C . ARG A 1 328 ? -13.926 -8.279 -1.451 1.00 94.94 328 ARG A C 1
ATOM 2399 O O . ARG A 1 328 ? -12.707 -8.235 -1.292 1.00 94.94 328 ARG A O 1
ATOM 2406 N N . LEU A 1 329 ? -14.811 -7.855 -0.561 1.00 95.56 329 LEU A N 1
ATOM 2407 C CA . LEU A 1 329 ? -14.459 -7.244 0.712 1.00 95.56 329 LEU A CA 1
ATOM 2408 C C . LEU A 1 329 ? -15.040 -8.071 1.859 1.00 95.56 329 LEU A C 1
ATOM 2410 O O . LEU A 1 329 ? -16.260 -8.176 2.003 1.00 95.56 329 LEU A O 1
ATOM 2414 N N . ARG A 1 330 ? -14.161 -8.669 2.665 1.00 95.12 330 ARG A N 1
ATOM 2415 C CA . ARG A 1 330 ? -14.519 -9.319 3.930 1.00 95.12 330 ARG A CA 1
ATOM 2416 C C . ARG A 1 330 ? -14.204 -8.348 5.056 1.00 95.12 330 ARG A C 1
ATOM 2418 O O . ARG A 1 330 ? -13.052 -7.951 5.222 1.00 95.12 330 ARG A O 1
ATOM 2425 N N . LYS A 1 331 ? -15.228 -7.966 5.812 1.00 94.62 331 LYS A N 1
ATOM 2426 C CA . LYS A 1 331 ? -15.069 -7.060 6.948 1.00 94.62 331 LYS A CA 1
ATOM 2427 C C . LYS A 1 331 ? -14.773 -7.852 8.216 1.00 94.62 331 LYS A C 1
ATOM 2429 O O . LYS A 1 331 ? -15.418 -8.858 8.464 1.00 94.62 331 LYS A O 1
ATOM 2434 N N . HIS A 1 332 ? -13.851 -7.373 9.030 1.00 94.75 332 HIS A N 1
ATOM 2435 C CA . HIS A 1 332 ? -13.669 -7.765 10.430 1.00 94.75 332 HIS A CA 1
ATOM 2436 C C . HIS A 1 332 ? -13.732 -6.547 11.356 1.00 94.75 332 HIS A C 1
ATOM 2438 O O . HIS A 1 332 ? -13.937 -6.692 12.560 1.00 94.75 332 HIS A O 1
ATOM 2444 N N . VAL A 1 333 ? -13.583 -5.344 10.795 1.00 95.06 333 VAL A N 1
ATOM 2445 C CA . VAL A 1 333 ? -13.733 -4.076 11.500 1.00 95.06 333 VAL A CA 1
ATOM 2446 C C . VAL A 1 333 ? -15.213 -3.665 11.490 1.00 95.06 333 VAL A C 1
ATOM 2448 O O . VAL A 1 333 ? -15.798 -3.542 10.406 1.00 95.06 333 VAL A O 1
ATOM 2451 N N . PRO A 1 334 ? -15.837 -3.410 12.659 1.00 93.25 334 PRO A N 1
ATOM 2452 C CA . PRO A 1 334 ? -17.221 -2.948 12.727 1.00 93.25 334 PRO A CA 1
ATOM 2453 C C . PRO A 1 334 ? -17.455 -1.671 11.905 1.00 93.25 334 PRO A C 1
ATOM 2455 O O . PRO A 1 334 ? -16.604 -0.777 11.858 1.00 93.25 334 PRO A O 1
ATOM 2458 N N . LEU A 1 335 ? -18.627 -1.554 11.279 1.00 91.19 335 LEU A N 1
ATOM 2459 C CA . LEU A 1 335 ? -19.012 -0.365 10.510 1.00 91.19 335 LEU A CA 1
ATOM 2460 C C . LEU A 1 335 ? -19.302 0.828 11.433 1.00 91.19 335 LEU A C 1
ATOM 2462 O O . LEU A 1 335 ? -19.794 0.645 12.542 1.00 91.19 335 LEU A O 1
ATOM 2466 N N . ALA A 1 336 ? -19.021 2.050 10.957 1.00 86.06 336 ALA A N 1
ATOM 2467 C CA . ALA A 1 336 ? -19.316 3.310 11.663 1.00 86.06 336 ALA A CA 1
ATOM 2468 C C . ALA A 1 336 ? -18.882 3.303 13.147 1.00 86.06 336 ALA A C 1
ATOM 2470 O O . ALA A 1 336 ? -19.641 3.646 14.052 1.00 86.06 336 ALA A O 1
ATOM 2471 N N . SER A 1 337 ? -17.657 2.837 13.385 1.00 90.25 337 SER A N 1
ATOM 2472 C CA . SER A 1 337 ? -17.191 2.390 14.699 1.00 90.25 337 SER A CA 1
ATOM 2473 C C . SER A 1 337 ? -16.028 3.204 15.265 1.00 90.25 337 SER A C 1
ATOM 2475 O O . SER A 1 337 ? -15.535 2.881 16.343 1.00 90.25 337 SER A O 1
ATOM 2477 N N . GLY A 1 338 ? -15.555 4.220 14.539 1.00 95.00 338 GLY A N 1
ATOM 2478 C CA . GLY A 1 338 ? -14.392 5.019 14.926 1.00 95.00 338 GLY A CA 1
ATOM 2479 C C . GLY A 1 338 ? -13.046 4.350 14.630 1.00 95.00 338 GLY A C 1
ATOM 2480 O O . GLY A 1 338 ? -12.008 4.977 14.812 1.00 95.00 338 GLY A O 1
ATOM 2481 N N . LEU A 1 339 ? -13.040 3.121 14.102 1.00 97.25 339 LEU A N 1
ATOM 2482 C CA . LEU A 1 339 ? -11.827 2.337 13.820 1.00 97.25 339 LEU A CA 1
ATOM 2483 C C . LEU A 1 339 ? -11.258 2.522 12.404 1.00 97.25 339 LEU A C 1
ATOM 2485 O O . LEU A 1 339 ? -10.303 1.853 12.026 1.00 97.25 339 LEU A O 1
ATOM 2489 N N . GLY A 1 340 ? -11.844 3.402 11.589 1.00 96.00 340 GLY A N 1
ATOM 2490 C CA . GLY A 1 340 ? -11.299 3.754 10.272 1.00 96.00 340 GLY A CA 1
ATOM 2491 C C . GLY A 1 340 ? -11.383 2.667 9.190 1.00 96.00 340 GLY A C 1
ATOM 2492 O O . GLY A 1 340 ? -10.787 2.853 8.136 1.00 96.00 340 GLY A O 1
ATOM 2493 N N . GLY A 1 341 ? -12.137 1.577 9.391 1.00 95.00 341 GLY A N 1
ATOM 2494 C CA . GLY A 1 341 ? -12.168 0.436 8.459 1.00 95.00 341 GLY A CA 1
ATOM 2495 C C . GLY A 1 341 ? -12.453 0.815 6.998 1.00 95.00 341 GLY A C 1
ATOM 2496 O O . GLY A 1 341 ? -11.710 0.429 6.109 1.00 95.00 341 GLY A O 1
ATOM 2497 N N . GLY A 1 342 ? -13.465 1.650 6.730 1.00 95.50 342 GLY A N 1
ATOM 2498 C CA . GLY A 1 342 ? -13.749 2.099 5.356 1.00 95.50 342 GLY A CA 1
ATOM 2499 C C . GLY A 1 342 ? -12.629 2.951 4.738 1.00 95.50 342 GLY A C 1
ATOM 2500 O O . GLY A 1 342 ? -12.345 2.836 3.546 1.00 95.50 342 GLY A O 1
ATOM 2501 N N . SER A 1 343 ? -11.974 3.796 5.539 1.00 97.12 343 SER A N 1
ATOM 2502 C CA . SER A 1 343 ? -10.827 4.595 5.089 1.00 97.12 343 SER A CA 1
ATOM 2503 C C . SER A 1 343 ? -9.616 3.711 4.795 1.00 97.12 343 SER A C 1
ATOM 2505 O O . SER A 1 343 ? -8.893 3.950 3.828 1.00 97.12 343 SER A O 1
ATOM 2507 N N . SER A 1 344 ? -9.431 2.661 5.593 1.00 97.38 344 SER A N 1
ATOM 2508 C CA . SER A 1 344 ? -8.400 1.651 5.388 1.00 97.38 344 SER A CA 1
ATOM 2509 C C . SER A 1 344 ? -8.646 0.829 4.125 1.00 97.38 344 SER A C 1
ATOM 2511 O O . SER A 1 344 ? -7.723 0.649 3.333 1.00 97.38 344 SER A O 1
ATOM 2513 N N . ASP A 1 345 ? -9.894 0.425 3.857 1.00 97.44 345 ASP A N 1
ATOM 2514 C CA . ASP A 1 345 ? -10.272 -0.260 2.613 1.00 97.44 345 ASP A CA 1
ATOM 2515 C C . ASP A 1 345 ? -9.942 0.599 1.382 1.00 97.44 345 ASP A C 1
ATOM 2517 O O . ASP A 1 345 ? -9.396 0.112 0.386 1.00 97.44 345 ASP A O 1
ATOM 2521 N N . ALA A 1 346 ? -10.240 1.900 1.450 1.00 98.00 346 ALA A N 1
ATOM 2522 C CA . ALA A 1 346 ? -9.933 2.855 0.390 1.00 98.00 346 ALA A CA 1
ATOM 2523 C C . ALA A 1 346 ? -8.422 3.012 0.181 1.00 98.00 346 ALA A C 1
ATOM 2525 O O . ALA A 1 346 ? -7.946 2.950 -0.952 1.00 98.00 346 ALA A O 1
ATOM 2526 N N . ALA A 1 347 ? -7.647 3.154 1.257 1.00 97.19 347 ALA A N 1
ATOM 2527 C CA . ALA A 1 347 ? -6.193 3.237 1.173 1.00 97.19 347 ALA A CA 1
ATOM 2528 C C . ALA A 1 347 ? -5.577 1.934 0.639 1.00 97.19 347 ALA A C 1
ATOM 2530 O O . ALA A 1 347 ? -4.710 1.971 -0.235 1.00 97.19 347 ALA A O 1
ATOM 2531 N N . ALA A 1 348 ? -6.058 0.772 1.092 1.00 96.06 348 ALA A N 1
ATOM 2532 C CA . ALA A 1 348 ? -5.653 -0.531 0.578 1.00 96.06 348 ALA A CA 1
ATOM 2533 C C . ALA A 1 348 ? -5.936 -0.651 -0.925 1.00 96.06 348 ALA A C 1
ATOM 2535 O O . ALA A 1 348 ? -5.063 -1.091 -1.675 1.00 96.06 348 ALA A O 1
ATOM 2536 N N . THR A 1 349 ? -7.100 -0.172 -1.366 1.00 96.88 349 THR A N 1
ATOM 2537 C CA . THR A 1 349 ? -7.467 -0.070 -2.782 1.00 96.88 349 THR A CA 1
ATOM 2538 C C . THR A 1 349 ? -6.478 0.808 -3.543 1.00 96.88 349 THR A C 1
ATOM 2540 O O . THR A 1 349 ? -5.875 0.335 -4.501 1.00 96.88 349 THR A O 1
ATOM 2543 N N . LEU A 1 350 ? -6.226 2.044 -3.094 1.00 96.69 350 LEU A N 1
ATOM 2544 C CA . LEU A 1 350 ? -5.269 2.951 -3.742 1.00 96.69 350 LEU A CA 1
ATOM 2545 C C . LEU A 1 350 ? -3.871 2.338 -3.848 1.00 96.69 350 LEU A C 1
ATOM 2547 O O . LEU A 1 350 ? -3.243 2.442 -4.898 1.00 96.69 350 LEU A O 1
ATOM 2551 N N . ARG A 1 351 ? -3.389 1.657 -2.802 1.00 94.12 351 ARG A N 1
ATOM 2552 C CA . ARG A 1 351 ? -2.092 0.968 -2.838 1.00 94.12 351 ARG A CA 1
ATOM 2553 C C . ARG A 1 351 ? -2.080 -0.176 -3.848 1.00 94.12 351 ARG A C 1
ATOM 2555 O O . ARG A 1 351 ? -1.096 -0.328 -4.562 1.00 94.12 351 ARG A O 1
ATOM 2562 N N . LEU A 1 352 ? -3.140 -0.986 -3.918 1.00 92.50 352 LEU A N 1
ATOM 2563 C CA . LEU A 1 352 ? -3.252 -2.042 -4.930 1.00 92.50 352 LEU A CA 1
ATOM 2564 C C . LEU A 1 352 ? -3.228 -1.456 -6.342 1.00 92.50 352 LEU A C 1
ATOM 2566 O O . LEU A 1 352 ? -2.434 -1.904 -7.165 1.00 92.50 352 LEU A O 1
ATOM 2570 N N . LEU A 1 353 ? -4.022 -0.415 -6.596 1.00 92.38 353 LEU A N 1
ATOM 2571 C CA . LEU A 1 353 ? -4.068 0.248 -7.897 1.00 92.38 353 LEU A CA 1
ATOM 2572 C C . LEU A 1 353 ? -2.730 0.884 -8.259 1.00 92.38 353 LEU A C 1
ATOM 2574 O O . LEU A 1 353 ? -2.246 0.673 -9.361 1.00 92.38 353 LEU A O 1
ATOM 2578 N N . ALA A 1 354 ? -2.094 1.590 -7.327 1.00 90.38 354 ALA A N 1
ATOM 2579 C CA . ALA A 1 354 ? -0.798 2.218 -7.551 1.00 90.38 354 ALA A CA 1
ATOM 2580 C C . ALA A 1 354 ? 0.319 1.214 -7.829 1.00 90.38 354 ALA A C 1
ATOM 2582 O O . ALA A 1 354 ? 1.217 1.513 -8.611 1.00 90.38 354 ALA A O 1
ATOM 2583 N N . ARG A 1 355 ? 0.254 0.032 -7.207 1.00 84.69 355 ARG A N 1
ATOM 2584 C CA . ARG A 1 355 ? 1.182 -1.072 -7.470 1.00 84.69 355 ARG A CA 1
ATOM 2585 C C . ARG A 1 355 ? 0.905 -1.753 -8.812 1.00 84.69 355 ARG A C 1
ATOM 2587 O O . ARG A 1 355 ? 1.832 -2.134 -9.508 1.00 84.69 355 ARG A O 1
ATOM 2594 N N . THR A 1 356 ? -0.361 -1.931 -9.187 1.00 82.62 356 THR A N 1
ATOM 2595 C CA . THR A 1 356 ? -0.725 -2.688 -10.403 1.00 82.62 356 THR A CA 1
ATOM 2596 C C . THR A 1 356 ? -0.763 -1.827 -11.672 1.00 82.62 356 THR A C 1
ATOM 2598 O O . THR A 1 356 ? -0.352 -2.284 -12.735 1.00 82.62 356 THR A O 1
ATOM 2601 N N . TRP A 1 357 ? -1.217 -0.578 -11.572 1.00 83.69 357 TRP A N 1
ATOM 2602 C CA . TRP A 1 357 ? -1.378 0.382 -12.673 1.00 83.69 357 TRP A CA 1
ATOM 2603 C C . TRP A 1 357 ? -0.727 1.724 -12.331 1.00 83.69 357 TRP A C 1
ATOM 2605 O O . TRP A 1 357 ? -1.415 2.712 -12.103 1.00 83.69 357 TRP A O 1
ATOM 2615 N N . PRO A 1 358 ? 0.603 1.784 -12.289 1.00 84.19 358 PRO A N 1
ATOM 2616 C CA . PRO A 1 358 ? 1.351 2.879 -11.685 1.00 84.19 358 PRO A CA 1
ATOM 2617 C C . PRO A 1 358 ? 1.370 4.163 -12.528 1.00 84.19 358 PRO A C 1
ATOM 2619 O O . PRO A 1 358 ? 2.336 4.455 -13.232 1.00 84.19 358 PRO A O 1
ATOM 2622 N N . ALA A 1 359 ? 0.338 4.991 -12.393 1.00 80.12 359 ALA A N 1
ATOM 2623 C CA . ALA A 1 359 ? 0.182 6.253 -13.125 1.00 80.12 359 ALA A CA 1
ATOM 2624 C C . ALA A 1 359 ? 1.035 7.434 -12.606 1.00 80.12 359 ALA A C 1
ATOM 2626 O O . ALA A 1 359 ? 0.848 8.567 -13.040 1.00 80.12 359 ALA A O 1
ATOM 2627 N N . GLY A 1 360 ? 1.978 7.195 -11.682 1.00 83.44 360 GLY A N 1
ATOM 2628 C CA . GLY A 1 360 ? 2.847 8.247 -11.130 1.00 83.44 360 GLY A CA 1
ATOM 2629 C C . GLY A 1 360 ? 2.106 9.306 -10.304 1.00 83.44 360 GLY A C 1
ATOM 2630 O O . GLY A 1 360 ? 2.563 10.441 -10.220 1.00 83.44 360 GLY A O 1
ATOM 2631 N N . LEU A 1 361 ? 0.961 8.938 -9.726 1.00 86.50 361 LEU A N 1
ATOM 2632 C CA . LEU A 1 361 ? 0.050 9.847 -9.033 1.00 86.50 361 LEU A CA 1
ATOM 2633 C C . LEU A 1 361 ? 0.501 10.174 -7.609 1.00 86.50 361 LEU A C 1
ATOM 2635 O O . LEU A 1 361 ? 1.043 9.319 -6.905 1.00 86.50 361 LEU A O 1
ATOM 2639 N N . ASP A 1 362 ? 0.159 11.378 -7.154 1.00 91.81 362 ASP A N 1
ATOM 2640 C CA . ASP A 1 362 ? 0.190 11.727 -5.738 1.00 91.81 362 ASP A CA 1
ATOM 2641 C C . ASP A 1 362 ? -1.001 11.083 -5.005 1.00 91.81 362 ASP A C 1
ATOM 2643 O O . ASP A 1 362 ? -2.131 11.583 -5.006 1.00 91.81 362 ASP A O 1
ATOM 2647 N N . LEU A 1 363 ? -0.738 9.938 -4.372 1.00 93.06 363 LEU A N 1
ATOM 2648 C CA . LEU A 1 363 ? -1.749 9.208 -3.612 1.00 93.06 363 LEU A CA 1
ATOM 2649 C C . LEU A 1 363 ? -2.237 9.966 -2.383 1.00 93.06 363 LEU A C 1
ATOM 2651 O O . LEU A 1 363 ? -3.375 9.739 -1.977 1.00 93.06 363 LEU A O 1
ATOM 2655 N N . HIS A 1 364 ? -1.415 10.832 -1.782 1.00 92.06 364 HIS A N 1
ATOM 2656 C CA . HIS A 1 364 ? -1.806 11.562 -0.576 1.00 92.06 364 HIS A CA 1
ATOM 2657 C C . HIS A 1 364 ? -2.925 12.555 -0.894 1.00 92.06 364 HIS A C 1
ATOM 2659 O O . HIS A 1 364 ? -3.946 12.570 -0.202 1.00 92.06 364 HIS A O 1
ATOM 2665 N N . THR A 1 365 ? -2.802 13.285 -2.005 1.00 93.62 365 THR A N 1
ATOM 2666 C CA . THR A 1 365 ? -3.857 14.180 -2.504 1.00 93.62 365 THR A CA 1
ATOM 2667 C C . THR A 1 365 ? -5.149 13.416 -2.817 1.00 93.62 365 THR A C 1
ATOM 2669 O O . THR A 1 365 ? -6.228 13.815 -2.371 1.00 93.62 365 THR A O 1
ATOM 2672 N N . ILE A 1 366 ? -5.060 12.279 -3.521 1.00 96.25 366 ILE A N 1
ATOM 2673 C CA . ILE A 1 366 ? -6.234 11.449 -3.847 1.00 96.25 366 ILE A CA 1
ATOM 2674 C C . ILE A 1 366 ? -6.903 10.919 -2.571 1.00 96.25 366 ILE A C 1
ATOM 2676 O O . ILE A 1 366 ? -8.119 11.030 -2.413 1.00 96.25 366 ILE A O 1
ATOM 2680 N N . ALA A 1 367 ? -6.116 10.375 -1.641 1.00 96.19 367 ALA A N 1
ATOM 2681 C CA . ALA A 1 367 ? -6.599 9.868 -0.362 1.00 96.19 367 ALA A CA 1
ATOM 2682 C C . ALA A 1 367 ? -7.301 10.965 0.451 1.00 96.19 367 ALA A C 1
ATOM 2684 O O . ALA A 1 367 ? -8.427 10.768 0.909 1.00 96.19 367 ALA A O 1
ATOM 2685 N N . SER A 1 368 ? -6.687 12.146 0.545 1.00 94.06 368 SER A N 1
ATOM 2686 C CA . SER A 1 368 ? -7.232 13.305 1.258 1.00 94.06 368 SER A CA 1
ATOM 2687 C C . SER A 1 368 ? -8.575 13.777 0.685 1.00 94.06 368 SER A C 1
ATOM 2689 O O . SER A 1 368 ? -9.411 14.312 1.416 1.00 94.06 368 SER A O 1
ATOM 2691 N N . ALA A 1 369 ? -8.815 13.595 -0.617 1.00 94.12 369 ALA A N 1
ATOM 2692 C CA . ALA A 1 369 ? -10.100 13.909 -1.245 1.00 94.12 369 ALA A CA 1
ATOM 2693 C C . ALA A 1 369 ? -11.188 12.856 -0.952 1.00 94.12 369 ALA A C 1
ATOM 2695 O O . ALA A 1 369 ? -12.381 13.168 -0.967 1.00 94.12 369 ALA A O 1
ATOM 2696 N N . ILE A 1 370 ? -10.802 11.607 -0.674 1.00 95.75 370 ILE A N 1
ATOM 2697 C CA . ILE A 1 370 ? -11.742 10.523 -0.355 1.00 95.75 370 ILE A CA 1
ATOM 2698 C C . ILE A 1 370 ? -12.230 10.642 1.094 1.00 95.75 370 ILE A C 1
ATOM 2700 O O . ILE A 1 370 ? -13.442 10.572 1.326 1.00 95.75 370 ILE A O 1
ATOM 2704 N N . GLY A 1 371 ? -11.316 10.860 2.046 1.00 93.81 371 GLY A N 1
ATOM 2705 C CA . GLY A 1 371 ? -11.641 11.049 3.463 1.00 93.81 371 GLY A CA 1
ATOM 2706 C C . GLY A 1 371 ? -10.424 11.392 4.328 1.00 93.81 371 GLY A C 1
ATOM 2707 O O . GLY A 1 371 ? -9.296 11.074 3.963 1.00 93.81 371 GLY A O 1
ATOM 2708 N N . SER A 1 372 ? -10.658 12.017 5.488 1.00 93.00 372 SER A N 1
ATOM 2709 C CA . SER A 1 372 ? -9.591 12.532 6.364 1.00 93.00 372 SER A CA 1
ATOM 2710 C C . SER A 1 372 ? -8.616 11.468 6.872 1.00 93.00 372 SER A C 1
ATOM 2712 O O . SER A 1 372 ? -7.425 11.737 6.949 1.00 93.00 372 SER A O 1
ATOM 2714 N N . ASP A 1 373 ? -9.106 10.260 7.171 1.00 96.12 373 ASP A N 1
ATOM 2715 C CA . ASP A 1 373 ? -8.281 9.164 7.704 1.00 96.12 373 ASP A CA 1
ATOM 2716 C C . ASP A 1 373 ? -7.600 8.335 6.593 1.00 96.12 373 ASP A C 1
ATOM 2718 O O . ASP A 1 373 ? -6.735 7.511 6.877 1.00 96.12 373 ASP A O 1
ATOM 2722 N N . VAL A 1 374 ? -7.980 8.496 5.317 1.00 97.25 374 VAL A N 1
ATOM 2723 C CA . VAL A 1 374 ? -7.427 7.672 4.219 1.00 97.25 374 VAL A CA 1
ATOM 2724 C C . VAL A 1 374 ? -5.911 7.877 4.054 1.00 97.25 374 VAL A C 1
ATOM 2726 O O . VAL A 1 374 ? -5.208 6.876 3.895 1.00 97.25 374 VAL A O 1
ATOM 2729 N N . PRO A 1 375 ? -5.363 9.111 4.135 1.00 96.00 375 PRO A N 1
ATOM 2730 C CA . PRO A 1 375 ? -3.920 9.333 4.082 1.00 96.00 375 PRO A CA 1
ATOM 2731 C C . PRO A 1 375 ? -3.140 8.565 5.148 1.00 96.00 375 PRO A C 1
ATOM 2733 O O . PRO A 1 375 ? -2.067 8.046 4.846 1.00 96.00 375 PRO A O 1
ATOM 2736 N N . PHE A 1 376 ? -3.687 8.440 6.365 1.00 96.56 376 PHE A N 1
ATOM 2737 C CA . PHE A 1 376 ? -3.030 7.720 7.460 1.00 96.56 376 PHE A CA 1
ATOM 2738 C C . PHE A 1 376 ? -2.763 6.270 7.070 1.00 96.56 376 PHE A C 1
ATOM 2740 O O . PHE A 1 376 ? -1.639 5.781 7.184 1.00 96.56 376 PHE A O 1
ATOM 2747 N N . PHE A 1 377 ? -3.764 5.611 6.493 1.00 96.44 377 PHE A N 1
ATOM 2748 C CA . PHE A 1 377 ? -3.661 4.217 6.089 1.00 96.44 377 PHE A CA 1
ATOM 2749 C C . PHE A 1 377 ? -2.792 3.972 4.853 1.00 96.44 377 PHE A C 1
ATOM 2751 O O . PHE A 1 377 ? -2.468 2.817 4.592 1.00 96.44 377 PHE A O 1
ATOM 2758 N N . LEU A 1 378 ? -2.367 4.992 4.095 1.00 92.88 378 LEU A N 1
ATOM 2759 C CA . LEU A 1 378 ? -1.406 4.773 3.004 1.00 92.88 378 LEU A CA 1
ATOM 2760 C C . LEU A 1 378 ? -0.071 4.239 3.539 1.00 92.88 378 LEU A C 1
ATOM 2762 O O . LEU A 1 378 ? 0.505 3.343 2.921 1.00 92.88 378 LEU A O 1
ATOM 2766 N N . ARG A 1 379 ? 0.374 4.755 4.693 1.00 88.69 379 ARG A N 1
ATOM 2767 C CA . ARG A 1 379 ? 1.614 4.346 5.369 1.00 88.69 379 ARG A CA 1
ATOM 2768 C C . ARG A 1 379 ? 1.367 3.491 6.612 1.00 88.69 379 ARG A C 1
ATOM 2770 O O . ARG A 1 379 ? 2.074 2.512 6.789 1.00 88.69 379 ARG A O 1
ATOM 2777 N N . GLY A 1 380 ? 0.392 3.851 7.445 1.00 92.50 380 GLY A N 1
ATOM 2778 C CA . GLY A 1 380 ? 0.145 3.241 8.753 1.00 92.50 380 GLY A CA 1
ATOM 2779 C C . GLY A 1 380 ? 1.267 3.449 9.770 1.00 92.50 380 GLY A C 1
ATOM 2780 O O . GLY A 1 380 ? 2.094 4.352 9.629 1.00 92.50 380 GLY A O 1
ATOM 2781 N N . GLY A 1 381 ? 1.282 2.602 10.798 1.00 93.69 381 GLY A N 1
ATOM 2782 C CA . GLY A 1 381 ? 2.127 2.728 11.981 1.00 93.69 381 GLY A CA 1
ATOM 2783 C C . GLY A 1 381 ? 1.557 3.721 12.986 1.00 93.69 381 GLY A C 1
ATOM 2784 O O . GLY A 1 381 ? 0.345 3.798 13.179 1.00 93.69 381 GLY A O 1
ATOM 2785 N N . TRP A 1 382 ? 2.450 4.482 13.613 1.00 94.19 382 TRP A N 1
ATOM 2786 C CA . TRP A 1 382 ? 2.119 5.533 14.568 1.00 94.19 382 TRP A CA 1
ATOM 2787 C C . TRP A 1 382 ? 2.290 6.905 13.918 1.00 94.19 382 TRP A C 1
ATOM 2789 O O . TRP A 1 382 ? 3.307 7.172 13.274 1.00 94.19 382 TRP A O 1
ATOM 2799 N N . ALA A 1 383 ? 1.310 7.790 14.084 1.00 93.88 383 ALA A N 1
ATOM 2800 C CA . ALA A 1 383 ? 1.406 9.159 13.592 1.00 93.88 383 ALA A CA 1
ATOM 2801 C C . ALA A 1 383 ? 0.615 10.135 14.463 1.00 93.88 383 ALA A C 1
ATOM 2803 O O . ALA A 1 383 ? -0.484 9.830 14.928 1.00 93.88 383 ALA A O 1
ATOM 2804 N N . ARG A 1 384 ? 1.146 11.346 14.618 1.00 93.75 384 ARG A N 1
ATOM 2805 C CA . ARG A 1 384 ? 0.362 12.510 15.028 1.00 93.75 384 ARG A CA 1
ATOM 2806 C C . ARG A 1 384 ? -0.331 13.060 13.789 1.00 93.75 384 ARG A C 1
ATOM 2808 O O . ARG A 1 384 ? 0.316 13.305 12.775 1.00 93.75 384 ARG A O 1
ATOM 2815 N N . ALA A 1 385 ? -1.638 13.248 13.876 1.00 93.69 385 ALA A N 1
ATOM 2816 C CA . ALA A 1 385 ? -2.452 13.788 12.804 1.00 93.69 385 ALA A CA 1
ATOM 2817 C C . ALA A 1 385 ? -3.012 15.163 13.189 1.00 93.69 385 ALA A C 1
ATOM 2819 O O . ALA A 1 385 ? -3.550 15.328 14.286 1.00 93.69 385 ALA A O 1
ATOM 2820 N N . THR A 1 386 ? -2.886 16.130 12.278 1.00 93.62 386 THR A N 1
ATOM 2821 C CA . THR A 1 386 ? -3.405 17.506 12.394 1.00 93.62 386 THR A CA 1
ATOM 2822 C C . THR A 1 386 ? -4.239 17.892 11.163 1.00 93.62 386 THR A C 1
ATOM 2824 O O . THR A 1 386 ? -4.486 17.053 10.289 1.00 93.62 386 THR A O 1
ATOM 2827 N N . GLY A 1 387 ? -4.708 19.141 11.058 1.00 92.69 387 GLY A N 1
ATOM 2828 C CA . GLY A 1 387 ? -5.651 19.543 10.016 1.00 92.69 387 GLY A CA 1
ATOM 2829 C C . GLY A 1 387 ? -7.042 19.015 10.347 1.00 92.69 387 GLY A C 1
ATOM 2830 O O . GLY A 1 387 ? -7.507 19.123 11.472 1.00 92.69 387 GLY A O 1
ATOM 2831 N N . ARG A 1 388 ? -7.694 18.361 9.392 1.00 92.06 388 ARG A N 1
ATOM 2832 C CA . ARG A 1 388 ? -8.874 17.508 9.628 1.00 92.06 388 ARG A CA 1
ATOM 2833 C C . ARG A 1 388 ? -8.491 16.048 9.929 1.00 92.06 388 ARG A C 1
ATOM 2835 O O . ARG A 1 388 ? -9.373 15.194 9.925 1.00 92.06 388 ARG A O 1
ATOM 2842 N N . GLY A 1 389 ? -7.201 15.766 10.145 1.00 91.12 389 GLY A N 1
ATOM 2843 C CA . GLY A 1 389 ? -6.616 14.431 10.333 1.00 91.12 389 GLY A CA 1
ATOM 2844 C C . GLY A 1 389 ? -5.737 13.957 9.164 1.00 91.12 389 GLY A C 1
ATOM 2845 O O . GLY A 1 389 ? -5.166 12.873 9.222 1.00 91.12 389 GLY A O 1
ATOM 2846 N N . GLU A 1 390 ? -5.611 14.755 8.100 1.00 92.94 390 GLU A N 1
ATOM 2847 C CA . GLU A 1 390 ? -4.920 14.404 6.852 1.00 92.94 390 GLU A CA 1
ATOM 2848 C C . GLU A 1 390 ? -3.418 14.731 6.850 1.00 92.94 390 GLU A C 1
ATOM 2850 O O . GLU A 1 390 ? -2.666 14.216 6.016 1.00 92.94 390 GLU A O 1
ATOM 2855 N N . ARG A 1 391 ? -2.976 15.613 7.755 1.00 92.31 391 ARG A N 1
ATOM 2856 C CA . ARG A 1 391 ? -1.572 16.024 7.895 1.00 92.31 391 ARG A CA 1
ATOM 2857 C C . ARG A 1 391 ? -0.906 15.142 8.932 1.00 92.31 391 ARG A C 1
ATOM 2859 O O . ARG A 1 391 ? -1.337 15.146 10.079 1.00 92.31 391 ARG A O 1
ATOM 2866 N N . LEU A 1 392 ? 0.111 14.390 8.528 1.00 93.81 392 LEU A N 1
ATOM 2867 C CA . LEU A 1 392 ? 0.644 13.284 9.317 1.00 93.81 392 LEU A CA 1
ATOM 2868 C C . LEU A 1 392 ? 2.124 13.484 9.613 1.00 93.81 392 LEU A C 1
ATOM 2870 O O . LEU A 1 392 ? 2.934 13.525 8.687 1.00 93.81 392 LEU A O 1
ATOM 2874 N N . ASP A 1 393 ? 2.455 13.493 10.897 1.00 93.50 393 ASP A N 1
ATOM 2875 C CA . ASP A 1 393 ? 3.820 13.443 11.402 1.00 93.50 393 ASP A CA 1
ATOM 2876 C C . ASP A 1 393 ? 4.062 12.042 11.989 1.00 93.50 393 ASP A C 1
ATOM 2878 O O . ASP A 1 393 ? 3.464 11.701 13.016 1.00 93.50 393 ASP A O 1
ATOM 2882 N N . PRO A 1 394 ? 4.881 11.189 11.343 1.00 92.50 394 PRO A N 1
ATOM 2883 C CA . PRO A 1 394 ? 5.183 9.852 11.846 1.00 92.50 394 PRO A CA 1
ATOM 2884 C C . PRO A 1 394 ? 5.802 9.896 13.245 1.00 92.50 394 PRO A C 1
ATOM 2886 O O . PRO A 1 394 ? 6.621 10.766 13.539 1.00 92.50 394 PRO A O 1
ATOM 2889 N N . LEU A 1 395 ? 5.438 8.928 14.079 1.00 90.44 395 LEU A N 1
ATOM 2890 C CA . LEU A 1 395 ? 5.983 8.740 15.420 1.00 90.44 395 LEU A CA 1
ATOM 2891 C C . LEU A 1 395 ? 6.702 7.392 15.510 1.00 90.44 395 LEU A C 1
ATOM 2893 O O . LEU A 1 395 ? 6.404 6.467 14.749 1.00 90.44 395 LEU A O 1
ATOM 2897 N N . ASP A 1 396 ? 7.621 7.280 16.466 1.00 89.19 396 ASP A N 1
ATOM 2898 C CA . ASP A 1 396 ? 8.270 6.009 16.771 1.00 89.19 396 ASP A CA 1
ATOM 2899 C C . ASP A 1 396 ? 7.246 4.995 17.282 1.00 89.19 396 ASP A C 1
ATOM 2901 O O . ASP A 1 396 ? 6.346 5.318 18.067 1.00 89.19 396 ASP A O 1
ATOM 2905 N N . GLN A 1 397 ? 7.391 3.755 16.817 1.00 84.44 397 GLN A N 1
ATOM 2906 C CA . GLN A 1 397 ? 6.518 2.665 17.218 1.00 84.44 397 GLN A CA 1
ATOM 2907 C C . GLN A 1 397 ? 6.701 2.353 18.704 1.00 84.44 397 GLN A C 1
ATOM 2909 O O . GLN A 1 397 ? 7.821 2.258 19.208 1.00 84.44 397 GLN A O 1
ATOM 2914 N N . GLN A 1 398 ? 5.581 2.159 19.390 1.00 84.56 398 GLN A N 1
ATOM 2915 C CA . GLN A 1 398 ? 5.527 1.759 20.790 1.00 84.56 398 GLN A CA 1
ATOM 2916 C C . GLN A 1 398 ? 4.679 0.498 20.907 1.00 84.56 398 GLN A C 1
ATOM 2918 O O . GLN A 1 398 ? 3.715 0.349 20.165 1.00 84.56 398 GLN A O 1
ATOM 2923 N N . ALA A 1 399 ? 5.013 -0.380 21.852 1.00 89.38 399 ALA A N 1
ATOM 2924 C CA . ALA A 1 399 ? 4.200 -1.560 22.114 1.00 89.38 399 ALA A CA 1
ATOM 2925 C C . ALA A 1 399 ? 2.849 -1.146 22.715 1.00 89.38 399 ALA A C 1
ATOM 2927 O O . ALA A 1 399 ? 2.804 -0.450 23.734 1.00 89.38 399 ALA A O 1
ATOM 2928 N N . LEU A 1 400 ? 1.759 -1.592 22.096 1.00 92.62 400 LEU A N 1
ATOM 2929 C CA . LEU A 1 400 ? 0.401 -1.354 22.571 1.00 92.62 400 LEU A CA 1
ATOM 2930 C C . LEU A 1 400 ? -0.396 -2.655 22.553 1.00 92.62 400 LEU A C 1
ATOM 2932 O O . LEU A 1 400 ? -0.519 -3.285 21.509 1.00 92.62 400 LEU A O 1
ATOM 2936 N N . THR A 1 401 ? -1.034 -2.963 23.680 1.00 96.12 401 THR A N 1
ATOM 2937 C CA . THR A 1 401 ? -2.099 -3.966 23.775 1.00 96.12 401 THR A CA 1
ATOM 2938 C C . THR A 1 401 ? -3.377 -3.270 24.238 1.00 96.12 401 THR A C 1
ATOM 2940 O O . THR A 1 401 ? -3.387 -2.526 25.226 1.00 96.12 401 THR A O 1
ATOM 2943 N N . ALA A 1 402 ? -4.471 -3.478 23.507 1.00 97.19 402 ALA A N 1
ATOM 2944 C CA . ALA A 1 402 ? -5.762 -2.878 23.816 1.00 97.19 402 ALA A CA 1
ATOM 2945 C C . ALA A 1 402 ? -6.910 -3.875 23.645 1.00 97.19 402 ALA A C 1
ATOM 2947 O O . ALA A 1 402 ? -6.865 -4.782 22.818 1.00 97.19 402 ALA A O 1
ATOM 2948 N N . VAL A 1 403 ? -7.980 -3.668 24.409 1.00 98.50 403 VAL A N 1
ATOM 2949 C CA . VAL A 1 403 ? -9.251 -4.373 24.230 1.00 98.50 403 VAL A CA 1
ATOM 2950 C C . VAL A 1 403 ? -10.239 -3.415 23.597 1.00 98.50 403 VAL A C 1
ATOM 2952 O O . VAL A 1 403 ? -10.653 -2.450 24.237 1.00 98.50 403 VAL A O 1
ATOM 2955 N N . LEU A 1 404 ? -10.624 -3.680 22.352 1.00 98.44 404 LEU A N 1
ATOM 2956 C CA . LEU A 1 404 ? -11.692 -2.961 21.666 1.00 98.44 404 LEU A CA 1
ATOM 2957 C C . LEU A 1 404 ? -13.035 -3.569 22.042 1.00 98.44 404 LEU A C 1
ATOM 2959 O O . LEU A 1 404 ? -13.180 -4.791 22.023 1.00 98.44 404 LEU A O 1
ATOM 2963 N N . VAL A 1 405 ? -14.025 -2.724 22.319 1.00 98.38 405 VAL A N 1
ATOM 2964 C CA . VAL A 1 405 ? -15.402 -3.138 22.589 1.00 98.38 405 VAL A CA 1
ATOM 2965 C C . VAL A 1 405 ? -16.367 -2.230 21.834 1.00 98.38 405 VAL A C 1
ATOM 2967 O O . VAL A 1 405 ? -16.240 -1.006 21.856 1.00 98.38 405 VAL A O 1
ATOM 2970 N N . ASN A 1 406 ? -17.344 -2.821 21.151 1.00 97.38 406 ASN A N 1
ATOM 2971 C CA . ASN A 1 406 ? -18.384 -2.105 20.422 1.00 97.38 406 ASN A CA 1
ATOM 2972 C C . ASN A 1 406 ? -19.767 -2.666 20.801 1.00 97.38 406 ASN A C 1
ATOM 2974 O O . ASN A 1 406 ? -19.970 -3.881 20.710 1.00 97.38 406 ASN A O 1
ATOM 2978 N N . PRO A 1 407 ? -20.748 -1.816 21.168 1.00 95.12 407 PRO A N 1
ATOM 2979 C CA . PRO A 1 407 ? -22.048 -2.285 21.636 1.00 95.12 407 PRO A CA 1
ATOM 2980 C C . PRO A 1 407 ? -23.013 -2.649 20.490 1.00 95.12 407 PRO A C 1
ATOM 2982 O O . PRO A 1 407 ? -24.215 -2.801 20.697 1.00 95.12 407 PRO A O 1
ATOM 2985 N N . GLY A 1 408 ? -22.506 -2.782 19.260 1.00 92.62 408 GLY A N 1
ATOM 2986 C CA . GLY A 1 408 ? -23.275 -3.146 18.073 1.00 92.62 408 GLY A CA 1
ATOM 2987 C C . GLY A 1 408 ? -24.075 -1.987 17.478 1.00 92.62 408 GLY A C 1
ATOM 2988 O O . GLY A 1 408 ? -25.077 -2.238 16.805 1.00 92.62 408 GLY A O 1
ATOM 2989 N N . VAL A 1 409 ? -23.662 -0.741 17.739 1.00 92.81 409 VAL A N 1
ATOM 2990 C CA . VAL A 1 409 ? -24.263 0.486 17.186 1.00 92.81 409 VAL A CA 1
ATOM 2991 C C . VAL A 1 409 ? -23.225 1.263 16.378 1.00 92.81 409 VAL A C 1
ATOM 2993 O O . VAL A 1 409 ? -22.030 1.197 16.662 1.00 92.81 409 VAL A O 1
ATOM 2996 N N . GLY A 1 410 ? -23.684 2.004 15.371 1.00 92.06 410 GLY A N 1
ATOM 2997 C CA . GLY A 1 410 ? -22.844 2.902 14.583 1.00 92.06 410 GLY A CA 1
ATOM 2998 C C . GLY A 1 410 ? -23.048 4.358 14.991 1.00 92.06 410 GLY A C 1
ATOM 2999 O O . GLY A 1 410 ? -24.167 4.752 15.313 1.00 92.06 410 GLY A O 1
ATOM 3000 N N . VAL A 1 411 ? -21.983 5.157 14.941 1.00 95.00 411 VAL A N 1
ATOM 3001 C CA . VAL A 1 411 ? -22.044 6.617 15.098 1.00 95.00 411 VAL A CA 1
ATOM 3002 C C . VAL A 1 411 ? -21.418 7.257 13.868 1.00 95.00 411 VAL A C 1
ATOM 3004 O O . VAL A 1 411 ? -20.279 6.952 13.507 1.00 95.00 411 VAL A O 1
ATOM 3007 N N . SER A 1 412 ? -22.172 8.125 13.191 1.00 93.75 412 SER A N 1
ATOM 3008 C CA . SER A 1 412 ? -21.628 8.872 12.061 1.00 93.75 412 SER A CA 1
ATOM 3009 C C . SER A 1 412 ? -20.658 9.942 12.574 1.00 93.75 412 SER A C 1
ATOM 3011 O O . SER A 1 412 ? -20.899 10.579 13.601 1.00 93.75 412 SER A O 1
ATOM 3013 N N . ALA A 1 413 ? -19.550 10.157 11.860 1.00 92.88 413 ALA A N 1
ATOM 3014 C CA . ALA A 1 413 ? -18.600 11.200 12.237 1.00 92.88 413 ALA A CA 1
ATOM 3015 C C . ALA A 1 413 ? -19.275 12.582 12.242 1.00 92.88 413 ALA A C 1
ATOM 3017 O O . ALA A 1 413 ? -19.082 13.354 13.175 1.00 92.88 413 ALA A O 1
ATOM 3018 N N . ALA A 1 414 ? -20.121 12.862 11.244 1.00 93.06 414 ALA A N 1
ATOM 3019 C CA . ALA A 1 414 ? -20.851 14.121 11.137 1.00 93.06 414 ALA A CA 1
ATOM 3020 C C . ALA A 1 414 ? -21.694 14.416 12.390 1.00 93.06 414 ALA A C 1
ATOM 3022 O O . ALA A 1 414 ? -21.617 15.527 12.914 1.00 93.06 414 ALA A O 1
ATOM 3023 N N . ASP A 1 415 ? -22.424 13.422 12.908 1.00 95.62 415 ASP A N 1
ATOM 3024 C CA . ASP A 1 415 ? -23.230 13.585 14.122 1.00 95.62 415 ASP A CA 1
ATOM 3025 C C . ASP A 1 415 ? -22.352 13.841 15.349 1.00 95.62 415 ASP A C 1
ATOM 3027 O O . ASP A 1 415 ? -22.622 14.766 16.110 1.00 95.62 415 ASP A O 1
ATOM 3031 N N . ALA A 1 416 ? -21.254 13.093 15.511 1.00 95.69 416 ALA A N 1
ATOM 3032 C CA . ALA A 1 416 ? -20.338 13.282 16.636 1.00 95.69 416 ALA A CA 1
ATOM 3033 C C . ALA A 1 416 ? -19.778 14.718 16.694 1.00 95.69 416 ALA A C 1
ATOM 3035 O O . ALA A 1 416 ? -19.819 15.358 17.749 1.00 95.69 416 ALA A O 1
ATOM 3036 N N . TYR A 1 417 ? -19.314 15.258 15.560 1.00 94.06 417 TYR A N 1
ATOM 3037 C CA . TYR A 1 417 ? -18.825 16.642 15.471 1.00 94.06 417 TYR A CA 1
ATOM 3038 C C . TYR A 1 417 ? -19.944 17.681 15.638 1.00 94.06 417 TYR A C 1
ATOM 3040 O O . TYR A 1 417 ? -19.717 18.752 16.213 1.00 94.06 417 TYR A O 1
ATOM 3048 N N . ALA A 1 418 ? -21.158 17.389 15.164 1.00 93.38 418 ALA A N 1
ATOM 3049 C CA . ALA A 1 418 ? -22.315 18.261 15.350 1.00 93.38 418 ALA A CA 1
ATOM 3050 C C . ALA A 1 418 ? -22.728 18.344 16.827 1.00 93.38 418 ALA A C 1
ATOM 3052 O O . ALA A 1 418 ? -22.932 19.444 17.339 1.00 93.38 418 ALA A O 1
ATOM 3053 N N . TRP A 1 419 ? -22.777 17.213 17.536 1.00 94.81 419 TRP A N 1
ATOM 3054 C CA . TRP A 1 419 ? -23.078 17.164 18.969 1.00 94.81 419 TRP A CA 1
ATOM 3055 C C . TRP A 1 419 ? -22.018 17.867 19.808 1.00 94.81 419 TRP A C 1
ATOM 3057 O O . TRP A 1 419 ? -22.364 18.576 20.752 1.00 94.81 419 TRP A O 1
ATOM 3067 N N . TRP A 1 420 ? -20.738 17.723 19.452 1.00 92.00 420 TRP A N 1
ATOM 3068 C CA . TRP A 1 420 ? -19.673 18.494 20.090 1.00 92.00 420 TRP A CA 1
ATOM 3069 C C . TRP A 1 420 ? -19.882 19.998 19.896 1.00 92.00 420 TRP A C 1
ATOM 3071 O O . TRP A 1 420 ? -19.875 20.750 20.867 1.00 92.00 420 TRP A O 1
ATOM 3081 N N . SER A 1 421 ? -20.155 20.423 18.659 1.00 88.44 421 SER A N 1
ATOM 3082 C CA . SER A 1 421 ? -20.371 21.837 18.328 1.00 88.44 421 SER A CA 1
ATOM 3083 C C . SER A 1 421 ? -21.594 22.417 19.055 1.00 88.44 421 SER A C 1
ATOM 3085 O O . SER A 1 421 ? -21.574 23.566 19.489 1.00 88.44 421 SER A O 1
ATOM 3087 N N . ALA A 1 422 ? -22.656 21.620 19.216 1.00 87.75 422 ALA A N 1
ATOM 3088 C CA . ALA A 1 422 ? -23.877 22.009 19.921 1.00 87.75 422 ALA A CA 1
ATOM 3089 C C . ALA A 1 422 ? -23.684 22.154 21.441 1.00 87.75 422 ALA A C 1
ATOM 3091 O O . ALA A 1 422 ? -24.393 22.934 22.073 1.00 87.75 422 ALA A O 1
ATOM 3092 N N . ALA A 1 423 ? -22.720 21.441 22.032 1.00 82.38 423 ALA A N 1
ATOM 3093 C CA . ALA A 1 423 ? -22.416 21.514 23.462 1.00 82.38 423 ALA A CA 1
ATOM 3094 C C . ALA A 1 423 ? -21.661 22.799 23.879 1.00 82.38 423 ALA A C 1
ATOM 3096 O O . ALA A 1 423 ? -21.376 22.974 25.065 1.00 82.38 423 ALA A O 1
ATOM 3097 N N . GLY A 1 424 ? -21.365 23.691 22.924 1.00 68.19 424 GLY A N 1
ATOM 3098 C CA . GLY A 1 424 ? -20.572 24.906 23.108 1.00 68.19 424 GLY A CA 1
ATOM 3099 C C . GLY A 1 424 ? -19.093 24.666 22.803 1.00 68.19 424 GLY A C 1
ATOM 3100 O O . GLY A 1 424 ? -18.554 23.613 23.144 1.00 68.19 424 GLY A O 1
ATOM 3101 N N . ASP A 1 425 ? -18.447 25.637 22.144 1.00 63.25 425 ASP A N 1
ATOM 3102 C CA . ASP A 1 425 ? -17.029 25.557 21.786 1.00 63.25 425 ASP A CA 1
ATOM 3103 C C . ASP A 1 425 ? -16.178 25.447 23.057 1.00 63.25 425 ASP A C 1
ATOM 3105 O O . ASP A 1 425 ? -16.030 26.396 23.829 1.00 63.25 425 ASP A O 1
ATOM 3109 N N . ARG A 1 426 ? -15.680 24.236 23.298 1.00 63.62 426 ARG A N 1
ATOM 3110 C CA . ARG A 1 426 ? -14.729 23.915 24.362 1.00 63.62 426 ARG A CA 1
ATOM 3111 C C . ARG A 1 426 ? -13.359 23.625 23.760 1.00 63.62 426 ARG A C 1
ATOM 3113 O O . ARG A 1 426 ? -12.642 22.775 24.294 1.00 63.62 426 ARG A O 1
ATOM 3120 N N . SER A 1 427 ? -13.022 24.281 22.639 1.00 62.06 427 SER A N 1
ATOM 3121 C CA . SER A 1 427 ? -11.668 24.287 22.084 1.00 62.06 427 SER A CA 1
ATOM 3122 C C . SER A 1 427 ? -10.679 24.457 23.225 1.00 62.06 427 SER A C 1
ATOM 3124 O O . SER A 1 427 ? -10.893 25.308 24.095 1.00 62.06 427 SER A O 1
ATOM 3126 N N . ALA A 1 428 ? -9.632 23.636 23.261 1.00 55.53 428 ALA A N 1
ATOM 3127 C CA . ALA A 1 428 ? -8.630 23.757 24.307 1.00 55.53 428 ALA A CA 1
ATOM 3128 C C . ALA A 1 428 ? -8.065 25.186 24.303 1.00 55.53 428 ALA A C 1
ATOM 3130 O O . ALA A 1 428 ? -7.369 25.583 23.374 1.00 55.53 428 ALA A O 1
ATOM 3131 N N . ALA A 1 429 ? -8.384 25.951 25.348 1.00 47.78 429 ALA A N 1
ATOM 3132 C CA . ALA A 1 429 ? -7.845 27.288 25.578 1.00 47.78 429 ALA A CA 1
ATOM 3133 C C . ALA A 1 429 ? -6.372 27.251 26.026 1.00 47.78 429 ALA A C 1
ATOM 3135 O O . ALA A 1 429 ? -5.761 28.294 26.246 1.00 47.78 429 ALA A O 1
ATOM 3136 N N . ASP A 1 430 ? -5.786 26.060 26.129 1.00 50.69 430 ASP A N 1
ATOM 3137 C CA . ASP A 1 430 ? -4.493 25.865 26.753 1.00 50.69 430 ASP A CA 1
ATOM 3138 C C . ASP A 1 430 ? -3.454 25.552 25.678 1.00 50.69 430 ASP A C 1
ATOM 3140 O O . ASP A 1 430 ? -3.502 24.511 25.020 1.00 50.69 430 ASP A O 1
ATOM 3144 N N . GLY A 1 431 ? -2.486 26.460 25.524 1.00 52.12 431 GLY A N 1
ATOM 3145 C CA . GLY A 1 431 ? -1.298 26.323 24.673 1.00 52.12 431 GLY A CA 1
ATOM 3146 C C . GLY A 1 431 ? -0.346 25.191 25.084 1.00 52.12 431 GLY A C 1
ATOM 3147 O O . GLY A 1 431 ? 0.837 25.238 24.750 1.00 52.12 431 GLY A O 1
ATOM 3148 N N . GLU A 1 432 ? -0.843 24.185 25.804 1.00 57.66 432 GLU A N 1
ATOM 3149 C CA . GLU A 1 432 ? -0.104 22.980 26.141 1.00 57.66 432 GLU A CA 1
ATOM 3150 C C . GLU A 1 432 ? 0.023 22.087 24.891 1.00 57.66 432 GLU A C 1
ATOM 3152 O O . GLU A 1 432 ? -0.982 21.757 24.234 1.00 57.66 432 GLU A O 1
ATOM 3157 N N . PRO A 1 433 ? 1.257 21.700 24.518 1.00 61.97 433 PRO A N 1
ATOM 3158 C CA . PRO A 1 433 ? 1.486 20.827 23.381 1.00 61.97 433 PRO A CA 1
ATOM 3159 C C . PRO A 1 433 ? 0.861 19.454 23.640 1.00 61.97 433 PRO A C 1
ATOM 3161 O O . PRO A 1 433 ? 1.051 18.874 24.707 1.00 61.97 433 PRO A O 1
ATOM 3164 N N . TRP A 1 434 ? 0.180 18.898 22.637 1.00 67.50 434 TRP A N 1
ATOM 3165 C CA . TRP A 1 434 ? -0.246 17.500 22.655 1.00 67.50 434 TRP A CA 1
ATOM 3166 C C . TRP A 1 434 ? 0.994 16.606 22.749 1.00 67.50 434 TRP A C 1
ATOM 3168 O O . TRP A 1 434 ? 1.809 16.544 21.822 1.00 67.50 434 TRP A O 1
ATOM 3178 N N . ARG A 1 435 ? 1.188 15.969 23.904 1.00 57.19 435 ARG A N 1
ATOM 3179 C CA . ARG A 1 435 ? 2.346 15.119 24.198 1.00 57.19 435 ARG A CA 1
ATOM 3180 C C . ARG A 1 435 ? 1.866 13.727 24.596 1.00 57.19 435 ARG A C 1
ATOM 3182 O O . ARG A 1 435 ? 1.223 13.568 25.625 1.00 57.19 435 ARG A O 1
ATOM 3189 N N . GLY A 1 436 ? 2.260 12.712 23.828 1.00 56.66 436 GLY A N 1
ATOM 3190 C CA . GLY A 1 436 ? 2.124 11.305 24.221 1.00 56.66 436 GLY A CA 1
ATOM 3191 C C . GLY A 1 436 ? 0.685 10.765 24.243 1.00 56.66 436 GLY A C 1
ATOM 3192 O O . GLY A 1 436 ? -0.080 10.995 23.308 1.00 56.66 436 GLY A O 1
ATOM 3193 N N . PHE A 1 437 ? 0.364 9.993 25.290 1.00 63.28 437 PHE A N 1
ATOM 3194 C CA . PHE A 1 437 ? -0.897 9.265 25.510 1.00 63.28 437 PHE A CA 1
ATOM 3195 C C . PHE A 1 437 ? -1.940 10.107 26.270 1.00 63.28 437 PHE A C 1
ATOM 3197 O O . PHE A 1 437 ? -2.407 9.705 27.338 1.00 63.28 437 PHE A O 1
ATOM 3204 N N . ASP A 1 438 ? -2.312 11.281 25.759 1.00 76.62 438 ASP A N 1
ATOM 3205 C CA . ASP A 1 438 ? -3.521 11.951 26.254 1.00 76.62 438 ASP A CA 1
ATOM 3206 C C . ASP A 1 438 ? -4.739 11.242 25.657 1.00 76.62 438 ASP A C 1
ATOM 3208 O O . ASP A 1 438 ? -5.073 11.454 24.501 1.00 76.62 438 ASP A O 1
ATOM 3212 N N . LEU A 1 439 ? -5.393 10.362 26.418 1.00 87.00 439 LEU A N 1
ATOM 3213 C CA . LEU A 1 439 ? -6.541 9.585 25.930 1.00 87.00 439 LEU A CA 1
ATOM 3214 C C . LEU A 1 439 ? -7.844 10.394 25.885 1.00 87.00 439 LEU A C 1
ATOM 3216 O O . LEU A 1 439 ? -8.902 9.840 25.580 1.00 87.00 439 LEU A O 1
ATOM 3220 N N . ARG A 1 440 ? -7.791 11.699 26.175 1.00 89.81 440 ARG A N 1
ATOM 3221 C CA . ARG A 1 440 ? -8.927 12.602 26.017 1.00 89.81 440 ARG A CA 1
ATOM 3222 C C . ARG A 1 440 ? -9.453 12.542 24.587 1.00 89.81 440 ARG A C 1
ATOM 3224 O O . ARG A 1 440 ? -8.726 12.794 23.631 1.00 89.81 440 ARG A O 1
ATOM 3231 N N . ASN A 1 441 ? -10.749 12.287 24.452 1.00 94.31 441 ASN A N 1
ATOM 3232 C CA . ASN A 1 441 ? -11.468 12.408 23.195 1.00 94.31 441 ASN A CA 1
ATOM 3233 C C . ASN A 1 441 ? -12.591 13.436 23.352 1.00 94.31 441 ASN A C 1
ATOM 3235 O O . ASN A 1 441 ? -13.589 13.181 24.024 1.00 94.31 441 ASN A O 1
ATOM 3239 N N . ASP A 1 442 ? -12.436 14.596 22.719 1.00 94.19 442 ASP A N 1
ATOM 3240 C CA . ASP A 1 442 ? -13.390 15.702 22.814 1.00 94.19 442 ASP A CA 1
ATOM 3241 C C . ASP A 1 442 ? -14.788 15.340 22.304 1.00 94.19 442 ASP A C 1
ATOM 3243 O O . ASP A 1 442 ? -15.776 15.898 22.781 1.00 94.19 442 ASP A O 1
ATOM 3247 N N . LEU A 1 443 ? -14.903 14.375 21.388 1.00 95.62 443 LEU A N 1
ATOM 3248 C CA . LEU A 1 443 ? -16.191 13.908 20.874 1.00 95.62 443 LEU A CA 1
ATOM 3249 C C . LEU A 1 443 ? -16.940 13.026 21.882 1.00 95.62 443 LEU A C 1
ATOM 3251 O O . LEU A 1 443 ? -18.167 12.928 21.818 1.00 95.62 443 LEU A O 1
ATOM 3255 N N . GLU A 1 444 ? -16.231 12.390 22.817 1.00 96.38 444 GLU A N 1
ATOM 3256 C CA . GLU A 1 444 ? -16.788 11.372 23.712 1.00 96.38 444 GLU A CA 1
ATOM 3257 C C . GLU A 1 444 ? -17.970 11.871 24.558 1.00 96.38 444 GLU A C 1
ATOM 3259 O O . GLU A 1 444 ? -19.005 11.202 24.541 1.00 96.38 444 GLU A O 1
ATOM 3264 N N . PRO A 1 445 ? -17.918 13.039 25.234 1.00 95.19 445 PRO A N 1
ATOM 3265 C CA . PRO A 1 445 ? -19.053 13.514 26.024 1.00 95.19 445 PRO A CA 1
ATOM 3266 C C . PRO A 1 445 ? -20.307 13.757 25.176 1.00 95.19 445 PRO A C 1
ATOM 3268 O O . PRO A 1 445 ? -21.417 13.451 25.610 1.00 95.19 445 PRO A O 1
ATOM 3271 N N . GLY A 1 446 ? -20.135 14.287 23.959 1.00 95.56 446 GLY A N 1
ATOM 3272 C CA . GLY A 1 446 ? -21.236 14.528 23.025 1.00 95.56 446 GLY A CA 1
ATOM 3273 C C . GLY A 1 446 ? -21.868 13.221 22.555 1.00 95.56 446 GLY A C 1
ATOM 3274 O O . GLY A 1 446 ? -23.088 13.074 22.608 1.00 95.56 446 GLY A O 1
ATOM 3275 N N . VAL A 1 447 ? -21.041 12.245 22.171 1.00 97.44 447 VAL A N 1
ATOM 3276 C CA . VAL A 1 447 ? -21.506 10.919 21.746 1.00 97.44 447 VAL A CA 1
ATOM 3277 C C . VAL A 1 447 ? -22.182 10.171 22.897 1.00 97.44 447 VAL A C 1
ATOM 3279 O O . VAL A 1 447 ? -23.281 9.659 22.716 1.00 97.44 447 VAL A O 1
ATOM 3282 N N . ALA A 1 448 ? -21.597 10.151 24.095 1.00 97.06 448 ALA A N 1
ATOM 3283 C CA . ALA A 1 448 ? -22.173 9.476 25.260 1.00 97.06 448 ALA A CA 1
ATOM 3284 C C . ALA A 1 448 ? -23.526 10.079 25.692 1.00 97.06 448 ALA A C 1
ATOM 3286 O O . ALA A 1 448 ? -24.411 9.351 26.147 1.00 97.06 448 ALA A O 1
ATOM 3287 N N . ALA A 1 449 ? -23.714 11.392 25.523 1.00 96.62 449 ALA A N 1
ATOM 3288 C CA . ALA A 1 449 ? -24.985 12.055 25.811 1.00 96.62 449 ALA A CA 1
ATOM 3289 C C . ALA A 1 449 ? -26.103 11.663 24.826 1.00 96.62 449 ALA A C 1
ATOM 3291 O O . ALA A 1 449 ? -27.256 11.540 25.234 1.00 96.62 449 ALA A O 1
ATOM 3292 N N . HIS A 1 450 ? -25.769 11.442 23.551 1.00 97.62 450 HIS A N 1
ATOM 3293 C CA . HIS A 1 450 ? -26.749 11.152 22.495 1.00 97.62 450 HIS A CA 1
ATOM 3294 C C . HIS A 1 450 ? -26.918 9.654 22.206 1.00 97.62 450 HIS A C 1
ATOM 3296 O O . HIS A 1 450 ? -27.939 9.245 21.656 1.00 97.62 450 HIS A O 1
ATOM 3302 N N . VAL A 1 451 ? -25.946 8.823 22.592 1.00 97.81 451 VAL A N 1
ATOM 3303 C CA . VAL A 1 451 ? -25.920 7.382 22.318 1.00 97.81 451 VAL A CA 1
ATOM 3304 C C . VAL A 1 451 ? -25.783 6.620 23.643 1.00 97.81 451 VAL A C 1
ATOM 3306 O O . VAL A 1 451 ? -24.669 6.294 24.061 1.00 97.81 451 VAL A O 1
ATOM 3309 N N . PRO A 1 452 ? -26.905 6.291 24.321 1.00 97.75 452 PRO A N 1
ATOM 3310 C CA . PRO A 1 452 ? -26.887 5.656 25.641 1.00 97.75 452 PRO A CA 1
ATOM 3311 C C . PRO A 1 452 ? -26.067 4.364 25.715 1.00 97.75 452 PRO A C 1
ATOM 3313 O O . PRO A 1 452 ? -25.424 4.126 26.730 1.00 97.75 452 PRO A O 1
ATOM 3316 N N . ALA A 1 453 ? -26.032 3.577 24.635 1.00 97.56 453 ALA A N 1
ATOM 3317 C CA . ALA A 1 453 ? -25.233 2.353 24.562 1.00 97.56 453 ALA A CA 1
ATOM 3318 C C . ALA A 1 453 ? -23.716 2.618 24.658 1.00 97.56 453 ALA A C 1
ATOM 3320 O O . ALA A 1 453 ? -22.991 1.818 25.241 1.00 97.56 453 ALA A O 1
ATOM 3321 N N . VAL A 1 454 ? -23.229 3.748 24.125 1.00 98.06 454 VAL A N 1
ATOM 3322 C CA . VAL A 1 454 ? -21.815 4.152 24.254 1.00 98.06 454 VAL A CA 1
ATOM 3323 C C . VAL A 1 454 ? -21.518 4.596 25.683 1.00 98.06 454 VAL A C 1
ATOM 3325 O O . VAL A 1 454 ? -20.490 4.221 26.239 1.00 98.06 454 VAL A O 1
ATOM 3328 N N . ARG A 1 455 ? -22.432 5.341 26.316 1.00 98.25 455 ARG A N 1
ATOM 3329 C CA . ARG A 1 455 ? -22.306 5.718 27.732 1.00 98.25 455 ARG A CA 1
ATOM 3330 C C . ARG A 1 455 ? -22.257 4.494 28.644 1.00 98.25 455 ARG A C 1
ATOM 3332 O O . ARG A 1 455 ? -21.345 4.391 29.455 1.00 98.25 455 ARG A O 1
ATOM 3339 N N . GLU A 1 456 ? -23.192 3.564 28.470 1.00 98.31 456 GLU A N 1
ATOM 3340 C CA . GLU A 1 456 ? -23.243 2.310 29.226 1.00 98.31 456 GLU A CA 1
ATOM 3341 C C . GLU A 1 456 ? -21.958 1.490 29.042 1.00 98.31 456 GLU A C 1
ATOM 3343 O O . GLU A 1 456 ? -21.429 0.935 30.005 1.00 98.31 456 GLU A O 1
ATOM 3348 N N . LEU A 1 457 ? -21.421 1.446 27.820 1.00 98.31 457 LEU A N 1
ATOM 3349 C CA . LEU A 1 457 ? -20.144 0.800 27.537 1.00 98.31 457 LEU A CA 1
ATOM 3350 C C . LEU A 1 457 ? -18.970 1.481 28.256 1.00 98.31 457 LEU A C 1
ATOM 3352 O O . LEU A 1 457 ? -18.164 0.791 28.877 1.00 98.31 457 LEU A O 1
ATOM 3356 N N . LEU A 1 458 ? -18.864 2.811 28.199 1.00 98.19 458 LEU A N 1
ATOM 3357 C CA . LEU A 1 458 ? -17.801 3.561 28.878 1.00 98.19 458 LEU A CA 1
ATOM 3358 C C . LEU A 1 458 ? -17.867 3.395 30.399 1.00 98.19 458 LEU A C 1
ATOM 3360 O O . LEU A 1 458 ? -16.839 3.164 31.032 1.00 98.19 458 LEU A O 1
ATOM 3364 N N . GLU A 1 459 ? -19.061 3.495 30.987 1.00 98.19 459 GLU A N 1
ATOM 3365 C CA . GLU A 1 459 ? -19.294 3.268 32.419 1.00 98.19 459 GLU A CA 1
ATOM 3366 C C . GLU A 1 459 ? -18.902 1.840 32.817 1.00 98.19 459 GLU A C 1
ATOM 3368 O O . GLU A 1 459 ? -18.179 1.645 33.796 1.00 98.19 459 GLU A O 1
ATOM 3373 N N . TRP A 1 460 ? -19.300 0.845 32.016 1.00 98.38 460 TRP A N 1
ATOM 3374 C CA . TRP A 1 460 ? -18.928 -0.546 32.249 1.00 98.38 460 TRP A CA 1
ATOM 3375 C C . TRP A 1 460 ? -17.413 -0.741 32.166 1.00 98.38 460 TRP A C 1
ATOM 3377 O O . TRP A 1 460 ? -16.827 -1.216 33.136 1.00 98.38 460 TRP A O 1
ATOM 3387 N N . LEU A 1 461 ? -16.760 -0.315 31.078 1.00 97.94 461 LEU A N 1
ATOM 3388 C CA . LEU A 1 461 ? -15.309 -0.444 30.905 1.00 97.94 461 LEU A CA 1
ATOM 3389 C C . LEU A 1 461 ? -14.550 0.219 32.056 1.00 97.94 461 LEU A C 1
ATOM 3391 O O . LEU A 1 461 ? -13.664 -0.406 32.624 1.00 97.94 461 LEU A O 1
ATOM 3395 N N . ARG A 1 462 ? -14.931 1.434 32.468 1.00 96.94 462 ARG A N 1
ATOM 3396 C CA . ARG A 1 462 ? -14.308 2.129 33.611 1.00 96.94 462 ARG A CA 1
ATOM 3397 C C . ARG A 1 462 ? -14.462 1.382 34.934 1.00 96.94 462 ARG A C 1
ATOM 3399 O O . ARG A 1 462 ? -13.625 1.544 35.813 1.00 96.94 462 ARG A O 1
ATOM 3406 N N . SER A 1 463 ? -15.518 0.584 35.085 1.00 97.31 463 SER A N 1
ATOM 3407 C CA . SER A 1 463 ? -15.757 -0.198 36.301 1.00 97.31 463 SER A CA 1
ATOM 3408 C C . SER A 1 463 ? -14.999 -1.529 36.344 1.00 97.31 463 SER A C 1
ATOM 3410 O O . SER A 1 463 ? -14.817 -2.078 37.429 1.00 97.31 463 SER A O 1
ATOM 3412 N N . VAL A 1 464 ? -14.562 -2.065 35.194 1.00 96.62 464 VAL A N 1
ATOM 3413 C CA . VAL A 1 464 ? -13.959 -3.410 35.122 1.00 96.62 464 VAL A CA 1
ATOM 3414 C C . VAL A 1 464 ? -12.561 -3.470 34.513 1.00 96.62 464 VAL A C 1
ATOM 3416 O O . VAL A 1 464 ? -11.872 -4.469 34.720 1.00 96.62 464 VAL A O 1
ATOM 3419 N N . ALA A 1 465 ? -12.153 -2.476 33.725 1.00 95.44 465 ALA A N 1
ATOM 3420 C CA . ALA A 1 465 ? -10.887 -2.506 33.010 1.00 95.44 465 ALA A CA 1
ATOM 3421 C C . ALA A 1 465 ? -9.715 -2.173 33.950 1.00 95.44 465 ALA A C 1
ATOM 3423 O O . ALA A 1 465 ? -9.819 -1.253 34.760 1.00 95.44 465 ALA A O 1
ATOM 3424 N N . PRO A 1 466 ? -8.579 -2.881 33.829 1.00 91.25 466 PRO A N 1
ATOM 3425 C CA . PRO A 1 466 ? -7.416 -2.662 34.691 1.00 91.25 466 PRO A CA 1
ATOM 3426 C C . PRO A 1 466 ? -6.584 -1.430 34.303 1.00 91.25 466 PRO A C 1
ATOM 3428 O O . PRO A 1 466 ? -5.695 -1.034 35.051 1.00 91.25 466 PRO A O 1
ATOM 3431 N N . GLY A 1 467 ? -6.833 -0.846 33.130 1.00 91.81 467 GLY A N 1
ATOM 3432 C CA . GLY A 1 467 ? -6.095 0.297 32.610 1.00 91.81 467 GLY A CA 1
ATOM 3433 C C . GLY A 1 467 ? -7.020 1.377 32.057 1.00 91.81 467 GLY A C 1
ATOM 3434 O O . GLY A 1 467 ? -8.241 1.302 32.221 1.00 91.81 467 GLY A O 1
ATOM 3435 N N . PRO A 1 468 ? -6.453 2.421 31.439 1.00 93.94 468 PRO A N 1
ATOM 3436 C CA . PRO A 1 468 ? -7.223 3.587 31.057 1.00 93.94 468 PRO A CA 1
ATOM 3437 C C . PRO A 1 468 ? -8.178 3.288 29.893 1.00 93.94 468 PRO A C 1
ATOM 3439 O O . PRO A 1 468 ? -7.889 2.464 29.023 1.00 93.94 468 PRO A O 1
ATOM 3442 N N . VAL A 1 469 ? -9.317 3.987 29.894 1.00 96.44 469 VAL A N 1
ATOM 3443 C CA . VAL A 1 469 ? -10.459 3.760 28.997 1.00 96.44 469 VAL A CA 1
ATOM 3444 C C . VAL A 1 469 ? -10.795 5.032 28.232 1.00 96.44 469 VAL A C 1
ATOM 3446 O O . VAL A 1 469 ? -10.907 6.096 28.843 1.00 96.44 469 VAL A O 1
ATOM 3449 N N . ALA A 1 470 ? -11.038 4.906 26.930 1.00 96.44 470 ALA A N 1
ATOM 3450 C CA . ALA A 1 470 ? -11.505 6.004 26.086 1.00 96.44 470 ALA A CA 1
ATOM 3451 C C . ALA A 1 470 ? -12.313 5.507 24.877 1.00 96.44 470 ALA A C 1
ATOM 3453 O O . ALA A 1 470 ? -12.330 4.319 24.545 1.00 96.44 470 ALA A O 1
ATOM 3454 N N . MET A 1 471 ? -12.997 6.426 24.199 1.00 97.69 471 MET A N 1
ATOM 3455 C CA . MET A 1 471 ? -13.616 6.201 22.893 1.00 97.69 471 MET A CA 1
ATOM 3456 C C . MET A 1 471 ? -12.613 6.421 21.750 1.00 97.69 471 MET A C 1
ATOM 3458 O O . MET A 1 471 ? -11.836 7.376 21.769 1.00 97.69 471 MET A O 1
ATOM 3462 N N . SER A 1 472 ? -12.656 5.585 20.707 1.00 97.12 472 SER A N 1
ATOM 3463 C CA . SER A 1 472 ? -11.845 5.782 19.494 1.00 97.12 472 SER A CA 1
ATOM 3464 C C . SER A 1 472 ? -12.576 6.653 18.470 1.00 97.12 472 SER A C 1
ATOM 3466 O O . SER A 1 472 ? -13.687 6.321 18.052 1.00 97.12 472 SER A O 1
ATOM 3468 N N . GLY A 1 473 ? -11.951 7.744 18.019 1.00 95.69 473 GLY A N 1
ATOM 3469 C CA . GLY A 1 473 ? -12.481 8.611 16.960 1.00 95.69 473 GLY A CA 1
ATOM 3470 C C . GLY A 1 473 ? -13.879 9.139 17.286 1.00 95.69 473 GLY A C 1
ATOM 3471 O O . GLY A 1 473 ? -14.119 9.610 18.391 1.00 95.69 473 GLY A O 1
ATOM 3472 N N . SER A 1 474 ? -14.823 9.029 16.350 1.00 96.19 474 SER A N 1
ATOM 3473 C CA . SER A 1 474 ? -16.232 9.391 16.577 1.00 96.19 474 SER A CA 1
ATOM 3474 C C . SER A 1 474 ? -17.058 8.314 17.297 1.00 96.19 474 SER A C 1
ATOM 3476 O O . SER A 1 474 ? -18.261 8.493 17.466 1.00 96.19 474 SER A O 1
ATOM 3478 N N . GLY A 1 475 ? -16.457 7.185 17.685 1.00 95.56 475 GLY A N 1
ATOM 3479 C CA . GLY A 1 475 ? -17.179 6.026 18.208 1.00 95.56 475 GLY A CA 1
ATOM 3480 C C . GLY A 1 475 ? -17.918 5.232 17.119 1.00 95.56 475 GLY A C 1
ATOM 3481 O O . GLY A 1 475 ? -17.784 5.507 15.928 1.00 95.56 475 GLY A O 1
ATOM 3482 N N . ALA A 1 476 ? -18.688 4.197 17.463 1.00 96.44 476 ALA A N 1
ATOM 3483 C CA . ALA A 1 476 ? -19.105 3.805 18.817 1.00 96.44 476 ALA A CA 1
ATOM 3484 C C . ALA A 1 476 ? -18.120 2.915 19.603 1.00 96.44 476 ALA A C 1
ATOM 3486 O O . ALA A 1 476 ? -18.443 2.503 20.715 1.00 96.44 476 ALA A O 1
ATOM 3487 N N . THR A 1 477 ? -16.965 2.553 19.036 1.00 98.12 477 THR A N 1
ATOM 3488 C CA . THR A 1 477 ? -16.027 1.653 19.725 1.00 98.12 477 THR A CA 1
ATOM 3489 C C . THR A 1 477 ? -15.307 2.382 20.851 1.00 98.12 477 THR A C 1
ATOM 3491 O O . THR A 1 477 ? -14.711 3.443 20.642 1.00 98.12 477 THR A O 1
ATOM 3494 N N . CYS A 1 478 ? -15.312 1.764 22.025 1.00 98.44 478 CYS A N 1
ATOM 3495 C CA . CYS A 1 478 ? -14.500 2.156 23.166 1.00 98.44 478 CYS A CA 1
ATOM 3496 C C . CYS A 1 478 ? -13.387 1.133 23.369 1.00 98.44 478 CYS A C 1
ATOM 3498 O O . CYS A 1 478 ? -13.479 -0.004 22.905 1.00 98.44 478 CYS A O 1
ATOM 3500 N N . TYR A 1 479 ? -12.327 1.538 24.049 1.00 98.19 479 TYR A N 1
ATOM 3501 C CA . TYR A 1 479 ? -11.193 0.674 24.306 1.00 98.19 479 TYR A CA 1
ATOM 3502 C C . TYR A 1 479 ? -10.664 0.840 25.720 1.00 98.19 479 TYR A C 1
ATOM 3504 O O . TYR A 1 479 ? -10.839 1.888 26.342 1.00 98.19 479 TYR A O 1
ATOM 3512 N N . ALA A 1 480 ? -9.995 -0.204 26.196 1.00 97.44 480 ALA A N 1
ATOM 3513 C CA . ALA A 1 480 ? -9.137 -0.164 27.369 1.00 97.44 480 ALA A CA 1
ATOM 3514 C C . ALA A 1 480 ? -7.706 -0.518 26.958 1.00 97.44 480 ALA A C 1
ATOM 3516 O O . ALA A 1 480 ? -7.511 -1.502 26.243 1.00 97.44 480 ALA A O 1
ATOM 3517 N N . ILE A 1 481 ? -6.714 0.248 27.416 1.00 95.56 481 ILE A N 1
ATOM 3518 C CA . ILE A 1 481 ? -5.301 -0.144 27.294 1.00 95.56 481 ILE A CA 1
ATOM 3519 C C . ILE A 1 481 ? -4.989 -1.109 28.432 1.00 95.56 481 ILE A C 1
ATOM 3521 O O . ILE A 1 481 ? -5.273 -0.808 29.592 1.00 95.56 481 ILE A O 1
ATOM 3525 N N . VAL A 1 482 ? -4.423 -2.269 28.112 1.00 94.88 482 VAL A N 1
ATOM 3526 C CA . VAL A 1 482 ? -4.177 -3.337 29.085 1.00 94.88 482 VAL A CA 1
ATOM 3527 C C . VAL A 1 482 ? -2.752 -3.843 28.912 1.00 94.88 482 VAL A C 1
ATOM 3529 O O . VAL A 1 482 ? -2.355 -4.177 27.808 1.00 94.88 482 VAL A O 1
ATOM 3532 N N . ALA A 1 483 ? -1.978 -3.888 29.998 1.00 89.81 483 ALA A N 1
ATOM 3533 C CA . ALA A 1 483 ? -0.577 -4.315 29.946 1.00 89.81 483 ALA A CA 1
ATOM 3534 C C . ALA A 1 483 ? -0.398 -5.844 29.903 1.00 89.81 483 ALA A C 1
ATOM 3536 O O . ALA A 1 483 ? 0.632 -6.325 29.444 1.00 89.81 483 ALA A O 1
ATOM 3537 N N . ASP A 1 484 ? -1.373 -6.597 30.417 1.00 91.00 484 ASP A N 1
ATOM 3538 C CA . ASP A 1 484 ? -1.325 -8.055 30.528 1.00 91.00 484 ASP A CA 1
ATOM 3539 C C . ASP A 1 484 ? -2.291 -8.721 29.538 1.00 91.00 484 ASP A C 1
ATOM 3541 O O . ASP A 1 484 ? -3.496 -8.456 29.551 1.00 91.00 484 ASP A O 1
ATOM 3545 N N . GLU A 1 485 ? -1.764 -9.617 28.703 1.00 94.00 485 GLU A N 1
ATOM 3546 C CA . GLU A 1 485 ? -2.519 -10.303 27.646 1.00 94.00 485 GLU A CA 1
ATOM 3547 C C . GLU A 1 485 ? -3.664 -11.157 28.215 1.00 94.00 485 GLU A C 1
ATOM 3549 O O . GLU A 1 485 ? -4.771 -11.186 27.673 1.00 94.00 485 GLU A O 1
ATOM 3554 N N . ALA A 1 486 ? -3.438 -11.823 29.353 1.00 95.50 486 ALA A N 1
ATOM 3555 C CA . ALA A 1 486 ? -4.459 -12.654 29.982 1.00 95.50 486 ALA A CA 1
ATOM 3556 C C . ALA A 1 486 ? -5.621 -11.802 30.521 1.00 95.50 486 ALA A C 1
ATOM 3558 O O . ALA A 1 486 ? -6.790 -12.149 30.326 1.00 95.50 486 ALA A O 1
ATOM 3559 N N . ALA A 1 487 ? -5.321 -10.659 31.142 1.00 95.69 487 ALA A N 1
ATOM 3560 C CA . ALA A 1 487 ? -6.318 -9.685 31.569 1.00 95.69 487 ALA A CA 1
ATOM 3561 C C . ALA A 1 487 ? -7.078 -9.076 30.378 1.00 95.69 487 ALA A C 1
ATOM 3563 O O . ALA A 1 487 ? -8.297 -8.901 30.461 1.00 95.69 487 ALA A O 1
ATOM 3564 N N . ALA A 1 488 ? -6.391 -8.798 29.265 1.00 97.31 488 ALA A N 1
ATOM 3565 C CA . ALA A 1 488 ? -7.014 -8.300 28.041 1.00 97.31 488 ALA A CA 1
ATOM 3566 C C . ALA A 1 488 ? -8.023 -9.319 27.486 1.00 97.31 488 ALA A C 1
ATOM 3568 O O . ALA A 1 488 ? -9.182 -8.982 27.221 1.00 97.31 488 ALA A O 1
ATOM 3569 N N . GLN A 1 489 ? -7.621 -10.589 27.408 1.00 97.88 489 GLN A N 1
ATOM 3570 C CA . GLN A 1 489 ? -8.480 -11.668 26.932 1.00 97.88 489 GLN A CA 1
ATOM 3571 C C . GLN A 1 489 ? -9.675 -11.912 27.861 1.00 97.88 489 GLN A C 1
ATOM 3573 O O . GLN A 1 489 ? -10.798 -12.090 27.383 1.00 97.88 489 GLN A O 1
ATOM 3578 N N . ALA A 1 490 ? -9.472 -11.863 29.181 1.00 97.38 490 ALA A N 1
ATOM 3579 C CA . ALA A 1 490 ? -10.552 -11.987 30.157 1.00 97.38 490 ALA A CA 1
ATOM 3580 C C . ALA A 1 490 ? -11.570 -10.839 30.039 1.00 97.38 490 ALA A C 1
ATOM 3582 O O . ALA A 1 490 ? -12.778 -11.076 30.093 1.00 97.38 490 ALA A O 1
ATOM 3583 N N . LEU A 1 491 ? -11.109 -9.600 29.834 1.00 98.06 491 LEU A N 1
ATOM 3584 C CA . LEU A 1 491 ? -11.987 -8.449 29.620 1.00 98.06 491 LEU A CA 1
ATOM 3585 C C . LEU A 1 491 ? -12.792 -8.582 28.316 1.00 98.06 491 LEU A C 1
ATOM 3587 O O . LEU A 1 491 ? -14.001 -8.342 28.314 1.00 98.06 491 LEU A O 1
ATOM 3591 N N . ALA A 1 492 ? -12.146 -9.006 27.225 1.00 97.88 492 ALA A N 1
ATOM 3592 C CA . ALA A 1 492 ? -12.802 -9.235 25.939 1.00 97.88 492 ALA A CA 1
ATOM 3593 C C . ALA A 1 492 ? -13.830 -10.377 25.997 1.00 97.88 492 ALA A C 1
ATOM 3595 O O . ALA A 1 492 ? -14.865 -10.309 25.334 1.00 97.88 492 ALA A O 1
ATOM 3596 N N . GLU A 1 493 ? -13.557 -11.436 26.763 1.00 97.56 493 GLU A N 1
ATOM 3597 C CA . GLU A 1 493 ? -14.512 -12.523 26.997 1.00 97.56 493 GLU A CA 1
ATOM 3598 C C . GLU A 1 493 ? -15.721 -12.024 27.789 1.00 97.56 493 GLU A C 1
ATOM 3600 O O . GLU A 1 493 ? -16.842 -12.202 27.326 1.00 97.56 493 GLU A O 1
ATOM 3605 N N . ARG A 1 494 ? -15.514 -11.294 28.894 1.00 97.56 494 ARG A N 1
ATOM 3606 C CA . ARG A 1 494 ? -16.609 -10.716 29.695 1.00 97.56 494 ARG A CA 1
ATOM 3607 C C . ARG A 1 494 ? -17.510 -9.787 28.885 1.00 97.56 494 ARG A C 1
ATOM 3609 O O . ARG A 1 494 ? -18.729 -9.836 29.020 1.00 97.56 494 ARG A O 1
ATOM 3616 N N . ALA A 1 495 ? -16.937 -8.957 28.012 1.00 97.19 495 ALA A N 1
ATOM 3617 C CA . ALA A 1 495 ? -17.724 -8.107 27.117 1.00 97.19 495 ALA A CA 1
ATOM 3618 C C . ALA A 1 495 ? -18.625 -8.935 26.177 1.00 97.19 495 ALA A C 1
ATOM 3620 O O . ALA A 1 495 ? -19.780 -8.570 25.941 1.00 97.19 495 ALA A O 1
ATOM 3621 N N . ARG A 1 496 ? -18.122 -10.070 25.673 1.00 96.19 496 ARG A N 1
ATOM 3622 C CA . ARG A 1 496 ? -18.873 -10.980 24.798 1.00 96.19 496 ARG A CA 1
ATOM 3623 C C . ARG A 1 496 ? -19.924 -11.784 25.567 1.00 96.19 496 ARG A C 1
ATOM 3625 O O . ARG A 1 496 ? -21.076 -11.799 25.144 1.00 96.19 496 ARG A O 1
ATOM 3632 N N . SER A 1 497 ? -19.563 -12.413 26.685 1.00 95.06 497 SER A N 1
ATOM 3633 C CA . SER A 1 497 ? -20.445 -13.301 27.455 1.00 95.06 497 SER A CA 1
ATOM 3634 C C . SER A 1 497 ? -21.520 -12.549 28.230 1.00 95.06 497 SER A C 1
ATOM 3636 O O . SER A 1 497 ? -22.691 -12.919 28.178 1.00 95.06 497 SER A O 1
ATOM 3638 N N . ASP A 1 498 ? -21.136 -11.483 28.934 1.00 93.75 498 ASP A N 1
ATOM 3639 C CA . ASP A 1 498 ? -22.009 -10.837 29.917 1.00 93.75 498 ASP A CA 1
ATOM 3640 C C . ASP A 1 498 ? -22.902 -9.783 29.254 1.00 93.75 498 ASP A C 1
ATOM 3642 O O . ASP A 1 498 ? -23.969 -9.443 29.768 1.00 93.75 498 ASP A O 1
ATOM 3646 N N . ARG A 1 499 ? -22.446 -9.221 28.126 1.00 94.50 499 ARG A N 1
ATOM 3647 C CA . ARG A 1 499 ? -23.078 -8.063 27.474 1.00 94.50 499 ARG A CA 1
ATOM 3648 C C . ARG A 1 499 ? -23.484 -8.319 26.026 1.00 94.50 499 ARG A C 1
ATOM 3650 O O . ARG A 1 499 ? -24.273 -7.547 25.488 1.00 94.50 499 ARG A O 1
ATOM 3657 N N . GLY A 1 500 ? -22.971 -9.376 25.392 1.00 93.88 500 GLY A N 1
ATOM 3658 C CA . GLY A 1 500 ? -23.211 -9.646 23.972 1.00 93.88 500 GLY A CA 1
ATOM 3659 C C . GLY A 1 500 ? -22.575 -8.609 23.041 1.00 93.88 500 GLY A C 1
ATOM 3660 O O . GLY A 1 500 ? -23.013 -8.456 21.901 1.00 93.88 500 GLY A O 1
ATOM 3661 N N . TRP A 1 501 ? -21.581 -7.860 23.521 1.00 95.94 501 TRP A N 1
ATOM 3662 C CA . TRP A 1 501 ? -20.894 -6.842 22.733 1.00 95.94 501 TRP A CA 1
ATOM 3663 C C . TRP A 1 501 ? -19.799 -7.464 21.873 1.00 95.94 501 TRP A C 1
ATOM 3665 O O . TRP A 1 501 ? -19.185 -8.467 22.240 1.00 95.94 501 TRP A O 1
ATOM 3675 N N . TRP A 1 502 ? -19.523 -6.848 20.724 1.00 96.69 502 TRP A N 1
ATOM 3676 C CA . TRP A 1 502 ? -18.349 -7.221 19.946 1.00 96.69 502 TRP A CA 1
ATOM 3677 C C . TRP A 1 502 ? -17.106 -6.785 20.715 1.00 96.69 502 TRP A C 1
ATOM 3679 O O . TRP A 1 502 ? -17.023 -5.630 21.132 1.00 96.69 502 TRP A O 1
ATOM 3689 N N . ALA A 1 503 ? -16.148 -7.691 20.896 1.00 97.62 503 ALA A N 1
ATOM 3690 C CA . ALA A 1 503 ? -14.881 -7.363 21.527 1.00 97.62 503 ALA A CA 1
ATOM 3691 C C . ALA A 1 503 ? -13.710 -8.131 20.915 1.00 97.62 503 ALA A C 1
ATOM 3693 O O . ALA A 1 503 ? -13.857 -9.293 20.507 1.00 97.62 503 ALA A O 1
ATOM 3694 N N . ARG A 1 504 ? -12.547 -7.478 20.863 1.00 97.62 504 ARG A N 1
ATOM 3695 C CA . ARG A 1 504 ? -11.282 -8.042 20.375 1.00 97.62 504 ARG A CA 1
ATOM 3696 C C . ARG A 1 504 ? -10.103 -7.486 21.163 1.00 97.62 504 ARG A C 1
ATOM 3698 O O . ARG A 1 504 ? -10.053 -6.285 21.415 1.00 97.62 504 ARG A O 1
ATOM 3705 N N . VAL A 1 505 ? -9.166 -8.363 21.510 1.00 98.12 505 VAL A N 1
ATOM 3706 C CA . VAL A 1 505 ? -7.807 -7.963 21.892 1.00 98.12 505 VAL A CA 1
ATOM 3707 C C . VAL A 1 505 ? -7.049 -7.643 20.608 1.00 98.12 505 VAL A C 1
ATOM 3709 O O . VAL A 1 505 ? -7.211 -8.357 19.616 1.00 98.12 505 VAL A O 1
ATOM 3712 N N . VAL A 1 506 ? -6.305 -6.544 20.610 1.00 97.50 506 VAL A N 1
ATOM 3713 C CA . VAL A 1 506 ? -5.551 -6.043 19.458 1.00 97.50 506 VAL A CA 1
ATOM 3714 C C . VAL A 1 506 ? -4.197 -5.507 19.896 1.00 97.50 506 VAL A C 1
ATOM 3716 O O . VAL A 1 506 ? -4.039 -5.039 21.029 1.00 97.50 506 VAL A O 1
ATOM 3719 N N . HIS A 1 507 ? -3.267 -5.506 18.950 1.00 95.69 507 HIS A N 1
ATOM 3720 C CA . HIS A 1 507 ? -1.919 -4.973 19.103 1.00 95.69 507 HIS A CA 1
ATOM 3721 C C . HIS A 1 507 ? -1.650 -3.873 18.084 1.00 95.69 507 HIS A C 1
ATOM 3723 O O . HIS A 1 507 ? -2.341 -3.790 17.063 1.00 95.69 507 HIS A O 1
ATOM 3729 N N . ASP A 1 508 ? -0.640 -3.038 18.328 1.00 92.69 508 ASP A N 1
ATOM 3730 C CA . ASP A 1 508 ? -0.136 -2.171 17.270 1.00 92.69 508 ASP A CA 1
ATOM 3731 C C . ASP A 1 508 ? 0.461 -2.991 16.114 1.00 92.69 508 ASP A C 1
ATOM 3733 O O . ASP A 1 508 ? 1.109 -4.019 16.307 1.00 92.69 508 ASP A O 1
ATOM 3737 N N . ALA A 1 509 ? 0.237 -2.522 14.888 1.00 89.50 509 ALA A N 1
ATOM 3738 C CA . ALA A 1 509 ? 0.783 -3.113 13.672 1.00 89.50 509 ALA A CA 1
ATOM 3739 C C . ALA A 1 509 ? 1.764 -2.141 12.998 1.00 89.50 509 ALA A C 1
ATOM 3741 O O . ALA A 1 509 ? 1.430 -0.960 12.834 1.00 89.50 509 ALA A O 1
ATOM 3742 N N . PRO A 1 510 ? 2.952 -2.605 12.564 1.00 80.88 510 PRO A N 1
ATOM 3743 C CA . PRO A 1 510 ? 3.940 -1.757 11.907 1.00 80.88 510 PRO A CA 1
ATOM 3744 C C . PRO A 1 510 ? 3.506 -1.352 10.483 1.00 80.88 510 PRO A C 1
ATOM 3746 O O . PRO A 1 510 ? 2.756 -2.087 9.832 1.00 80.88 510 PRO A O 1
ATOM 3749 N N . PRO A 1 511 ? 4.044 -0.240 9.937 1.00 75.12 511 PRO A N 1
ATOM 3750 C CA . PRO A 1 511 ? 3.815 0.180 8.550 1.00 75.12 511 PRO A CA 1
ATOM 3751 C C . PRO A 1 511 ? 4.089 -0.915 7.511 1.00 75.12 511 PRO A C 1
ATOM 3753 O O . PRO A 1 511 ? 3.388 -1.011 6.509 1.00 75.12 511 PRO A O 1
ATOM 3756 N N . ASP A 1 512 ? 5.093 -1.765 7.733 1.00 59.00 512 ASP A N 1
ATOM 3757 C CA . ASP A 1 512 ? 5.521 -2.753 6.737 1.00 59.00 512 ASP A CA 1
ATOM 3758 C C . ASP A 1 512 ? 4.502 -3.877 6.521 1.00 59.00 512 ASP A C 1
ATOM 3760 O O . ASP A 1 512 ? 4.434 -4.434 5.419 1.00 59.00 512 ASP A O 1
ATOM 3764 N N . ASP A 1 513 ? 3.656 -4.176 7.514 1.00 57.25 513 ASP A N 1
ATOM 3765 C CA . ASP A 1 513 ? 2.614 -5.208 7.389 1.00 57.25 513 ASP A CA 1
ATOM 3766 C C . ASP A 1 513 ? 1.554 -4.823 6.339 1.00 57.25 513 ASP A C 1
ATOM 3768 O O . ASP A 1 513 ? 0.917 -5.664 5.709 1.00 57.25 513 ASP A O 1
ATOM 3772 N N . LEU A 1 514 ? 1.437 -3.528 6.040 1.00 55.56 514 LEU A N 1
ATOM 3773 C CA . LEU A 1 514 ? 0.533 -2.992 5.026 1.00 55.56 514 LEU A CA 1
ATOM 3774 C C . LEU A 1 514 ? 0.985 -3.195 3.579 1.00 55.56 514 LEU A C 1
ATOM 3776 O O . LEU A 1 514 ? 0.199 -3.036 2.631 1.00 55.56 514 LEU A O 1
ATOM 3780 N N . SER A 1 515 ? 2.274 -3.469 3.401 1.00 45.72 515 SER A N 1
ATOM 3781 C CA . SER A 1 515 ? 2.899 -3.646 2.094 1.00 45.72 515 SER A CA 1
ATOM 3782 C C . SER A 1 515 ? 2.876 -5.100 1.624 1.00 45.72 515 SER A C 1
ATOM 3784 O O . SER A 1 515 ? 2.994 -5.341 0.421 1.00 45.72 515 SER A O 1
ATOM 3786 N N . ARG A 1 516 ? 2.679 -6.055 2.544 1.00 43.75 516 ARG A N 1
ATOM 3787 C CA . ARG A 1 516 ? 2.763 -7.486 2.258 1.00 43.75 516 ARG A CA 1
ATOM 3788 C C . ARG A 1 516 ? 1.499 -7.981 1.541 1.00 43.75 516 ARG A C 1
ATOM 3790 O O . ARG A 1 516 ? 0.398 -7.834 2.077 1.00 43.75 516 ARG A O 1
ATOM 3797 N N . PRO A 1 517 ? 1.615 -8.551 0.327 1.00 46.78 517 PRO A N 1
ATOM 3798 C CA . PRO A 1 517 ? 0.536 -9.351 -0.231 1.00 46.78 517 PRO A CA 1
ATOM 3799 C C . PRO A 1 517 ? 0.333 -10.608 0.628 1.00 46.78 517 PRO A C 1
ATOM 3801 O O . PRO A 1 517 ? 1.284 -11.121 1.219 1.00 46.78 517 PRO A O 1
ATOM 3804 N N . TRP A 1 518 ? -0.921 -11.052 0.704 1.00 46.03 518 TRP A N 1
ATOM 3805 C CA . TRP A 1 518 ? -1.327 -12.291 1.369 1.00 46.03 518 TRP A CA 1
ATOM 3806 C C . TRP A 1 518 ? -0.878 -13.530 0.610 1.00 46.03 518 TRP A C 1
ATOM 3808 O O . TRP A 1 518 ? -1.078 -13.532 -0.631 1.00 46.03 518 TRP A O 1
#

Sequence (518 aa):
MPSNDVAALIAAAGLGERLGLGAKAFVELDGRSLVDWAIDALAGEVDEVVVAVAAEHVERVRGAHRTVRVIAGGATRQATVASLVRATSCRIVLVHDAARPFLDAATVRACLAAARAHGAASVAMRVADTLIDAESGAVVERERLRAVQTPQAFLRTVLLAAHAAAERDGAEATDDAGLVRRSGRRVALVEGGAHLFKITDPTDLELARAYAASSTAAAARRAGAPTDGVLRARAPAKLNLGLRIVGRRSDGFHEVETTMVTLDLHDELTLRVAGADDVLESLRSGDPAIDRAPLPLGPENLVRRAIDAYRRAASETSTISVPPLAGRLRKHVPLASGLGGGSSDAAATLRLLARTWPAGLDLHTIASAIGSDVPFFLRGGWARATGRGERLDPLDQQALTAVLVNPGVGVSAADAYAWWSAAGDRSAADGEPWRGFDLRNDLEPGVAAHVPAVRELLEWLRSVAPGPVAMSGSGATCYAIVADEAAAQALAERARSDRGWWARVVHDAPPDDLSRPW

Radius of gyration: 29.86 Å; chains: 1; bounding box: 73×54×77 Å

Foldseek 3Di:
DPDQAEEEEEEQADQLVQAVPGRQQQDDAPNGGLVVLVCVQCVVQHNAYEYEYAPVCQVVVCVVDVRHHYDHADPDSLRRVLVRLVVDPHQKYKYAYSQQNPDANVQVVQQQVQCVVFQKAWEWEQDPDFDADPPPRHTDPRRPDTHTFDTIMGRSVLLNVLSVVCVVVVHDDPDSVRSSVVVVGDYHYDYDDPSRDGNRYVVSSVVSNVCCVVCVLVVLVRPADPPVQKFKFWQFWKFWLAKAFQAADPVGFTWMKTKIFTWPHTKMKMKGADDAAAAEEEDEQPDCLQVVDDDDRDCLQLLNLLVVLLQVQLVVQHPFHDHHMYMYIYDPDHPQFLGCHSLSSSLLSNSRCCSHGPSVDDVLVSSVVSDLCNCCNVQGGIWIATDSRSDTDHDDHDKFKKKKWFLSDHDHLVQLVVLLVVVPDPNPPDPDDDDDRPSHYSSLVSCVVVPVSQVVVQVVCVVQPPADKHGRRNRPMIMGTDPDPVSSVVVQVCSCPVRVIHMDIIIGDHSVSRVDTD

pLDDT: mean 88.44, std 13.27, range [30.25, 98.56]